Protein AF-0000000087418054 (afdb_homodimer)

Sequence (602 aa):
MSDDLPPPDTEFYAQPGDFASRFFVDPKTAVRVRFGSASDTGLVRENNEDHFAVLHRYRSQNMLSTNLPREKFSAIRDEAFAFVVTDGLGGAAAGEMASRVVMEEAWELSAQASSWVMQFHNLSSQQLRERLESYALRMQQKLVQISERYPNTKGMGTTWTTAYIMGWDAVIAHIGDSRAYIFRDGKLKQLTRDHTLAQAMKDSGMTPGVADRFHHLLTNVLDSIGGETILDVEHVSLQHGDRLLLCTDGLSDMVPENKIVEIMGSVDEPRAACRALIAKALENGGKDNVTVVLGKFTDIEMSDDLPPPDTEFYAQPGDFASRFFVDPKTAVRVRFGSASDTGLVRENNEDHFAVLHRYRSQNMLSTNLPREKFSAIRDEAFAFVVTDGLGGAAAGEMASRVVMEEAWELSAQASSWVMQFHNLSSQQLRERLESYALRMQQKLVQISERYPNTKGMGTTWTTAYIMGWDAVIAHIGDSRAYIFRDGKLKQLTRDHTLAQAMKDSGMTPGVADRFHHLLTNVLDSIGGETILDVEHVSLQHGDRLLLCTDGLSDMVPENKIVEIMGSVDEPRAACRALIAKALENGGKDNVTVVLGKFTDIE

Structure (mmCIF, N/CA/C/O backbone):
data_AF-0000000087418054-model_v1
#
loop_
_entity.id
_entity.type
_entity.pdbx_description
1 polymer 'Serine/threonine phosphatase stp'
#
loop_
_atom_site.group_PDB
_atom_site.id
_atom_site.type_symbol
_atom_site.label_atom_id
_atom_site.label_alt_id
_atom_site.label_comp_id
_atom_site.label_asym_id
_atom_site.label_entity_id
_atom_site.label_seq_id
_atom_site.pdbx_PDB_ins_code
_atom_site.Cartn_x
_atom_site.Cartn_y
_atom_site.Cartn_z
_atom_site.occupancy
_atom_site.B_iso_or_equiv
_atom_site.auth_seq_id
_atom_site.auth_comp_id
_atom_site.auth_asym_id
_atom_site.auth_atom_id
_atom_site.pdbx_PDB_model_num
ATOM 1 N N . MET A 1 1 ? -54.938 -10.727 23.234 1 24.11 1 MET A N 1
ATOM 2 C CA . MET A 1 1 ? -54.281 -9.789 22.344 1 24.11 1 MET A CA 1
ATOM 3 C C . MET A 1 1 ? -52.812 -10.156 22.156 1 24.11 1 MET A C 1
ATOM 5 O O . MET A 1 1 ? -52.031 -10.109 23.109 1 24.11 1 MET A O 1
ATOM 9 N N . SER A 1 2 ? -52.5 -11.078 21.375 1 25.83 2 SER A N 1
ATOM 10 C CA . SER A 1 2 ? -51.281 -11.867 21.234 1 25.83 2 SER A CA 1
ATOM 11 C C . SER A 1 2 ? -50.125 -11.008 20.719 1 25.83 2 SER A C 1
ATOM 13 O O . SER A 1 2 ? -50.25 -10.367 19.672 1 25.83 2 SER A O 1
ATOM 15 N N . ASP A 1 3 ? -49.375 -10.391 21.516 1 26.8 3 ASP A N 1
ATOM 16 C CA . ASP A 1 3 ? -48.344 -9.383 21.328 1 26.8 3 ASP A CA 1
ATOM 17 C C . ASP A 1 3 ? -47.25 -9.883 20.375 1 26.8 3 ASP A C 1
ATOM 19 O O . ASP A 1 3 ? -46.531 -10.82 20.688 1 26.8 3 ASP A O 1
ATOM 23 N N . ASP A 1 4 ? -47.5 -9.984 19.141 1 26.61 4 ASP A N 1
ATOM 24 C CA . ASP A 1 4 ? -46.719 -10.438 18 1 26.61 4 ASP A CA 1
ATOM 25 C C . ASP A 1 4 ? -45.375 -9.734 17.969 1 26.61 4 ASP A C 1
ATOM 27 O O . ASP A 1 4 ? -45.281 -8.516 17.812 1 26.61 4 ASP A O 1
ATOM 31 N N . LEU A 1 5 ? -44.469 -10.188 18.703 1 28.28 5 LEU A N 1
ATOM 32 C CA . LEU A 1 5 ? -43.125 -9.633 18.766 1 28.28 5 LEU A CA 1
ATOM 33 C C . LEU A 1 5 ? -42.562 -9.375 17.359 1 28.28 5 LEU A C 1
ATOM 35 O O . LEU A 1 5 ? -42.719 -10.211 16.469 1 28.28 5 LEU A O 1
ATOM 39 N N . PRO A 1 6 ? -42.406 -8.125 16.984 1 32.25 6 PRO A N 1
ATOM 40 C CA . PRO A 1 6 ? -42.031 -7.926 15.586 1 32.25 6 PRO A CA 1
ATOM 41 C C . PRO A 1 6 ? -40.844 -8.758 15.172 1 32.25 6 PRO A C 1
ATOM 43 O O . PRO A 1 6 ? -40 -9.102 16.016 1 32.25 6 PRO A O 1
ATOM 46 N N . PRO A 1 7 ? -40.875 -9.508 14.055 1 29.78 7 PRO A N 1
ATOM 47 C CA . PRO A 1 7 ? -39.75 -10.383 13.656 1 29.78 7 PRO A CA 1
ATOM 48 C C . PRO A 1 7 ? -38.406 -9.664 13.656 1 29.78 7 PRO A C 1
ATOM 50 O O . PRO A 1 7 ? -38.344 -8.438 13.516 1 29.78 7 PRO A O 1
ATOM 53 N N . PRO A 1 8 ? -37.438 -10.234 14.312 1 26.53 8 PRO A N 1
ATOM 54 C CA . PRO A 1 8 ? -36.156 -9.594 14.477 1 26.53 8 PRO A CA 1
ATOM 55 C C . PRO A 1 8 ? -35.625 -8.945 13.195 1 26.53 8 PRO A C 1
ATOM 57 O O . PRO A 1 8 ? -35.938 -9.414 12.094 1 26.53 8 PRO A O 1
ATOM 60 N N . ASP A 1 9 ? -35.562 -7.676 13.094 1 26.86 9 ASP A N 1
ATOM 61 C CA . ASP A 1 9 ? -35.125 -6.828 11.992 1 26.86 9 ASP A CA 1
ATOM 62 C C . ASP A 1 9 ? -33.906 -7.426 11.297 1 26.86 9 ASP A C 1
ATOM 64 O O . ASP A 1 9 ? -32.906 -7.738 11.953 1 26.86 9 ASP A O 1
ATOM 68 N N . THR A 1 10 ? -34.031 -8.344 10.297 1 27.52 10 THR A N 1
ATOM 69 C CA . THR A 1 10 ? -33.125 -9.023 9.359 1 27.52 10 THR A CA 1
ATOM 70 C C . THR A 1 10 ? -31.969 -8.117 8.953 1 27.52 10 THR A C 1
ATOM 72 O O . THR A 1 10 ? -32.094 -7.316 8.031 1 27.52 10 THR A O 1
ATOM 75 N N . GLU A 1 11 ? -31.281 -7.34 9.656 1 27.17 11 GLU A N 1
ATOM 76 C CA . GLU A 1 11 ? -30.234 -6.336 9.703 1 27.17 11 GLU A CA 1
ATOM 77 C C . GLU A 1 11 ? -29.062 -6.723 8.797 1 27.17 11 GLU A C 1
ATOM 79 O O . GLU A 1 11 ? -28.953 -7.879 8.375 1 27.17 11 GLU A O 1
ATOM 84 N N . PHE A 1 12 ? -27.875 -5.941 9.008 1 27.97 12 PHE A N 1
ATOM 85 C CA . PHE A 1 12 ? -26.688 -5.609 8.234 1 27.97 12 PHE A CA 1
ATOM 86 C C . PHE A 1 12 ? -25.859 -6.855 7.969 1 27.97 12 PHE A C 1
ATOM 88 O O . PHE A 1 12 ? -24.891 -7.133 8.695 1 27.97 12 PHE A O 1
ATOM 95 N N . TYR A 1 13 ? -26.328 -7.949 7.879 1 27.44 13 TYR A N 1
ATOM 96 C CA . TYR A 1 13 ? -25.531 -9.094 7.449 1 27.44 13 TYR A CA 1
ATOM 97 C C . TYR A 1 13 ? -24.922 -8.852 6.074 1 27.44 13 TYR A C 1
ATOM 99 O O . TYR A 1 13 ? -25.641 -8.641 5.098 1 27.44 13 TYR A O 1
ATOM 107 N N . ALA A 1 14 ? -23.688 -8.359 6.023 1 33.03 14 ALA A N 1
ATOM 108 C CA . ALA A 1 14 ? -23 -8.18 4.75 1 33.03 14 ALA A CA 1
ATOM 109 C C . ALA A 1 14 ? -23.234 -9.367 3.824 1 33.03 14 ALA A C 1
ATOM 111 O O . ALA A 1 14 ? -23.078 -10.523 4.234 1 33.03 14 ALA A O 1
ATOM 112 N N . GLN A 1 15 ? -24.016 -9.422 2.975 1 35.41 15 GLN A N 1
ATOM 113 C CA . GLN A 1 15 ? -23.984 -10.438 1.927 1 35.41 15 GLN A CA 1
ATOM 114 C C . GLN A 1 15 ? -22.562 -10.781 1.516 1 35.41 15 GLN A C 1
ATOM 116 O O . GLN A 1 15 ? -21.672 -9.93 1.566 1 35.41 15 GLN A O 1
ATOM 121 N N . PRO A 1 16 ? -22.062 -12 1.411 1 39.84 16 PRO A N 1
ATOM 122 C CA . PRO A 1 16 ? -20.719 -12.453 1.032 1 39.84 16 PRO A CA 1
ATOM 123 C C . PRO A 1 16 ? -20.047 -11.523 0.023 1 39.84 16 PRO A C 1
ATOM 125 O O . PRO A 1 16 ? -18.812 -11.492 -0.068 1 39.84 16 PRO A O 1
ATOM 128 N N . GLY A 1 17 ? -20.703 -10.891 -0.916 1 44.75 17 GLY A N 1
ATOM 129 C CA . GLY A 1 17 ? -20.281 -9.938 -1.925 1 44.75 17 GLY A CA 1
ATOM 130 C C . GLY A 1 17 ? -19.594 -8.719 -1.34 1 44.75 17 GLY A C 1
ATOM 131 O O . GLY A 1 17 ? -18.781 -8.078 -2.01 1 44.75 17 GLY A O 1
ATOM 132 N N . ASP A 1 18 ? -19.875 -8.273 -0.097 1 56.62 18 ASP A N 1
ATOM 133 C CA . ASP A 1 18 ? -19.594 -6.996 0.55 1 56.62 18 ASP A CA 1
ATOM 134 C C . ASP A 1 18 ? -18.188 -6.996 1.173 1 56.62 18 ASP A C 1
ATOM 136 O O . ASP A 1 18 ? -17.5 -5.977 1.147 1 56.62 18 ASP A O 1
ATOM 140 N N . PHE A 1 19 ? -17.734 -8.195 1.36 1 59.06 19 PHE A N 1
ATOM 141 C CA . PHE A 1 19 ? -16.469 -8.242 2.092 1 59.06 19 PHE A CA 1
ATOM 142 C C . PHE A 1 19 ? -15.305 -7.859 1.187 1 59.06 19 PHE A C 1
ATOM 144 O O . PHE A 1 19 ? -14.43 -7.086 1.586 1 59.06 19 PHE A O 1
ATOM 151 N N . ALA A 1 20 ? -15.414 -8.289 -0.076 1 70.75 20 ALA A N 1
ATOM 152 C CA . ALA A 1 20 ? -14.32 -8.031 -1.009 1 70.75 20 ALA A CA 1
ATOM 153 C C . ALA A 1 20 ? -14.289 -6.559 -1.415 1 70.75 20 ALA A C 1
ATOM 155 O O . ALA A 1 20 ? -13.227 -6.023 -1.743 1 70.75 20 ALA A O 1
ATOM 156 N N . SER A 1 21 ? -15.43 -5.996 -1.299 1 70.56 21 SER A N 1
ATOM 157 C CA . SER A 1 21 ? -15.531 -4.605 -1.728 1 70.56 21 SER A CA 1
ATOM 158 C C . SER A 1 21 ? -14.719 -3.688 -0.816 1 70.56 21 SER A C 1
ATOM 160 O O . SER A 1 21 ? -14.422 -2.549 -1.18 1 70.56 21 SER A O 1
ATOM 162 N N . ARG A 1 22 ? -14.289 -4.281 0.259 1 73 22 ARG A N 1
ATOM 163 C CA . ARG A 1 22 ? -13.516 -3.51 1.227 1 73 22 ARG A CA 1
ATOM 164 C C . ARG A 1 22 ? -12.102 -3.256 0.721 1 73 22 ARG A C 1
ATOM 166 O O . ARG A 1 22 ? -11.406 -2.359 1.211 1 73 22 ARG A O 1
ATOM 173 N N . PHE A 1 23 ? -11.789 -4.047 -0.287 1 76.69 23 PHE A N 1
ATOM 174 C CA . PHE A 1 23 ? -10.375 -3.996 -0.646 1 76.69 23 PHE A CA 1
ATOM 175 C C . PHE A 1 23 ? -10.188 -3.395 -2.033 1 76.69 23 PHE A C 1
ATOM 177 O O . PHE A 1 23 ? -9.086 -2.98 -2.395 1 76.69 23 PHE A O 1
ATOM 184 N N . PHE A 1 24 ? -11.266 -3.379 -2.834 1 78.75 24 PHE A N 1
ATOM 185 C CA . PHE A 1 24 ? -11.109 -2.973 -4.223 1 78.75 24 PHE A CA 1
ATOM 186 C C . PHE A 1 24 ? -11.938 -1.731 -4.523 1 78.75 24 PHE A C 1
ATOM 188 O O . PHE A 1 24 ? -13.07 -1.61 -4.055 1 78.75 24 PHE A O 1
ATOM 195 N N . VAL A 1 25 ? -11.258 -0.812 -5.223 1 75.12 25 VAL A N 1
ATOM 196 C CA . VAL A 1 25 ? -11.891 0.468 -5.539 1 75.12 25 VAL A CA 1
ATOM 197 C C . VAL A 1 25 ? -11.93 0.663 -7.051 1 75.12 25 VAL A C 1
ATOM 199 O O . VAL A 1 25 ? -11.078 0.136 -7.777 1 75.12 25 VAL A O 1
ATOM 202 N N . ASP A 1 26 ? -12.898 1.332 -7.523 1 75.44 26 ASP A N 1
ATOM 203 C CA . ASP A 1 26 ? -12.938 1.696 -8.938 1 75.44 26 ASP A CA 1
ATOM 204 C C . ASP A 1 26 ? -11.812 2.674 -9.281 1 75.44 26 ASP A C 1
ATOM 206 O O . ASP A 1 26 ? -11.461 3.531 -8.469 1 75.44 26 ASP A O 1
ATOM 210 N N . PRO A 1 27 ? -11.234 2.428 -10.438 1 65.81 27 PRO A N 1
ATOM 211 C CA . PRO A 1 27 ? -10.148 3.328 -10.836 1 65.81 27 PRO A CA 1
ATOM 212 C C . PRO A 1 27 ? -10.57 4.793 -10.852 1 65.81 27 PRO A C 1
ATOM 214 O O . PRO A 1 27 ? -11.672 5.117 -11.312 1 65.81 27 PRO A O 1
ATOM 217 N N . LYS A 1 28 ? -9.781 5.484 -10.156 1 68.5 28 LYS A N 1
ATOM 218 C CA . LYS A 1 28 ? -10.078 6.914 -10.156 1 68.5 28 LYS A CA 1
ATOM 219 C C . LYS A 1 28 ? -9.125 7.68 -11.062 1 68.5 28 LYS A C 1
ATOM 221 O O . LYS A 1 28 ? -8.078 7.156 -11.453 1 68.5 28 LYS A O 1
ATOM 226 N N . THR A 1 29 ? -9.594 8.844 -11.484 1 77.25 29 THR A N 1
ATOM 227 C CA . THR A 1 29 ? -8.828 9.711 -12.367 1 77.25 29 THR A CA 1
ATOM 228 C C . THR A 1 29 ? -7.637 10.32 -11.625 1 77.25 29 THR A C 1
ATOM 230 O O . THR A 1 29 ? -7.73 10.625 -10.43 1 77.25 29 THR A O 1
ATOM 233 N N . ALA A 1 30 ? -6.598 10.5 -12.352 1 85.56 30 ALA A N 1
ATOM 234 C CA . ALA A 1 30 ? -5.375 11.086 -11.812 1 85.56 30 ALA A CA 1
ATOM 235 C C . ALA A 1 30 ? -5.543 12.586 -11.578 1 85.56 30 ALA A C 1
ATOM 237 O O . ALA A 1 30 ? -6.344 13.242 -12.25 1 85.56 30 ALA A O 1
ATOM 238 N N . VAL A 1 31 ? -4.957 13.102 -10.586 1 93.94 31 VAL A N 1
ATOM 239 C CA . VAL A 1 31 ? -5.02 14.508 -10.203 1 93.94 31 VAL A CA 1
ATOM 240 C C . VAL A 1 31 ? -3.629 15.133 -10.305 1 93.94 31 VAL A C 1
ATOM 242 O O . VAL A 1 31 ? -2.627 14.492 -9.984 1 93.94 31 VAL A O 1
ATOM 245 N N . ARG A 1 32 ? -3.605 16.281 -10.898 1 95.88 32 ARG A N 1
ATOM 246 C CA . ARG A 1 32 ? -2.377 17.078 -10.828 1 95.88 32 ARG A CA 1
ATOM 247 C C . ARG A 1 32 ? -2.311 17.875 -9.539 1 95.88 32 ARG A C 1
ATOM 249 O O . ARG A 1 32 ? -3.221 18.656 -9.234 1 95.88 32 ARG A O 1
ATOM 256 N N . VAL A 1 33 ? -1.258 17.703 -8.82 1 97.38 33 VAL A N 1
ATOM 257 C CA . VAL A 1 33 ? -1.099 18.391 -7.543 1 97.38 33 VAL A CA 1
ATOM 258 C C . VAL A 1 33 ? 0.077 19.359 -7.621 1 97.38 33 VAL A C 1
ATOM 260 O O . VAL A 1 33 ? 1.205 18.953 -7.914 1 97.38 33 VAL A O 1
ATOM 263 N N . ARG A 1 34 ? -0.142 20.641 -7.434 1 97.88 34 ARG A N 1
ATOM 264 C CA . ARG A 1 34 ? 0.877 21.656 -7.184 1 97.88 34 ARG A CA 1
ATOM 265 C C . ARG A 1 34 ? 0.831 22.141 -5.738 1 97.88 34 ARG A C 1
ATOM 267 O O . ARG A 1 34 ? -0.245 22.234 -5.145 1 97.88 34 ARG A O 1
ATOM 274 N N . PHE A 1 35 ? 2.018 22.406 -5.207 1 98.56 35 PHE A N 1
ATOM 275 C CA . PHE A 1 35 ? 1.971 22.766 -3.797 1 98.56 35 PHE A CA 1
ATOM 276 C C . PHE A 1 35 ? 2.971 23.859 -3.486 1 98.56 35 PHE A C 1
ATOM 278 O O . PHE A 1 35 ? 3.842 24.172 -4.301 1 98.56 35 PHE A O 1
ATOM 285 N N . GLY A 1 36 ? 2.703 24.547 -2.391 1 98.62 36 GLY A N 1
ATOM 286 C CA . GLY A 1 36 ? 3.609 25.484 -1.744 1 98.62 36 GLY A CA 1
ATOM 287 C C . GLY A 1 36 ? 3.658 25.328 -0.237 1 98.62 36 GLY A C 1
ATOM 288 O O . GLY A 1 36 ? 2.744 24.75 0.362 1 98.62 36 GLY A O 1
ATOM 289 N N . SER A 1 37 ? 4.758 25.672 0.326 1 98.69 37 SER A N 1
ATOM 290 C CA . SER A 1 37 ? 4.918 25.641 1.776 1 98.69 37 SER A CA 1
ATOM 291 C C . SER A 1 37 ? 5.848 26.75 2.256 1 98.69 37 SER A C 1
ATOM 293 O O . SER A 1 37 ? 6.738 27.188 1.52 1 98.69 37 SER A O 1
ATOM 295 N N . ALA A 1 38 ? 5.594 27.234 3.443 1 98.38 38 ALA A N 1
ATOM 296 C CA . ALA A 1 38 ? 6.434 28.25 4.059 1 98.38 38 ALA A CA 1
ATOM 297 C C . ALA A 1 38 ? 6.285 28.25 5.578 1 98.38 38 ALA A C 1
ATOM 299 O O . ALA A 1 38 ? 5.219 27.906 6.102 1 98.38 38 ALA A O 1
ATOM 300 N N . SER A 1 39 ? 7.328 28.531 6.25 1 98.38 39 SER A N 1
ATOM 301 C CA . SER A 1 39 ? 7.352 28.656 7.703 1 98.38 39 SER A CA 1
ATOM 302 C C . SER A 1 39 ? 8.227 29.828 8.141 1 98.38 39 SER A C 1
ATOM 304 O O . SER A 1 39 ? 9.281 30.078 7.559 1 98.38 39 SER A O 1
ATOM 306 N N . ASP A 1 40 ? 7.75 30.547 9.133 1 97.88 40 ASP A N 1
ATOM 307 C CA . ASP A 1 40 ? 8.492 31.672 9.672 1 97.88 40 ASP A CA 1
ATOM 308 C C . ASP A 1 40 ? 8.406 31.719 11.195 1 97.88 40 ASP A C 1
ATOM 310 O O . ASP A 1 40 ? 7.367 31.391 11.766 1 97.88 40 ASP A O 1
ATOM 314 N N . THR A 1 41 ? 9.43 32.219 11.852 1 95.94 41 THR A N 1
ATOM 315 C CA . THR A 1 41 ? 9.492 32.25 13.305 1 95.94 41 THR A CA 1
ATOM 316 C C . THR A 1 41 ? 8.594 33.344 13.859 1 95.94 41 THR A C 1
ATOM 318 O O . THR A 1 41 ? 8.188 33.312 15.023 1 95.94 41 THR A O 1
ATOM 321 N N . GLY A 1 42 ? 8.227 34.25 13.008 1 94.56 42 GLY A N 1
ATOM 322 C CA . GLY A 1 42 ? 7.531 35.438 13.484 1 94.56 42 GLY A CA 1
ATOM 323 C C . GLY A 1 42 ? 8.469 36.531 13.945 1 94.56 42 GLY A C 1
ATOM 324 O O . GLY A 1 42 ? 9.68 36.469 13.695 1 94.56 42 GLY A O 1
ATOM 325 N N . LEU A 1 43 ? 7.926 37.562 14.578 1 94.06 43 LEU A N 1
ATOM 326 C CA . LEU A 1 43 ? 8.719 38.75 14.906 1 94.06 43 LEU A CA 1
ATOM 327 C C . LEU A 1 43 ? 8.984 38.844 16.406 1 94.06 43 LEU A C 1
ATOM 329 O O . LEU A 1 43 ? 9.789 39.656 16.859 1 94.06 43 LEU A O 1
ATOM 333 N N . VAL A 1 44 ? 8.406 37.969 17.125 1 91.25 44 VAL A N 1
ATOM 334 C CA . VAL A 1 44 ? 8.445 38.125 18.578 1 91.25 44 VAL A CA 1
ATOM 335 C C . VAL A 1 44 ? 9.211 36.938 19.188 1 91.25 44 VAL A C 1
ATOM 337 O O . VAL A 1 44 ? 10.133 37.156 19.984 1 91.25 44 VAL A O 1
ATOM 340 N N . ARG A 1 45 ? 8.836 35.75 18.797 1 89.19 45 ARG A N 1
ATOM 341 C CA . ARG A 1 45 ? 9.461 34.562 19.375 1 89.19 45 ARG A CA 1
ATOM 342 C C . ARG A 1 45 ? 10.883 34.406 18.859 1 89.19 45 ARG A C 1
ATOM 344 O O . ARG A 1 45 ? 11.211 34.844 17.75 1 89.19 45 ARG A O 1
ATOM 351 N N . GLU A 1 46 ? 11.711 33.656 19.594 1 87.94 46 GLU A N 1
ATOM 352 C CA . GLU A 1 46 ? 13.102 33.438 19.234 1 87.94 46 GLU A CA 1
ATOM 353 C C . GLU A 1 46 ? 13.266 32.125 18.453 1 87.94 46 GLU A C 1
ATOM 355 O O . GLU A 1 46 ? 14.172 32 17.625 1 87.94 46 GLU A O 1
ATOM 360 N N . ASN A 1 47 ? 12.398 31.234 18.766 1 90.38 47 ASN A N 1
ATOM 361 C CA . ASN A 1 47 ? 12.508 29.922 18.125 1 90.38 47 ASN A CA 1
ATOM 362 C C . ASN A 1 47 ? 11.242 29.562 17.359 1 90.38 47 ASN A C 1
ATOM 364 O O . ASN A 1 47 ? 10.156 30.062 17.688 1 90.38 47 ASN A O 1
ATOM 368 N N . ASN A 1 48 ? 11.398 28.766 16.375 1 93.75 48 ASN A N 1
ATOM 369 C CA . ASN A 1 48 ? 10.273 28.234 15.625 1 93.75 48 ASN A CA 1
ATOM 370 C C . ASN A 1 48 ? 9.883 26.828 16.109 1 93.75 48 ASN A C 1
ATOM 372 O O . ASN A 1 48 ? 10.625 25.875 15.898 1 93.75 48 ASN A O 1
ATOM 376 N N . GLU A 1 49 ? 8.711 26.734 16.656 1 93.38 49 GLU A N 1
ATOM 377 C CA . GLU A 1 49 ? 8.227 25.453 17.172 1 93.38 49 GLU A CA 1
ATOM 378 C C . GLU A 1 49 ? 7.23 24.812 16.219 1 93.38 49 GLU A C 1
ATOM 380 O O . GLU A 1 49 ? 6.629 23.781 16.531 1 93.38 49 GLU A O 1
ATOM 385 N N . ASP A 1 50 ? 7.059 25.469 15.023 1 95.69 50 ASP A N 1
ATOM 386 C CA . ASP A 1 50 ? 6.254 24.922 13.938 1 95.69 50 ASP A CA 1
ATOM 387 C C . ASP A 1 50 ? 7.098 24.031 13.023 1 95.69 50 ASP A C 1
ATOM 389 O O . ASP A 1 50 ? 8.227 24.391 12.68 1 95.69 50 ASP A O 1
ATOM 393 N N . HIS A 1 51 ? 6.504 22.969 12.594 1 97.12 51 HIS A N 1
ATOM 394 C CA . HIS A 1 51 ? 7.125 22.156 11.547 1 97.12 51 HIS A CA 1
ATOM 395 C C . HIS A 1 51 ? 6.094 21.688 10.523 1 97.12 51 HIS A C 1
ATOM 397 O O . HIS A 1 51 ? 4.898 21.625 10.828 1 97.12 51 HIS A O 1
ATOM 403 N N . PHE A 1 52 ? 6.543 21.469 9.32 1 98.12 52 PHE A N 1
ATOM 404 C CA . PHE A 1 52 ? 5.656 20.984 8.266 1 98.12 52 PHE A CA 1
ATOM 405 C C . PHE A 1 52 ? 6.359 19.953 7.402 1 98.12 52 PHE A C 1
ATOM 407 O O . PHE A 1 52 ? 7.586 19.828 7.449 1 98.12 52 PHE A O 1
ATOM 414 N N . ALA A 1 53 ? 5.559 19.172 6.68 1 98 53 ALA A N 1
ATOM 415 C CA . ALA A 1 53 ? 6.066 18.219 5.707 1 98 53 ALA A CA 1
ATOM 416 C C . ALA A 1 53 ? 5.109 18.078 4.527 1 98 53 ALA A C 1
ATOM 418 O O . ALA A 1 53 ? 3.887 18.094 4.703 1 98 53 ALA A O 1
ATOM 419 N N . VAL A 1 54 ? 5.668 18.031 3.357 1 98.38 54 VAL A N 1
ATOM 420 C CA . VAL A 1 54 ? 4.961 17.625 2.146 1 98.38 54 VAL A CA 1
ATOM 421 C C . VAL A 1 54 ? 5.543 16.312 1.617 1 98.38 54 VAL A C 1
ATOM 423 O O . VAL A 1 54 ? 6.711 16.266 1.219 1 98.38 54 VAL A O 1
ATOM 426 N N . LEU A 1 55 ? 4.695 15.328 1.591 1 97.94 55 LEU A N 1
ATOM 427 C CA . LEU A 1 55 ? 5.145 13.984 1.229 1 97.94 55 LEU A CA 1
ATOM 428 C C . LEU A 1 55 ? 4.5 13.531 -0.075 1 97.94 55 LEU A C 1
ATOM 430 O O . LEU A 1 55 ? 3.352 13.875 -0.36 1 97.94 55 LEU A O 1
ATOM 434 N N . HIS A 1 56 ? 5.305 12.734 -0.773 1 98 56 HIS A N 1
ATOM 435 C CA . HIS A 1 56 ? 4.828 12.078 -1.984 1 98 56 HIS A CA 1
ATOM 436 C C . HIS A 1 56 ? 4.996 10.562 -1.893 1 98 56 HIS A C 1
ATOM 438 O O . HIS A 1 56 ? 6.098 10.07 -1.639 1 98 56 HIS A O 1
ATOM 444 N N . ARG A 1 57 ? 3.904 9.852 -2.041 1 97.75 57 ARG A N 1
ATOM 445 C CA . ARG A 1 57 ? 3.924 8.391 -2.102 1 97.75 57 ARG A CA 1
ATOM 446 C C . ARG A 1 57 ? 3.65 7.898 -3.518 1 97.75 57 ARG A C 1
ATOM 448 O O . ARG A 1 57 ? 2.795 8.445 -4.215 1 97.75 57 ARG A O 1
ATOM 455 N N . TYR A 1 58 ? 4.461 6.93 -3.859 1 96.81 58 TYR A N 1
ATOM 456 C CA . TYR A 1 58 ? 4.324 6.289 -5.16 1 96.81 58 TYR A CA 1
ATOM 457 C C . TYR A 1 58 ? 4.273 4.77 -5.016 1 96.81 58 TYR A C 1
ATOM 459 O O . TYR A 1 58 ? 4.988 4.195 -4.191 1 96.81 58 TYR A O 1
ATOM 467 N N . ARG A 1 59 ? 3.357 4.105 -5.754 1 96.56 59 ARG A N 1
ATOM 468 C CA . ARG A 1 59 ? 3.422 2.652 -5.883 1 96.56 59 ARG A CA 1
ATOM 469 C C . ARG A 1 59 ? 3.248 2.223 -7.336 1 96.56 59 ARG A C 1
ATOM 471 O O . ARG A 1 59 ? 2.559 2.893 -8.109 1 96.56 59 ARG A O 1
ATOM 478 N N . SER A 1 60 ? 3.873 1.148 -7.691 1 97.06 60 SER A N 1
ATOM 479 C CA . SER A 1 60 ? 3.777 0.628 -9.055 1 97.06 60 SER A CA 1
ATOM 480 C C . SER A 1 60 ? 3.854 -0.895 -9.07 1 97.06 60 SER A C 1
ATOM 482 O O . SER A 1 60 ? 4.391 -1.504 -8.141 1 97.06 60 SER A O 1
ATOM 484 N N . GLN A 1 61 ? 3.225 -1.477 -10 1 97.12 61 GLN A N 1
ATOM 485 C CA . GLN A 1 61 ? 3.299 -2.904 -10.297 1 97.12 61 GLN A CA 1
ATOM 486 C C . GLN A 1 61 ? 3.631 -3.148 -11.766 1 97.12 61 GLN A C 1
ATOM 488 O O . GLN A 1 61 ? 2.996 -2.574 -12.656 1 97.12 61 GLN A O 1
ATOM 493 N N . ASN A 1 62 ? 4.605 -3.957 -12 1 96.75 62 ASN A N 1
ATOM 494 C CA . ASN A 1 62 ? 5.039 -4.297 -13.352 1 96.75 62 ASN A CA 1
ATOM 495 C C . ASN A 1 62 ? 5.004 -5.805 -13.594 1 96.75 62 ASN A C 1
ATOM 497 O O . ASN A 1 62 ? 5.293 -6.586 -12.688 1 96.75 62 ASN A O 1
ATOM 501 N N . MET A 1 63 ? 4.578 -6.195 -14.773 1 97.19 63 MET A N 1
ATOM 502 C CA . MET A 1 63 ? 4.707 -7.578 -15.227 1 97.19 63 MET A CA 1
ATOM 503 C C . MET A 1 63 ? 6.121 -7.859 -15.719 1 97.19 63 MET A C 1
ATOM 505 O O . MET A 1 63 ? 6.566 -7.277 -16.703 1 97.19 63 MET A O 1
ATOM 509 N N . LEU A 1 64 ? 6.801 -8.719 -15.055 1 97.12 64 LEU A N 1
ATOM 510 C CA . LEU A 1 64 ? 8.18 -9.008 -15.422 1 97.12 64 LEU A CA 1
ATOM 511 C C . LEU A 1 64 ? 8.25 -10.141 -16.453 1 97.12 64 LEU A C 1
ATOM 513 O O . LEU A 1 64 ? 9.109 -10.125 -17.328 1 97.12 64 LEU A O 1
ATOM 517 N N . SER A 1 65 ? 7.434 -11.109 -16.297 1 97.62 65 SER A N 1
ATOM 518 C CA . SER A 1 65 ? 7.391 -12.266 -17.188 1 97.62 65 SER A CA 1
ATOM 519 C C . SER A 1 65 ? 6.008 -12.906 -17.203 1 97.62 65 SER A C 1
ATOM 521 O O . SER A 1 65 ? 5.336 -12.977 -16.172 1 97.62 65 SER A O 1
ATOM 523 N N . THR A 1 66 ? 5.57 -13.305 -18.328 1 97.75 66 THR A N 1
ATOM 524 C CA . THR A 1 66 ? 4.301 -14 -18.5 1 97.75 66 THR A CA 1
ATOM 525 C C . THR A 1 66 ? 4.25 -14.695 -19.859 1 97.75 66 THR A C 1
ATOM 527 O O . THR A 1 66 ? 5.055 -14.391 -20.75 1 97.75 66 THR A O 1
ATOM 530 N N . ASN A 1 67 ? 3.379 -15.711 -20 1 96.88 67 ASN A N 1
ATOM 531 C CA . ASN A 1 67 ? 3.145 -16.281 -21.328 1 96.88 67 ASN A CA 1
ATOM 532 C C . ASN A 1 67 ? 1.84 -15.781 -21.938 1 96.88 67 ASN A C 1
ATOM 534 O O . ASN A 1 67 ? 1.353 -16.344 -22.922 1 96.88 67 ASN A O 1
ATOM 538 N N . LEU A 1 68 ? 1.266 -14.727 -21.266 1 95.25 68 LEU A N 1
ATOM 539 C CA . LEU A 1 68 ? 0.099 -14.031 -21.797 1 95.25 68 LEU A CA 1
ATOM 540 C C . LEU A 1 68 ? 0.514 -12.781 -22.562 1 95.25 68 LEU A C 1
ATOM 542 O O . LEU A 1 68 ? 1.646 -12.305 -22.438 1 95.25 68 LEU A O 1
ATOM 546 N N . PRO A 1 69 ? -0.416 -12.32 -23.453 1 92.56 69 PRO A N 1
ATOM 547 C CA . PRO A 1 69 ? -0.093 -11.07 -24.156 1 92.56 69 PRO A CA 1
ATOM 548 C C . PRO A 1 69 ? 0.169 -9.906 -23.188 1 92.56 69 PRO A C 1
ATOM 550 O O . PRO A 1 69 ? -0.715 -9.531 -22.422 1 92.56 69 PRO A O 1
ATOM 553 N N . ARG A 1 70 ? 1.271 -9.344 -23.344 1 88.19 70 ARG A N 1
ATOM 554 C CA . ARG A 1 70 ? 1.745 -8.344 -22.391 1 88.19 70 ARG A CA 1
ATOM 555 C C . ARG A 1 70 ? 0.89 -7.078 -22.469 1 88.19 70 ARG A C 1
ATOM 557 O O . ARG A 1 70 ? 0.806 -6.332 -21.484 1 88.19 70 ARG A O 1
ATOM 564 N N . GLU A 1 71 ? 0.318 -6.836 -23.594 1 86.38 71 GLU A N 1
ATOM 565 C CA . GLU A 1 71 ? -0.459 -5.617 -23.812 1 86.38 71 GLU A CA 1
ATOM 566 C C . GLU A 1 71 ? -1.657 -5.559 -22.859 1 86.38 71 GLU A C 1
ATOM 568 O O . GLU A 1 71 ? -2.199 -4.48 -22.609 1 86.38 71 GLU A O 1
ATOM 573 N N . LYS A 1 72 ? -1.995 -6.707 -22.312 1 86 72 LYS A N 1
ATOM 574 C CA . LYS A 1 72 ? -3.152 -6.773 -21.422 1 86 72 LYS A CA 1
ATOM 575 C C . LYS A 1 72 ? -2.781 -6.359 -20 1 86 72 LYS A C 1
ATOM 577 O O . LYS A 1 72 ? -3.658 -6.137 -19.172 1 86 72 LYS A O 1
ATOM 582 N N . PHE A 1 73 ? -1.521 -6.25 -19.797 1 90.81 73 PHE A N 1
ATOM 583 C CA . PHE A 1 73 ? -1.044 -6.027 -18.438 1 90.81 73 PHE A CA 1
ATOM 584 C C . PHE A 1 73 ? -0.221 -4.75 -18.359 1 90.81 73 PHE A C 1
ATOM 586 O O . PHE A 1 73 ? 0.959 -4.785 -18 1 90.81 73 PHE A O 1
ATOM 593 N N . SER A 1 74 ? -0.9 -3.639 -18.547 1 89.38 74 SER A N 1
ATOM 594 C CA . SER A 1 74 ? -0.232 -2.346 -18.438 1 89.38 74 SER A CA 1
ATOM 595 C C . SER A 1 74 ? 0.18 -2.059 -17 1 89.38 74 SER A C 1
ATOM 597 O O . SER A 1 74 ? -0.544 -2.398 -16.062 1 89.38 74 SER A O 1
ATOM 599 N N . ALA A 1 75 ? 1.22 -1.397 -16.922 1 89.5 75 ALA A N 1
ATOM 600 C CA . ALA A 1 75 ? 1.753 -1.08 -15.594 1 89.5 75 ALA A CA 1
ATOM 601 C C . ALA A 1 75 ? 0.732 -0.307 -14.758 1 89.5 75 ALA A C 1
ATOM 603 O O . ALA A 1 75 ? 0.035 0.568 -15.281 1 89.5 75 ALA A O 1
ATOM 604 N N . ILE A 1 76 ? 0.683 -0.699 -13.5 1 91.06 76 ILE A N 1
ATOM 605 C CA . ILE A 1 76 ? -0.149 0.009 -12.539 1 91.06 76 ILE A CA 1
ATOM 606 C C . ILE A 1 76 ? 0.692 1.042 -11.789 1 91.06 76 ILE A C 1
ATOM 608 O O . ILE A 1 76 ? 1.795 0.738 -11.328 1 91.06 76 ILE A O 1
ATOM 612 N N . ARG A 1 77 ? 0.14 2.283 -11.719 1 92.5 77 ARG A N 1
ATOM 613 C CA . ARG A 1 77 ? 0.813 3.363 -11.008 1 92.5 77 ARG A CA 1
ATOM 614 C C . ARG A 1 77 ? -0.187 4.215 -10.234 1 92.5 77 ARG A C 1
ATOM 616 O O . ARG A 1 77 ? -1.257 4.547 -10.75 1 92.5 77 ARG A O 1
ATOM 623 N N . ASP A 1 78 ? 0.163 4.434 -8.961 1 93 78 ASP A N 1
ATOM 624 C CA . ASP A 1 78 ? -0.625 5.32 -8.109 1 93 78 ASP A CA 1
ATOM 625 C C . ASP A 1 78 ? 0.273 6.297 -7.352 1 93 78 ASP A C 1
ATOM 627 O O . ASP A 1 78 ? 1.434 5.988 -7.07 1 93 78 ASP A O 1
ATOM 631 N N . GLU A 1 79 ? -0.35 7.426 -7.109 1 95.31 79 GLU A N 1
ATOM 632 C CA . GLU A 1 79 ? 0.344 8.414 -6.289 1 95.31 79 GLU A CA 1
ATOM 633 C C . GLU A 1 79 ? -0.565 8.961 -5.191 1 95.31 79 GLU A C 1
ATOM 635 O O . GLU A 1 79 ? -1.789 8.969 -5.34 1 95.31 79 GLU A O 1
ATOM 640 N N . ALA A 1 80 ? -0.046 9.312 -4.137 1 96.5 80 ALA A N 1
ATOM 641 C CA . ALA A 1 80 ? -0.718 10 -3.037 1 96.5 80 ALA A CA 1
ATOM 642 C C . ALA A 1 80 ? 0.183 11.07 -2.428 1 96.5 80 ALA A C 1
ATOM 644 O O . ALA A 1 80 ? 1.398 11.062 -2.637 1 96.5 80 ALA A O 1
ATOM 645 N N . PHE A 1 81 ? -0.425 12.031 -1.755 1 98.06 81 PHE A N 1
ATOM 646 C CA . PHE A 1 81 ? 0.307 13.109 -1.106 1 98.06 81 PHE A CA 1
ATOM 647 C C . PHE A 1 81 ? -0.154 13.289 0.335 1 98.06 81 PHE A C 1
ATOM 649 O O . PHE A 1 81 ? -1.305 13 0.665 1 98.06 81 PHE A O 1
ATOM 656 N N . ALA A 1 82 ? 0.762 13.703 1.148 1 98.12 82 ALA A N 1
ATOM 657 C CA . ALA A 1 82 ? 0.415 14.094 2.512 1 98.12 82 ALA A CA 1
ATOM 658 C C . ALA A 1 82 ? 0.959 15.477 2.84 1 98.12 82 ALA A C 1
ATOM 660 O O . ALA A 1 82 ? 2.141 15.758 2.617 1 98.12 82 ALA A O 1
ATOM 661 N N . PHE A 1 83 ? 0.084 16.375 3.238 1 98.69 83 PHE A N 1
ATOM 662 C CA . PHE A 1 83 ? 0.441 17.672 3.805 1 98.69 83 PHE A CA 1
ATOM 663 C C . PHE A 1 83 ? 0.305 17.656 5.324 1 98.69 83 PHE A C 1
ATOM 665 O O . PHE A 1 83 ? -0.761 17.328 5.852 1 98.69 83 PHE A O 1
ATOM 672 N N . VAL A 1 84 ? 1.348 17.984 6.02 1 98.12 84 VAL A N 1
ATOM 673 C CA . VAL A 1 84 ? 1.33 17.891 7.473 1 98.12 84 VAL A CA 1
ATOM 674 C C . VAL A 1 84 ? 1.827 19.203 8.086 1 98.12 84 VAL A C 1
ATOM 676 O O . VAL A 1 84 ? 2.803 19.781 7.605 1 98.12 84 VAL A O 1
ATOM 679 N N . VAL A 1 85 ? 1.143 19.688 9.117 1 97.81 85 VAL A N 1
ATOM 680 C CA . VAL A 1 85 ? 1.637 20.781 9.945 1 97.81 85 VAL A CA 1
ATOM 681 C C . VAL A 1 85 ? 1.533 20.406 11.422 1 97.81 85 VAL A C 1
ATOM 683 O O . VAL A 1 85 ? 0.568 19.75 11.836 1 97.81 85 VAL A O 1
ATOM 686 N N . THR A 1 86 ? 2.5 20.734 12.164 1 95.5 86 THR A N 1
ATOM 687 C CA . THR A 1 86 ? 2.52 20.562 13.609 1 95.5 86 THR A CA 1
ATOM 688 C C . THR A 1 86 ? 2.932 21.859 14.305 1 95.5 86 THR A C 1
ATOM 690 O O . THR A 1 86 ? 3.766 22.609 13.789 1 95.5 86 THR A O 1
ATOM 693 N N . ASP A 1 87 ? 2.326 22.109 15.383 1 93 87 ASP A N 1
ATOM 694 C CA . ASP A 1 87 ? 2.598 23.281 16.219 1 93 87 ASP A CA 1
ATOM 695 C C . ASP A 1 87 ? 2.922 22.859 17.656 1 93 87 ASP A C 1
ATOM 697 O O . ASP A 1 87 ? 2.033 22.453 18.391 1 93 87 ASP A O 1
ATOM 701 N N . GLY A 1 88 ? 4.18 23.109 18.031 1 90.5 88 GLY A N 1
ATOM 702 C CA . GLY A 1 88 ? 4.648 22.672 19.344 1 90.5 88 GLY A CA 1
ATOM 703 C C . GLY A 1 88 ? 4.312 23.656 20.453 1 90.5 88 GLY A C 1
ATOM 704 O O . GLY A 1 88 ? 4.336 24.875 20.234 1 90.5 88 GLY A O 1
ATOM 705 N N . LEU A 1 89 ? 4 23.047 21.609 1 81 89 LEU A N 1
ATOM 706 C CA . LEU A 1 89 ? 3.723 23.844 22.812 1 81 89 LEU A CA 1
ATOM 707 C C . LEU A 1 89 ? 4.578 23.359 23.984 1 81 89 LEU A C 1
ATOM 709 O O . LEU A 1 89 ? 4.801 22.156 24.156 1 81 89 LEU A O 1
ATOM 713 N N . GLY A 1 90 ? 5 24.281 24.734 1 72.81 90 GLY A N 1
ATOM 714 C CA . GLY A 1 90 ? 5.77 23.984 25.938 1 72.81 90 GLY A CA 1
ATOM 715 C C . GLY A 1 90 ? 6.809 25.031 26.266 1 72.81 90 GLY A C 1
ATOM 716 O O . GLY A 1 90 ? 7.066 25.922 25.453 1 72.81 90 GLY A O 1
ATOM 717 N N . GLY A 1 91 ? 7.164 25.109 27.5 1 64.94 91 GLY A N 1
ATOM 718 C CA . GLY A 1 91 ? 8.211 26.031 27.922 1 64.94 91 GLY A CA 1
ATOM 719 C C . GLY A 1 91 ? 9.57 25.688 27.344 1 64.94 91 GLY A C 1
ATOM 720 O O . GLY A 1 91 ? 9.844 24.531 27.031 1 64.94 91 GLY A O 1
ATOM 721 N N . ALA A 1 92 ? 10.438 26.781 27.016 1 65.69 92 ALA A N 1
ATOM 722 C CA . ALA A 1 92 ? 11.812 26.656 26.531 1 65.69 92 ALA A CA 1
ATOM 723 C C . ALA A 1 92 ? 11.875 25.875 25.234 1 65.69 92 ALA A C 1
ATOM 725 O O . ALA A 1 92 ? 11.25 26.25 24.234 1 65.69 92 ALA A O 1
ATOM 726 N N . ALA A 1 93 ? 12.594 24.859 25.172 1 67.44 93 ALA A N 1
ATOM 727 C CA . ALA A 1 93 ? 12.852 24.094 23.953 1 67.44 93 ALA A CA 1
ATOM 728 C C . ALA A 1 93 ? 11.938 22.875 23.859 1 67.44 93 ALA A C 1
ATOM 730 O O . ALA A 1 93 ? 12.031 22.109 22.906 1 67.44 93 ALA A O 1
ATOM 731 N N . ALA A 1 94 ? 10.938 22.859 24.641 1 77.88 94 ALA A N 1
ATOM 732 C CA . ALA A 1 94 ? 10.109 21.656 24.75 1 77.88 94 ALA A CA 1
ATOM 733 C C . ALA A 1 94 ? 9.109 21.578 23.594 1 77.88 94 ALA A C 1
ATOM 735 O O . ALA A 1 94 ? 8.836 20.5 23.078 1 77.88 94 ALA A O 1
ATOM 736 N N . GLY A 1 95 ? 8.586 22.734 23.172 1 78.69 95 GLY A N 1
ATOM 737 C CA . GLY A 1 95 ? 7.645 22.75 22.062 1 78.69 95 GLY A CA 1
ATOM 738 C C . GLY A 1 95 ? 8.273 22.344 20.75 1 78.69 95 GLY A C 1
ATOM 739 O O . GLY A 1 95 ? 7.699 21.562 20 1 78.69 95 GLY A O 1
ATOM 740 N N . GLU A 1 96 ? 9.414 22.891 20.516 1 84.62 96 GLU A N 1
ATOM 741 C CA . GLU A 1 96 ? 10.148 22.547 19.297 1 84.62 96 GLU A CA 1
ATOM 742 C C . GLU A 1 96 ? 10.477 21.062 19.25 1 84.62 96 GLU A C 1
ATOM 744 O O . GLU A 1 96 ? 10.375 20.438 18.188 1 84.62 96 GLU A O 1
ATOM 749 N N . MET A 1 97 ? 10.789 20.578 20.312 1 85.12 97 MET A N 1
ATOM 750 C CA . MET A 1 97 ? 11.109 19.156 20.391 1 85.12 97 MET A CA 1
ATOM 751 C C . MET A 1 97 ? 9.867 18.312 20.125 1 85.12 97 MET A C 1
ATOM 753 O O . MET A 1 97 ? 9.938 17.328 19.391 1 85.12 97 MET A O 1
ATOM 757 N N . ALA A 1 98 ? 8.773 18.672 20.656 1 88.31 98 ALA A N 1
ATOM 758 C CA . ALA A 1 98 ? 7.535 17.906 20.531 1 88.31 98 ALA A CA 1
ATOM 759 C C . ALA A 1 98 ? 7.105 17.812 19.062 1 88.31 98 ALA A C 1
ATOM 761 O O . ALA A 1 98 ? 6.867 16.703 18.562 1 88.31 98 ALA A O 1
ATOM 762 N N . SER A 1 99 ? 6.996 18.938 18.375 1 92.62 99 SER A N 1
ATOM 763 C CA . SER A 1 99 ? 6.57 18.938 16.984 1 92.62 99 SER A CA 1
ATOM 764 C C . SER A 1 99 ? 7.551 18.172 16.094 1 92.62 99 SER A C 1
ATOM 766 O O . SER A 1 99 ? 7.137 17.453 15.188 1 92.62 99 SER A O 1
ATOM 768 N N . ARG A 1 100 ? 8.82 18.328 16.422 1 92.31 100 ARG A N 1
ATOM 769 C CA . ARG A 1 100 ? 9.836 17.609 15.648 1 92.31 100 ARG A CA 1
ATOM 770 C C . ARG A 1 100 ? 9.719 16.109 15.859 1 92.31 100 ARG A C 1
ATOM 772 O O . ARG A 1 100 ? 9.734 15.344 14.891 1 92.31 100 ARG A O 1
ATOM 779 N N . VAL A 1 101 ? 9.586 15.703 17.062 1 91 101 VAL A N 1
ATOM 780 C CA . VAL A 1 101 ? 9.539 14.289 17.422 1 91 101 VAL A CA 1
ATOM 781 C C . VAL A 1 101 ? 8.336 13.625 16.734 1 91 101 VAL A C 1
ATOM 783 O O . VAL A 1 101 ? 8.445 12.516 16.219 1 91 101 VAL A O 1
ATOM 786 N N . VAL A 1 102 ? 7.25 14.281 16.734 1 92.75 102 VAL A N 1
ATOM 787 C CA . VAL A 1 102 ? 6.035 13.734 16.141 1 92.75 102 VAL A CA 1
ATOM 788 C C . VAL A 1 102 ? 6.23 13.555 14.633 1 92.75 102 VAL A C 1
ATOM 790 O O . VAL A 1 102 ? 5.828 12.531 14.07 1 92.75 102 VAL A O 1
ATOM 793 N N . MET A 1 103 ? 6.863 14.492 14.008 1 94.88 103 MET A N 1
ATOM 794 C CA . MET A 1 103 ? 7.129 14.406 12.57 1 94.88 103 MET A CA 1
ATOM 795 C C . MET A 1 103 ? 8.07 13.242 12.258 1 94.88 103 MET A C 1
ATOM 797 O O . MET A 1 103 ? 7.832 12.477 11.328 1 94.88 103 MET A O 1
ATOM 801 N N . GLU A 1 104 ? 9.109 13.156 13.039 1 94.31 104 GLU A N 1
ATOM 802 C CA . GLU A 1 104 ? 10.078 12.078 12.852 1 94.31 104 GLU A CA 1
ATOM 803 C C . GLU A 1 104 ? 9.438 10.711 13.086 1 94.31 104 GLU A C 1
ATOM 805 O O . GLU A 1 104 ? 9.68 9.773 12.328 1 94.31 104 GLU A O 1
ATOM 810 N N . GLU A 1 105 ? 8.641 10.648 14.141 1 93.31 105 GLU A N 1
ATOM 811 C CA . GLU A 1 105 ? 7.957 9.398 14.438 1 93.31 105 GLU A CA 1
ATOM 812 C C . GLU A 1 105 ? 6.988 9.016 13.328 1 93.31 105 GLU A C 1
ATOM 814 O O . GLU A 1 105 ? 6.898 7.848 12.945 1 93.31 105 GLU A O 1
ATOM 819 N N . ALA A 1 106 ? 6.246 9.945 12.859 1 93.81 106 ALA A N 1
ATOM 820 C CA . ALA A 1 106 ? 5.316 9.68 11.766 1 93.81 106 ALA A CA 1
ATOM 821 C C . ALA A 1 106 ? 6.051 9.125 10.547 1 93.81 106 ALA A C 1
ATOM 823 O O . ALA A 1 106 ? 5.559 8.211 9.875 1 93.81 106 ALA A O 1
ATOM 824 N N . TRP A 1 107 ? 7.199 9.719 10.273 1 94.12 107 TRP A N 1
ATOM 825 C CA . TRP A 1 107 ? 8.008 9.25 9.156 1 94.12 107 TRP A CA 1
ATOM 826 C C . TRP A 1 107 ? 8.445 7.805 9.367 1 94.12 107 TRP A C 1
ATOM 828 O O . TRP A 1 107 ? 8.336 6.977 8.461 1 94.12 107 TRP A O 1
ATOM 838 N N . GLU A 1 108 ? 8.914 7.516 10.5 1 93.19 108 GLU A N 1
ATOM 839 C CA . GLU A 1 108 ? 9.359 6.16 10.812 1 93.19 108 GLU A CA 1
ATOM 840 C C . GLU A 1 108 ? 8.203 5.164 10.719 1 93.19 108 GLU A C 1
ATOM 842 O O . GLU A 1 108 ? 8.375 4.059 10.211 1 93.19 108 GLU A O 1
ATOM 847 N N . LEU A 1 109 ? 7.121 5.582 11.258 1 92.81 109 LEU A N 1
ATOM 848 C CA . LEU A 1 109 ? 5.945 4.719 11.211 1 92.81 109 LEU A CA 1
ATOM 849 C C . LEU A 1 109 ? 5.527 4.445 9.773 1 92.81 109 LEU A C 1
ATOM 851 O O . LEU A 1 109 ? 5.062 3.35 9.453 1 92.81 109 LEU A O 1
ATOM 855 N N . SER A 1 110 ? 5.629 5.422 8.922 1 93.44 110 SER A N 1
ATOM 856 C CA . SER A 1 110 ? 5.34 5.223 7.504 1 93.44 110 SER A CA 1
ATOM 857 C C . SER A 1 110 ? 6.219 4.125 6.91 1 93.44 110 SER A C 1
ATOM 859 O O . SER A 1 110 ? 5.75 3.312 6.109 1 93.44 110 SER A O 1
ATOM 861 N N . ALA A 1 111 ? 7.453 4.141 7.336 1 91.19 111 ALA A N 1
ATOM 862 C CA . ALA A 1 111 ? 8.391 3.129 6.855 1 91.19 111 ALA A CA 1
ATOM 863 C C . ALA A 1 111 ? 8.031 1.746 7.391 1 91.19 111 ALA A C 1
ATOM 865 O O . ALA A 1 111 ? 8.258 0.736 6.715 1 91.19 111 ALA A O 1
ATOM 866 N N . GLN A 1 112 ? 7.465 1.738 8.531 1 91.44 112 GLN A N 1
ATOM 867 C CA . GLN A 1 112 ? 7.164 0.481 9.203 1 91.44 112 GLN A CA 1
ATOM 868 C C . GLN A 1 112 ? 5.77 -0.022 8.828 1 91.44 112 GLN A C 1
ATOM 870 O O . GLN A 1 112 ? 5.406 -1.151 9.164 1 91.44 112 GLN A O 1
ATOM 875 N N . ALA A 1 113 ? 5.016 0.773 8.195 1 91.62 113 ALA A N 1
ATOM 876 C CA . ALA A 1 113 ? 3.652 0.378 7.844 1 91.62 113 ALA A CA 1
ATOM 877 C C . ALA A 1 113 ? 3.654 -0.774 6.844 1 91.62 113 ALA A C 1
ATOM 879 O O . ALA A 1 113 ? 4.305 -0.695 5.797 1 91.62 113 ALA A O 1
ATOM 880 N N . SER A 1 114 ? 2.832 -1.815 7.168 1 90.31 114 SER A N 1
ATOM 881 C CA . SER A 1 114 ? 2.771 -2.986 6.301 1 90.31 114 SER A CA 1
ATOM 882 C C . SER A 1 114 ? 2.172 -2.637 4.941 1 90.31 114 SER A C 1
ATOM 884 O O . SER A 1 114 ? 2.479 -3.281 3.938 1 90.31 114 SER A O 1
ATOM 886 N N . SER A 1 115 ? 1.314 -1.682 4.973 1 91.56 115 SER A N 1
ATOM 887 C CA . SER A 1 115 ? 0.641 -1.227 3.762 1 91.56 115 SER A CA 1
ATOM 888 C C . SER A 1 115 ? 0.311 0.26 3.838 1 91.56 115 SER A C 1
ATOM 890 O O . SER A 1 115 ? 0.246 0.833 4.926 1 91.56 115 SER A O 1
ATOM 892 N N . TRP A 1 116 ? 0.223 0.889 2.711 1 92.62 116 TRP A N 1
ATOM 893 C CA . TRP A 1 116 ? -0.265 2.258 2.584 1 92.62 116 TRP A CA 1
ATOM 894 C C . TRP A 1 116 ? -1.582 2.297 1.816 1 92.62 116 TRP A C 1
ATOM 896 O O . TRP A 1 116 ? -1.742 1.603 0.81 1 92.62 116 TRP A O 1
ATOM 906 N N . VAL A 1 117 ? -2.537 2.994 2.328 1 92.44 117 VAL A N 1
ATOM 907 C CA . VAL A 1 117 ? -3.758 3.205 1.556 1 92.44 117 VAL A CA 1
ATOM 908 C C . VAL A 1 117 ? -3.492 4.211 0.437 1 92.44 117 VAL A C 1
ATOM 910 O O . VAL A 1 117 ? -3.092 5.348 0.696 1 92.44 117 VAL A O 1
ATOM 913 N N . MET A 1 118 ? -3.721 3.799 -0.823 1 93.44 118 MET A N 1
ATOM 914 C CA . MET A 1 118 ? -3.342 4.637 -1.956 1 93.44 118 MET A CA 1
ATOM 915 C C . MET A 1 118 ? -4.57 5.055 -2.76 1 93.44 118 MET A C 1
ATOM 917 O O . MET A 1 118 ? -4.484 5.934 -3.619 1 93.44 118 MET A O 1
ATOM 921 N N . GLN A 1 119 ? -5.621 4.414 -2.484 1 90.44 119 GLN A N 1
ATOM 922 C CA . GLN A 1 119 ? -6.902 4.75 -3.094 1 90.44 119 GLN A CA 1
ATOM 923 C C . GLN A 1 119 ? -8.016 4.785 -2.051 1 90.44 119 GLN A C 1
ATOM 925 O O . GLN A 1 119 ? -8.07 3.928 -1.165 1 90.44 119 GLN A O 1
ATOM 930 N N . PHE A 1 120 ? -8.82 5.789 -2.264 1 87.44 120 PHE A N 1
ATOM 931 C CA . PHE A 1 120 ? -9.891 5.957 -1.285 1 87.44 120 PHE A CA 1
ATOM 932 C C . PHE A 1 120 ? -11.188 5.34 -1.79 1 87.44 120 PHE A C 1
ATOM 934 O O . PHE A 1 120 ? -11.547 5.504 -2.957 1 87.44 120 PHE A O 1
ATOM 941 N N . HIS A 1 121 ? -11.789 4.613 -0.822 1 77.94 121 HIS A N 1
ATOM 942 C CA . HIS A 1 121 ? -13.18 4.23 -0.994 1 77.94 121 HIS A CA 1
ATOM 943 C C . HIS A 1 121 ? -13.906 4.18 0.346 1 77.94 121 HIS A C 1
ATOM 945 O O . HIS A 1 121 ? -13.273 4.055 1.396 1 77.94 121 HIS A O 1
ATOM 951 N N . ASN A 1 122 ? -15.164 4.359 0.327 1 72.31 122 ASN A N 1
ATOM 952 C CA . ASN A 1 122 ? -15.969 4.461 1.537 1 72.31 122 ASN A CA 1
ATOM 953 C C . ASN A 1 122 ? -15.75 3.266 2.459 1 72.31 122 ASN A C 1
ATOM 955 O O . ASN A 1 122 ? -15.695 3.422 3.68 1 72.31 122 ASN A O 1
ATOM 959 N N . LEU A 1 123 ? -15.578 2.17 1.895 1 66.38 123 LEU A N 1
ATOM 960 C CA . LEU A 1 123 ? -15.406 0.966 2.699 1 66.38 123 LEU A CA 1
ATOM 961 C C . LEU A 1 123 ? -14.016 0.931 3.328 1 66.38 123 LEU A C 1
ATOM 963 O O . LEU A 1 123 ? -13.797 0.233 4.32 1 66.38 123 LEU A O 1
ATOM 967 N N . SER A 1 124 ? -13.148 1.71 2.756 1 67.31 124 SER A N 1
ATOM 968 C CA . SER A 1 124 ? -11.797 1.795 3.281 1 67.31 124 SER A CA 1
ATOM 969 C C . SER A 1 124 ? -11.672 2.898 4.328 1 67.31 124 SER A C 1
ATOM 971 O O . SER A 1 124 ? -10.664 2.988 5.027 1 67.31 124 SER A O 1
ATOM 973 N N . SER A 1 125 ? -12.742 3.627 4.496 1 75.81 125 SER A N 1
ATOM 974 C CA . SER A 1 125 ? -12.703 4.77 5.402 1 75.81 125 SER A CA 1
ATOM 975 C C . SER A 1 125 ? -12.43 4.332 6.836 1 75.81 125 SER A C 1
ATOM 977 O O . SER A 1 125 ? -11.68 4.984 7.559 1 75.81 125 SER A O 1
ATOM 979 N N . GLN A 1 126 ? -13.008 3.258 7.129 1 74.38 126 GLN A N 1
ATOM 980 C CA . GLN A 1 126 ? -12.797 2.77 8.484 1 74.38 126 GLN A CA 1
ATOM 981 C C . GLN A 1 126 ? -11.359 2.311 8.695 1 74.38 126 GLN A C 1
ATOM 983 O O . GLN A 1 126 ? -10.75 2.588 9.727 1 74.38 126 GLN A O 1
ATOM 988 N N . GLN A 1 127 ? -10.875 1.647 7.695 1 74.56 127 GLN A N 1
ATOM 989 C CA . GLN A 1 127 ? -9.492 1.187 7.773 1 74.56 127 GLN A CA 1
ATOM 990 C C . GLN A 1 127 ? -8.523 2.363 7.871 1 74.56 127 GLN A C 1
ATOM 992 O O . GLN A 1 127 ? -7.562 2.318 8.641 1 74.56 127 GLN A O 1
ATOM 997 N N . LEU A 1 128 ? -8.812 3.336 7.133 1 84.88 128 LEU A N 1
ATOM 998 C CA . LEU A 1 128 ? -7.953 4.516 7.145 1 84.88 128 LEU A CA 1
ATOM 999 C C . LEU A 1 128 ? -8.016 5.215 8.5 1 84.88 128 LEU A C 1
ATOM 1001 O O . LEU A 1 128 ? -6.988 5.645 9.031 1 84.88 128 LEU A O 1
ATOM 1005 N N . ARG A 1 129 ? -9.18 5.332 9.023 1 84.25 129 ARG A N 1
ATOM 1006 C CA . ARG A 1 129 ? -9.336 5.93 10.344 1 84.25 129 ARG A CA 1
ATOM 1007 C C . ARG A 1 129 ? -8.539 5.16 11.391 1 84.25 129 ARG A C 1
ATOM 1009 O O . ARG A 1 129 ? -7.836 5.758 12.203 1 84.25 129 ARG A O 1
ATOM 1016 N N . GLU A 1 130 ? -8.672 3.896 11.289 1 82.75 130 GLU A N 1
ATOM 1017 C CA . GLU A 1 130 ? -7.945 3.057 12.242 1 82.75 130 GLU A CA 1
ATOM 1018 C C . GLU A 1 130 ? -6.438 3.246 12.102 1 82.75 130 GLU A C 1
ATOM 1020 O O . GLU A 1 130 ? -5.715 3.264 13.102 1 82.75 130 GLU A O 1
ATOM 1025 N N . ARG A 1 131 ? -6.004 3.326 10.953 1 87.94 131 ARG A N 1
ATOM 1026 C CA . ARG A 1 131 ? -4.582 3.547 10.711 1 87.94 131 ARG A CA 1
ATOM 1027 C C . ARG A 1 131 ? -4.133 4.891 11.281 1 87.94 131 ARG A C 1
ATOM 1029 O O . ARG A 1 131 ? -3.1 4.973 11.953 1 87.94 131 ARG A O 1
ATOM 1036 N N . LEU A 1 132 ? -4.91 5.898 11.023 1 89.81 132 LEU A N 1
ATOM 1037 C CA . LEU A 1 132 ? -4.574 7.23 11.508 1 89.81 132 LEU A CA 1
ATOM 1038 C C . LEU A 1 132 ? -4.594 7.273 13.031 1 89.81 132 LEU A C 1
ATOM 1040 O O . LEU A 1 132 ? -3.738 7.914 13.648 1 89.81 132 LEU A O 1
ATOM 1044 N N . GLU A 1 133 ? -5.492 6.609 13.602 1 85.94 133 GLU A N 1
ATOM 1045 C CA . GLU A 1 133 ? -5.543 6.5 15.055 1 85.94 133 GLU A CA 1
ATOM 1046 C C . GLU A 1 133 ? -4.305 5.797 15.602 1 85.94 133 GLU A C 1
ATOM 1048 O O . GLU A 1 133 ? -3.787 6.172 16.656 1 85.94 133 GLU A O 1
ATOM 1053 N N . SER A 1 134 ? -3.918 4.82 14.914 1 88.5 134 SER A N 1
ATOM 1054 C CA . SER A 1 134 ? -2.713 4.105 15.32 1 88.5 134 SER A CA 1
ATOM 1055 C C . SER A 1 134 ? -1.484 5.004 15.242 1 88.5 134 SER A C 1
ATOM 1057 O O . SER A 1 134 ? -0.601 4.938 16.094 1 88.5 134 SER A O 1
ATOM 1059 N N . TYR A 1 135 ? -1.41 5.801 14.211 1 91.5 135 TYR A N 1
ATOM 1060 C CA . TYR A 1 135 ? -0.339 6.785 14.117 1 91.5 135 TYR A CA 1
ATOM 1061 C C . TYR A 1 135 ? -0.34 7.707 15.336 1 91.5 135 TYR A C 1
ATOM 1063 O O . TYR A 1 135 ? 0.695 7.898 15.977 1 91.5 135 TYR A O 1
ATOM 1071 N N . ALA A 1 136 ? -1.503 8.266 15.617 1 88.62 136 ALA A N 1
ATOM 1072 C CA . ALA A 1 136 ? -1.642 9.195 16.734 1 88.62 136 ALA A CA 1
ATOM 1073 C C . ALA A 1 136 ? -1.207 8.539 18.047 1 88.62 136 ALA A C 1
ATOM 1075 O O . ALA A 1 136 ? -0.489 9.148 18.844 1 88.62 136 ALA A O 1
ATOM 1076 N N . LEU A 1 137 ? -1.612 7.348 18.219 1 86.69 137 LEU A N 1
ATOM 1077 C CA . LEU A 1 137 ? -1.279 6.613 19.422 1 86.69 137 LEU A CA 1
ATOM 1078 C C . LEU A 1 137 ? 0.23 6.434 19.562 1 86.69 137 LEU A C 1
ATOM 1080 O O . LEU A 1 137 ? 0.797 6.668 20.625 1 86.69 137 LEU A O 1
ATOM 1084 N N . ARG A 1 138 ? 0.83 6 18.516 1 89.62 138 ARG A N 1
ATOM 1085 C CA . ARG A 1 138 ? 2.27 5.758 18.547 1 89.62 138 ARG A CA 1
ATOM 1086 C C . ARG A 1 138 ? 3.041 7.059 18.719 1 89.62 138 ARG A C 1
ATOM 1088 O O . ARG A 1 138 ? 4.055 7.09 19.422 1 89.62 138 ARG A O 1
ATOM 1095 N N . MET A 1 139 ? 2.623 8.086 18.078 1 90.06 139 MET A N 1
ATOM 1096 C CA . MET A 1 139 ? 3.254 9.398 18.25 1 90.06 139 MET A CA 1
ATOM 1097 C C . MET A 1 139 ? 3.139 9.875 19.688 1 90.06 139 MET A C 1
ATOM 1099 O O . MET A 1 139 ? 4.105 10.383 20.25 1 90.06 139 MET A O 1
ATOM 1103 N N . GLN A 1 140 ? 2.027 9.695 20.266 1 86.44 140 GLN A N 1
ATOM 1104 C CA . GLN A 1 140 ? 1.826 10.078 21.656 1 86.44 140 GLN A CA 1
ATOM 1105 C C . GLN A 1 140 ? 2.734 9.266 22.578 1 86.44 140 GLN A C 1
ATOM 1107 O O . GLN A 1 140 ? 3.318 9.812 23.516 1 86.44 140 GLN A O 1
ATOM 1112 N N . GLN A 1 141 ? 2.738 8.008 22.344 1 85.94 141 GLN A N 1
ATOM 1113 C CA . GLN A 1 141 ? 3.602 7.145 23.141 1 85.94 141 GLN A CA 1
ATOM 1114 C C . GLN A 1 141 ? 5.055 7.609 23.078 1 85.94 141 GLN A C 1
ATOM 1116 O O . GLN A 1 141 ? 5.766 7.574 24.078 1 85.94 141 GLN A O 1
ATOM 1121 N N . LYS A 1 142 ? 5.445 7.996 21.906 1 89.19 142 LYS A N 1
ATOM 1122 C CA . LYS A 1 142 ? 6.812 8.484 21.75 1 89.19 142 LYS A CA 1
ATOM 1123 C C . LYS A 1 142 ? 7.043 9.75 22.578 1 89.19 142 LYS A C 1
ATOM 1125 O O . LYS A 1 142 ? 8.102 9.914 23.188 1 89.19 142 LYS A O 1
ATOM 1130 N N . LEU A 1 143 ? 6.129 10.664 22.594 1 87 143 LEU A N 1
ATOM 1131 C CA . LEU A 1 143 ? 6.23 11.891 23.391 1 87 143 LEU A CA 1
ATOM 1132 C C . LEU A 1 143 ? 6.32 11.562 24.875 1 87 143 LEU A C 1
ATOM 1134 O O . LEU A 1 143 ? 7.098 12.188 25.609 1 87 143 LEU A O 1
ATOM 1138 N N . VAL A 1 144 ? 5.543 10.609 25.281 1 83.62 144 VAL A N 1
ATOM 1139 C CA . VAL A 1 144 ? 5.543 10.188 26.672 1 83.62 144 VAL A CA 1
ATOM 1140 C C . VAL A 1 144 ? 6.914 9.625 27.047 1 83.62 144 VAL A C 1
ATOM 1142 O O . VAL A 1 144 ? 7.469 9.961 28.094 1 83.62 144 VAL A O 1
ATOM 1145 N N . GLN A 1 145 ? 7.402 8.812 26.219 1 85.38 145 GLN A N 1
ATOM 1146 C CA . GLN A 1 145 ? 8.711 8.219 26.453 1 85.38 145 GLN A CA 1
ATOM 1147 C C . GLN A 1 145 ? 9.789 9.289 26.594 1 85.38 145 GLN A C 1
ATOM 1149 O O . GLN A 1 145 ? 10.672 9.18 27.438 1 85.38 145 GLN A O 1
ATOM 1154 N N . ILE A 1 146 ? 9.773 10.258 25.797 1 84.19 146 ILE A N 1
ATOM 1155 C CA . ILE A 1 146 ? 10.758 11.328 25.828 1 84.19 146 ILE A CA 1
ATOM 1156 C C . ILE A 1 146 ? 10.625 12.125 27.125 1 84.19 146 ILE A C 1
ATOM 1158 O O . ILE A 1 146 ? 11.633 12.492 27.734 1 84.19 146 ILE A O 1
ATOM 1162 N N . SER A 1 147 ? 9.438 12.43 27.5 1 78.44 147 SER A N 1
ATOM 1163 C CA . SER A 1 147 ? 9.203 13.211 28.703 1 78.44 147 SER A CA 1
ATOM 1164 C C . SER A 1 147 ? 9.68 12.453 29.938 1 78.44 147 SER A C 1
ATOM 1166 O O . SER A 1 147 ? 10.07 13.07 30.938 1 78.44 147 SER A O 1
ATOM 1168 N N . GLU A 1 148 ? 9.57 11.188 29.906 1 81.06 148 GLU A N 1
ATOM 1169 C CA . GLU A 1 148 ? 10.07 10.359 31 1 81.06 148 GLU A CA 1
ATOM 1170 C C . GLU A 1 148 ? 11.594 10.406 31.078 1 81.06 148 GLU A C 1
ATOM 1172 O O . GLU A 1 148 ? 12.164 10.414 32.156 1 81.06 148 GLU A O 1
ATOM 1177 N N . ARG A 1 149 ? 12.164 10.484 29.938 1 83.5 149 ARG A N 1
ATOM 1178 C CA . ARG A 1 149 ? 13.617 10.508 29.875 1 83.5 149 ARG A CA 1
ATOM 1179 C C . ARG A 1 149 ? 14.164 11.898 30.203 1 83.5 149 ARG A C 1
ATOM 1181 O O . ARG A 1 149 ? 15.242 12.031 30.781 1 83.5 149 ARG A O 1
ATOM 1188 N N . TYR A 1 150 ? 13.406 12.883 29.75 1 81.44 150 TYR A N 1
ATOM 1189 C CA . TYR A 1 150 ? 13.805 14.273 29.969 1 81.44 150 TYR A CA 1
ATOM 1190 C C . TYR A 1 150 ? 12.727 15.031 30.734 1 81.44 150 TYR A C 1
ATOM 1192 O O . TYR A 1 150 ? 11.875 15.688 30.125 1 81.44 150 TYR A O 1
ATOM 1200 N N . PRO A 1 151 ? 12.852 15.07 32 1 77 151 PRO A N 1
ATOM 1201 C CA . PRO A 1 151 ? 11.797 15.648 32.844 1 77 151 PRO A CA 1
ATOM 1202 C C . PRO A 1 151 ? 11.539 17.125 32.562 1 77 151 PRO A C 1
ATOM 1204 O O . PRO A 1 151 ? 10.438 17.625 32.781 1 77 151 PRO A O 1
ATOM 1207 N N . ASN A 1 152 ? 12.539 17.797 32.031 1 76.5 152 ASN A N 1
ATOM 1208 C CA . ASN A 1 152 ? 12.391 19.219 31.734 1 76.5 152 ASN A CA 1
ATOM 1209 C C . ASN A 1 152 ? 11.445 19.438 30.547 1 76.5 152 ASN A C 1
ATOM 1211 O O . ASN A 1 152 ? 11.062 20.578 30.266 1 76.5 152 ASN A O 1
ATOM 1215 N N . THR A 1 153 ? 11.078 18.406 29.969 1 75.38 153 THR A N 1
ATOM 1216 C CA . THR A 1 153 ? 10.18 18.5 28.828 1 75.38 153 THR A CA 1
ATOM 1217 C C . THR A 1 153 ? 8.742 18.188 29.219 1 75.38 153 THR A C 1
ATOM 1219 O O . THR A 1 153 ? 7.863 18.094 28.375 1 75.38 153 THR A O 1
ATOM 1222 N N . LYS A 1 154 ? 8.641 17.969 30.5 1 72.88 154 LYS A N 1
ATOM 1223 C CA . LYS A 1 154 ? 7.289 17.672 30.969 1 72.88 154 LYS A CA 1
ATOM 1224 C C . LYS A 1 154 ? 6.316 18.781 30.578 1 72.88 154 LYS A C 1
ATOM 1226 O O . LYS A 1 154 ? 6.641 19.969 30.688 1 72.88 154 LYS A O 1
ATOM 1231 N N . GLY A 1 155 ? 5.141 18.375 30.016 1 73.44 155 GLY A N 1
ATOM 1232 C CA . GLY A 1 155 ? 4.137 19.344 29.578 1 73.44 155 GLY A CA 1
ATOM 1233 C C . GLY A 1 155 ? 4.25 19.688 28.094 1 73.44 155 GLY A C 1
ATOM 1234 O O . GLY A 1 155 ? 3.469 20.5 27.594 1 73.44 155 GLY A O 1
ATOM 1235 N N . MET A 1 156 ? 5.23 19.016 27.5 1 79 156 MET A N 1
ATOM 1236 C CA . MET A 1 156 ? 5.383 19.297 26.078 1 79 156 MET A CA 1
ATOM 1237 C C . MET A 1 156 ? 4.242 18.672 25.266 1 79 156 MET A C 1
ATOM 1239 O O . MET A 1 156 ? 3.705 17.641 25.641 1 79 156 MET A O 1
ATOM 1243 N N . GLY A 1 157 ? 3.791 19.375 24.234 1 84.62 157 GLY A N 1
ATOM 1244 C CA . GLY A 1 157 ? 2.754 18.891 23.344 1 84.62 157 GLY A CA 1
ATOM 1245 C C . GLY A 1 157 ? 2.824 19.516 21.953 1 84.62 157 GLY A C 1
ATOM 1246 O O . GLY A 1 157 ? 3.643 20.406 21.719 1 84.62 157 GLY A O 1
ATOM 1247 N N . THR A 1 158 ? 2.133 18.984 21.094 1 90.31 158 THR A N 1
ATOM 1248 C CA . THR A 1 158 ? 2.094 19.516 19.734 1 90.31 158 THR A CA 1
ATOM 1249 C C . THR A 1 158 ? 0.765 19.188 19.062 1 90.31 158 THR A C 1
ATOM 1251 O O . THR A 1 158 ? 0.096 18.219 19.438 1 90.31 158 THR A O 1
ATOM 1254 N N . THR A 1 159 ? 0.346 20.031 18.172 1 90.62 159 THR A N 1
ATOM 1255 C CA . THR A 1 159 ? -0.763 19.688 17.297 1 90.62 159 THR A CA 1
ATOM 1256 C C . THR A 1 159 ? -0.31 18.734 16.203 1 90.62 159 THR A C 1
ATOM 1258 O O . THR A 1 159 ? 0.887 18.469 16.047 1 90.62 159 THR A O 1
ATOM 1261 N N . TRP A 1 160 ? -1.225 18.141 15.602 1 93.19 160 TRP A N 1
ATOM 1262 C CA . TRP A 1 160 ? -1.007 17.312 14.422 1 93.19 160 TRP A CA 1
ATOM 1263 C C . TRP A 1 160 ? -2.166 17.438 13.438 1 93.19 160 TRP A C 1
ATOM 1265 O O . TRP A 1 160 ? -3.277 16.984 13.711 1 93.19 160 TRP A O 1
ATOM 1275 N N . THR A 1 161 ? -1.96 18.094 12.336 1 95.25 161 THR A N 1
ATOM 1276 C CA . THR A 1 161 ? -2.941 18.219 11.266 1 95.25 161 THR A CA 1
ATOM 1277 C C . THR A 1 161 ? -2.367 17.703 9.945 1 95.25 161 THR A C 1
ATOM 1279 O O . THR A 1 161 ? -1.336 18.188 9.477 1 95.25 161 THR A O 1
ATOM 1282 N N . THR A 1 162 ? -3.049 16.719 9.406 1 97.12 162 THR A N 1
ATOM 1283 C CA . THR A 1 162 ? -2.584 16.094 8.172 1 97.12 162 THR A CA 1
ATOM 1284 C C . THR A 1 162 ? -3.711 16.016 7.148 1 97.12 162 THR A C 1
ATOM 1286 O O . THR A 1 162 ? -4.855 15.719 7.496 1 97.12 162 THR A O 1
ATOM 1289 N N . ALA A 1 163 ? -3.432 16.359 5.902 1 98.12 163 ALA A N 1
ATOM 1290 C CA . ALA A 1 163 ? -4.277 16.078 4.746 1 98.12 163 ALA A CA 1
ATOM 1291 C C . ALA A 1 163 ? -3.648 14.992 3.869 1 98.12 163 ALA A C 1
ATOM 1293 O O . ALA A 1 163 ? -2.562 15.188 3.316 1 98.12 163 ALA A O 1
ATOM 1294 N N . TYR A 1 164 ? -4.281 13.883 3.85 1 97 164 TYR A N 1
ATOM 1295 C CA . TYR A 1 164 ? -3.842 12.789 2.992 1 97 164 TYR A CA 1
ATOM 1296 C C . TYR A 1 164 ? -4.66 12.742 1.709 1 97 164 TYR A C 1
ATOM 1298 O O . TYR A 1 164 ? -5.867 12.492 1.745 1 97 164 TYR A O 1
ATOM 1306 N N . ILE A 1 165 ? -3.953 12.953 0.565 1 97.31 165 ILE A N 1
ATOM 1307 C CA . ILE A 1 165 ? -4.625 13.133 -0.718 1 97.31 165 ILE A CA 1
ATOM 1308 C C . ILE A 1 165 ? -4.453 11.875 -1.568 1 97.31 165 ILE A C 1
ATOM 1310 O O . ILE A 1 165 ? -3.326 11.477 -1.873 1 97.31 165 ILE A O 1
ATOM 1314 N N . MET A 1 166 ? -5.473 11.266 -1.934 1 94.88 166 MET A N 1
ATOM 1315 C CA . MET A 1 166 ? -5.539 10.117 -2.834 1 94.88 166 MET A CA 1
ATOM 1316 C C . MET A 1 166 ? -6.438 10.422 -4.031 1 94.88 166 MET A C 1
ATOM 1318 O O . MET A 1 166 ? -7.66 10.289 -3.939 1 94.88 166 MET A O 1
ATOM 1322 N N . GLY A 1 167 ? -5.809 10.711 -5.129 1 93.69 167 GLY A N 1
ATOM 1323 C CA . GLY A 1 167 ? -6.617 11.188 -6.238 1 93.69 167 GLY A CA 1
ATOM 1324 C C . GLY A 1 167 ? -7.441 12.414 -5.891 1 93.69 167 GLY A C 1
ATOM 1325 O O . GLY A 1 167 ? -6.902 13.414 -5.406 1 93.69 167 GLY A O 1
ATOM 1326 N N . TRP A 1 168 ? -8.766 12.32 -6.043 1 94.75 168 TRP A N 1
ATOM 1327 C CA . TRP A 1 168 ? -9.648 13.453 -5.797 1 94.75 168 TRP A CA 1
ATOM 1328 C C . TRP A 1 168 ? -10.25 13.383 -4.398 1 94.75 168 TRP A C 1
ATOM 1330 O O . TRP A 1 168 ? -11.25 14.047 -4.109 1 94.75 168 TRP A O 1
ATOM 1340 N N . ASP A 1 169 ? -9.688 12.523 -3.59 1 93.81 169 ASP A N 1
ATOM 1341 C CA . ASP A 1 169 ? -10.141 12.391 -2.209 1 93.81 169 ASP A CA 1
ATOM 1342 C C . ASP A 1 169 ? -9.07 12.852 -1.229 1 93.81 169 ASP A C 1
ATOM 1344 O O . ASP A 1 169 ? -7.891 12.531 -1.392 1 93.81 169 ASP A O 1
ATOM 1348 N N . ALA A 1 170 ? -9.469 13.586 -0.252 1 96.25 170 ALA A N 1
ATOM 1349 C CA . ALA A 1 170 ? -8.586 14.016 0.83 1 96.25 170 ALA A CA 1
ATOM 1350 C C . ALA A 1 170 ? -9.156 13.633 2.191 1 96.25 170 ALA A C 1
ATOM 1352 O O . ALA A 1 170 ? -10.352 13.797 2.436 1 96.25 170 ALA A O 1
ATOM 1353 N N . VAL A 1 171 ? -8.344 13.078 2.986 1 95.44 171 VAL A N 1
ATOM 1354 C CA . VAL A 1 171 ? -8.719 12.773 4.363 1 95.44 171 VAL A CA 1
ATOM 1355 C C . VAL A 1 171 ? -7.926 13.664 5.324 1 95.44 171 VAL A C 1
ATOM 1357 O O . VAL A 1 171 ? -6.691 13.641 5.32 1 95.44 171 VAL A O 1
ATOM 1360 N N . ILE A 1 172 ? -8.672 14.406 6.133 1 95.75 172 ILE A N 1
ATOM 1361 C CA . ILE A 1 172 ? -8.062 15.328 7.086 1 95.75 172 ILE A CA 1
ATOM 1362 C C . ILE A 1 172 ? -8.078 14.711 8.484 1 95.75 172 ILE A C 1
ATOM 1364 O O . ILE A 1 172 ? -9.141 14.336 8.992 1 95.75 172 ILE A O 1
ATOM 1368 N N . ALA A 1 173 ? -6.93 14.562 9.047 1 93.06 173 ALA A N 1
ATOM 1369 C CA . ALA A 1 173 ? -6.789 14.141 10.438 1 93.06 173 ALA A CA 1
ATOM 1370 C C . ALA A 1 173 ? -6.18 15.258 11.289 1 93.06 173 ALA A C 1
ATOM 1372 O O . ALA A 1 173 ? -5.168 15.852 10.906 1 93.06 173 ALA A O 1
ATOM 1373 N N . HIS A 1 174 ? -6.809 15.5 12.406 1 90.69 174 HIS A N 1
ATOM 1374 C CA . HIS A 1 174 ? -6.266 16.656 13.117 1 90.69 174 HIS A CA 1
ATOM 1375 C C . HIS A 1 174 ? -6.461 16.516 14.625 1 90.69 174 HIS A C 1
ATOM 1377 O O . HIS A 1 174 ? -7.473 15.969 15.078 1 90.69 174 HIS A O 1
ATOM 1383 N N . ILE A 1 175 ? -5.535 16.953 15.344 1 88.31 175 ILE A N 1
ATOM 1384 C CA . ILE A 1 175 ? -5.5 17.156 16.797 1 88.31 175 ILE A CA 1
ATOM 1385 C C . ILE A 1 175 ? -4.941 18.531 17.094 1 88.31 175 ILE A C 1
ATOM 1387 O O . ILE A 1 175 ? -3.85 18.891 16.656 1 88.31 175 ILE A O 1
ATOM 1391 N N . GLY A 1 176 ? -5.754 19.375 17.859 1 88.38 176 GLY A N 1
ATOM 1392 C CA . GLY A 1 176 ? -5.246 20.672 18.266 1 88.38 176 GLY A CA 1
ATOM 1393 C C . GLY A 1 176 ? -5.93 21.828 17.578 1 88.38 176 GLY A C 1
ATOM 1394 O O . GLY A 1 176 ? -7.125 21.766 17.281 1 88.38 176 GLY A O 1
ATOM 1395 N N . ASP A 1 177 ? -5.113 22.922 17.438 1 87.12 177 ASP A N 1
ATOM 1396 C CA . ASP A 1 177 ? -5.777 24.125 16.938 1 87.12 177 ASP A CA 1
ATOM 1397 C C . ASP A 1 177 ? -5.145 24.594 15.625 1 87.12 177 ASP A C 1
ATOM 1399 O O . ASP A 1 177 ? -5.43 25.703 15.156 1 87.12 177 ASP A O 1
ATOM 1403 N N . SER A 1 178 ? -4.203 23.766 15.125 1 93.5 178 SER A N 1
ATOM 1404 C CA . SER A 1 178 ? -3.891 24.016 13.719 1 93.5 178 SER A CA 1
ATOM 1405 C C . SER A 1 178 ? -5.102 23.75 12.836 1 93.5 178 SER A C 1
ATOM 1407 O O . SER A 1 178 ? -5.98 22.953 13.188 1 93.5 178 SER A O 1
ATOM 1409 N N . ARG A 1 179 ? -5.156 24.406 11.695 1 94.62 179 ARG A N 1
ATOM 1410 C CA . ARG A 1 179 ? -6.398 24.328 10.93 1 94.62 179 ARG A CA 1
ATOM 1411 C C . ARG A 1 179 ? -6.129 23.891 9.5 1 94.62 179 ARG A C 1
ATOM 1413 O O . ARG A 1 179 ? -5.016 24.047 8.992 1 94.62 179 ARG A O 1
ATOM 1420 N N . ALA A 1 180 ? -7.102 23.297 8.922 1 97.88 180 ALA A N 1
ATOM 1421 C CA . ALA A 1 180 ? -7.176 23.016 7.488 1 97.88 180 ALA A CA 1
ATOM 1422 C C . ALA A 1 180 ? -8.391 23.703 6.859 1 97.88 180 ALA A C 1
ATOM 1424 O O . ALA A 1 180 ? -9.469 23.719 7.453 1 97.88 180 ALA A O 1
ATOM 1425 N N . TYR A 1 181 ? -8.188 24.312 5.684 1 98.25 181 TYR A N 1
ATOM 1426 C CA . TYR A 1 181 ? -9.25 24.984 4.93 1 98.25 181 TYR A CA 1
ATOM 1427 C C . TYR A 1 181 ? -9.305 24.469 3.498 1 98.25 181 TYR A C 1
ATOM 1429 O O . TYR A 1 181 ? -8.289 24.062 2.936 1 98.25 181 TYR A O 1
ATOM 1437 N N . ILE A 1 182 ? -10.469 24.469 2.977 1 98.5 182 ILE A N 1
ATOM 1438 C CA . ILE A 1 182 ? -10.633 24.281 1.539 1 98.5 182 ILE A CA 1
ATOM 1439 C C . ILE A 1 182 ? -11.125 25.578 0.91 1 98.5 182 ILE A C 1
ATOM 1441 O O . ILE A 1 182 ? -12.039 26.234 1.438 1 98.5 182 ILE A O 1
ATOM 1445 N N . PHE A 1 183 ? -10.438 26.094 -0.061 1 98.38 183 PHE A N 1
ATOM 1446 C CA . PHE A 1 183 ? -10.82 27.25 -0.86 1 98.38 183 PHE A CA 1
ATOM 1447 C C . PHE A 1 183 ? -11.391 26.812 -2.205 1 98.38 183 PHE A C 1
ATOM 1449 O O . PHE A 1 183 ? -10.688 26.219 -3.023 1 98.38 183 PHE A O 1
ATOM 1456 N N . ARG A 1 184 ? -12.625 27.062 -2.4 1 97.25 184 ARG A N 1
ATOM 1457 C CA . ARG A 1 184 ? -13.359 26.656 -3.594 1 97.25 184 ARG A CA 1
ATOM 1458 C C . ARG A 1 184 ? -14.273 27.766 -4.086 1 97.25 184 ARG A C 1
ATOM 1460 O O . ARG A 1 184 ? -15.094 28.281 -3.33 1 97.25 184 ARG A O 1
ATOM 1467 N N . ASP A 1 185 ? -14.109 28.141 -5.289 1 95.5 185 ASP A N 1
ATOM 1468 C CA . ASP A 1 185 ? -14.977 29.125 -5.914 1 95.5 185 ASP A CA 1
ATOM 1469 C C . ASP A 1 185 ? -15.031 30.406 -5.09 1 95.5 185 ASP A C 1
ATOM 1471 O O . ASP A 1 185 ? -16.109 30.922 -4.809 1 95.5 185 ASP A O 1
ATOM 1475 N N . GLY A 1 186 ? -13.992 30.766 -4.621 1 96 186 GLY A N 1
ATOM 1476 C CA . GLY A 1 186 ? -13.883 32.031 -3.92 1 96 186 GLY A CA 1
ATOM 1477 C C . GLY A 1 186 ? -14.328 31.969 -2.473 1 96 186 GLY A C 1
ATOM 1478 O O . GLY A 1 186 ? -14.43 33 -1.795 1 96 186 GLY A O 1
ATOM 1479 N N . LYS A 1 187 ? -14.625 30.828 -1.959 1 97.25 187 LYS A N 1
ATOM 1480 C CA . LYS A 1 187 ? -15.07 30.656 -0.58 1 97.25 187 LYS A CA 1
ATOM 1481 C C . LYS A 1 187 ? -14.086 29.781 0.207 1 97.25 187 LYS A C 1
ATOM 1483 O O . LYS A 1 187 ? -13.531 28.828 -0.327 1 97.25 187 LYS A O 1
ATOM 1488 N N . LEU A 1 188 ? -13.898 30.203 1.443 1 97.62 188 LEU A N 1
ATOM 1489 C CA . LEU A 1 188 ? -13.023 29.484 2.361 1 97.62 188 LEU A CA 1
ATOM 1490 C C . LEU A 1 188 ? -13.836 28.75 3.424 1 97.62 188 LEU A C 1
ATOM 1492 O O . LEU A 1 188 ? -14.648 29.375 4.125 1 97.62 188 LEU A O 1
ATOM 1496 N N . LYS A 1 189 ? -13.664 27.453 3.531 1 97.25 189 LYS A N 1
ATOM 1497 C CA . LYS A 1 189 ? -14.344 26.656 4.539 1 97.25 189 LYS A CA 1
ATOM 1498 C C . LYS A 1 189 ? -13.336 25.938 5.434 1 97.25 189 LYS A C 1
ATOM 1500 O O . LYS A 1 189 ? -12.438 25.25 4.945 1 97.25 189 LYS A O 1
ATOM 1505 N N . GLN A 1 190 ? -13.492 26.109 6.699 1 96.31 190 GLN A N 1
ATOM 1506 C CA . GLN A 1 190 ? -12.641 25.391 7.645 1 96.31 190 GLN A CA 1
ATOM 1507 C C . GLN A 1 190 ? -13.062 23.922 7.758 1 96.31 190 GLN A C 1
ATOM 1509 O O . GLN A 1 190 ? -14.242 23.625 7.934 1 96.31 190 GLN A O 1
ATOM 1514 N N . LEU A 1 191 ? -12.094 23.047 7.676 1 95.38 191 LEU A N 1
ATOM 1515 C CA . LEU A 1 191 ? -12.375 21.609 7.676 1 95.38 191 LEU A CA 1
ATOM 1516 C C . LEU A 1 191 ? -12.141 21.016 9.062 1 95.38 191 LEU A C 1
ATOM 1518 O O . LEU A 1 191 ? -12.586 19.906 9.336 1 95.38 191 LEU A O 1
ATOM 1522 N N . THR A 1 192 ? -11.43 21.703 9.922 1 89 192 THR A N 1
ATOM 1523 C CA . THR A 1 192 ? -11.094 21.219 11.258 1 89 192 THR A CA 1
ATOM 1524 C C . THR A 1 192 ? -11.914 21.953 12.312 1 89 192 THR A C 1
ATOM 1526 O O . THR A 1 192 ? -12.531 22.984 12.031 1 89 192 THR A O 1
ATOM 1529 N N . ARG A 1 193 ? -12 21.281 13.492 1 79.12 193 ARG A N 1
ATOM 1530 C CA . ARG A 1 193 ? -12.57 21.906 14.68 1 79.12 193 ARG A CA 1
ATOM 1531 C C . ARG A 1 193 ? -11.508 22.109 15.758 1 79.12 193 ARG A C 1
ATOM 1533 O O . ARG A 1 193 ? -10.773 21.188 16.094 1 79.12 193 ARG A O 1
ATOM 1540 N N . ASP A 1 194 ? -11.5 23.359 16.156 1 71.88 194 ASP A N 1
ATOM 1541 C CA . ASP A 1 194 ? -10.469 23.672 17.141 1 71.88 194 ASP A CA 1
ATOM 1542 C C . ASP A 1 194 ? -10.695 22.906 18.438 1 71.88 194 ASP A C 1
ATOM 1544 O O . ASP A 1 194 ? -11.812 22.875 18.953 1 71.88 194 ASP A O 1
ATOM 1548 N N . HIS A 1 195 ? -9.672 22.156 18.844 1 61.66 195 HIS A N 1
ATOM 1549 C CA . HIS A 1 195 ? -9.727 21.438 20.109 1 61.66 195 HIS A CA 1
ATOM 1550 C C . HIS A 1 195 ? -9.18 22.297 21.25 1 61.66 195 HIS A C 1
ATOM 1552 O O . HIS A 1 195 ? -8.102 22.016 21.781 1 61.66 195 HIS A O 1
ATOM 1558 N N . THR A 1 196 ? -9.391 23.562 21.344 1 55.53 196 THR A N 1
ATOM 1559 C CA . THR A 1 196 ? -8.859 24.438 22.391 1 55.53 196 THR A CA 1
ATOM 1560 C C . THR A 1 196 ? -9.688 24.297 23.672 1 55.53 196 THR A C 1
ATOM 1562 O O . THR A 1 196 ? -10.82 23.812 23.641 1 55.53 196 THR A O 1
ATOM 1565 N N . LEU A 1 197 ? -8.898 24.5 24.875 1 47.5 197 LEU A N 1
ATOM 1566 C CA . LEU A 1 197 ? -9.641 24.562 26.125 1 47.5 197 LEU A CA 1
ATOM 1567 C C . LEU A 1 197 ? -10.906 25.391 25.969 1 47.5 197 LEU A C 1
ATOM 1569 O O . LEU A 1 197 ? -11.969 25.016 26.469 1 47.5 197 LEU A O 1
ATOM 1573 N N . ALA A 1 198 ? -10.641 26.453 25.375 1 45 198 ALA A N 1
ATOM 1574 C CA . ALA A 1 198 ? -11.766 27.359 25.203 1 45 198 ALA A CA 1
ATOM 1575 C C . ALA A 1 198 ? -12.875 26.703 24.375 1 45 198 ALA A C 1
ATOM 1577 O O . ALA A 1 198 ? -14.055 26.797 24.703 1 45 198 ALA A O 1
ATOM 1578 N N . GLN A 1 199 ? -12.406 25.906 23.406 1 51.84 199 GLN A N 1
ATOM 1579 C CA . GLN A 1 199 ? -13.422 25.25 22.594 1 51.84 199 GLN A CA 1
ATOM 1580 C C . GLN A 1 199 ? -14.062 24.078 23.328 1 51.84 199 GLN A C 1
ATOM 1582 O O . GLN A 1 199 ? -15.266 23.844 23.219 1 51.84 199 GLN A O 1
ATOM 1587 N N . ALA A 1 200 ? -13.18 23.391 24 1 49.62 200 ALA A N 1
ATOM 1588 C CA . ALA A 1 200 ? -13.727 22.328 24.828 1 49.62 200 ALA A CA 1
ATOM 1589 C C . ALA A 1 200 ? -14.727 22.875 25.828 1 49.62 200 ALA A C 1
ATOM 1591 O O . ALA A 1 200 ? -15.758 22.25 26.109 1 49.62 200 ALA A O 1
ATOM 1592 N N . MET A 1 201 ? -14.281 24.047 26.391 1 45.72 201 MET A N 1
ATOM 1593 C CA . MET A 1 201 ? -15.18 24.719 27.328 1 45.72 201 MET A CA 1
ATOM 1594 C C . MET A 1 201 ? -16.484 25.109 26.641 1 45.72 201 MET A C 1
ATOM 1596 O O . MET A 1 201 ? -17.562 25 27.234 1 45.72 201 MET A O 1
ATOM 1600 N N . LYS A 1 202 ? -16.391 25.609 25.484 1 50.41 202 LYS A N 1
ATOM 1601 C CA . LYS A 1 202 ? -17.578 26.016 24.75 1 50.41 202 LYS A CA 1
ATOM 1602 C C . LYS A 1 202 ? -18.453 24.828 24.391 1 50.41 202 LYS A C 1
ATOM 1604 O O . LYS A 1 202 ? -19.688 24.891 24.484 1 50.41 202 LYS A O 1
ATOM 1609 N N . ASP A 1 203 ? -17.719 23.844 24.188 1 51.47 203 ASP A N 1
ATOM 1610 C CA . ASP A 1 203 ? -18.5 22.688 23.75 1 51.47 203 ASP A CA 1
ATOM 1611 C C . ASP A 1 203 ? -19.109 21.953 24.938 1 51.47 203 ASP A C 1
ATOM 1613 O O . ASP A 1 203 ? -20.141 21.297 24.812 1 51.47 203 ASP A O 1
ATOM 1617 N N . SER A 1 204 ? -18.344 21.938 26.109 1 46.91 204 SER A N 1
ATOM 1618 C CA . SER A 1 204 ? -18.828 21.219 27.281 1 46.91 204 SER A CA 1
ATOM 1619 C C . SER A 1 204 ? -19.641 22.125 28.203 1 46.91 204 SER A C 1
ATOM 1621 O O . SER A 1 204 ? -20.281 21.656 29.141 1 46.91 204 SER A O 1
ATOM 1623 N N . GLY A 1 205 ? -19.766 23.312 27.969 1 46.69 205 GLY A N 1
ATOM 1624 C CA . GLY A 1 205 ? -20.438 24.25 28.859 1 46.69 205 GLY A CA 1
ATOM 1625 C C . GLY A 1 205 ? -19.734 24.406 30.203 1 46.69 205 GLY A C 1
ATOM 1626 O O . GLY A 1 205 ? -20.266 25.047 31.109 1 46.69 205 GLY A O 1
ATOM 1627 N N . MET A 1 206 ? -18.844 23.5 30.672 1 42.12 206 MET A N 1
ATOM 1628 C CA . MET A 1 206 ? -18.344 23.484 32.031 1 42.12 206 MET A CA 1
ATOM 1629 C C . MET A 1 206 ? -17.016 24.234 32.125 1 42.12 206 MET A C 1
ATOM 1631 O O . MET A 1 206 ? -16.297 24.359 31.156 1 42.12 206 MET A O 1
ATOM 1635 N N . THR A 1 207 ? -16.688 24.922 33.312 1 40.78 207 THR A N 1
ATOM 1636 C CA . THR A 1 207 ? -15.484 25.641 33.719 1 40.78 207 THR A CA 1
ATOM 1637 C C . THR A 1 207 ? -14.258 24.734 33.688 1 40.78 207 THR A C 1
ATOM 1639 O O . THR A 1 207 ? -14.266 23.656 34.281 1 40.78 207 THR A O 1
ATOM 1642 N N . PRO A 1 208 ? -13.266 24.906 32.844 1 44.84 208 PRO A N 1
ATOM 1643 C CA . PRO A 1 208 ? -12.141 24.016 32.562 1 44.84 208 PRO A CA 1
ATOM 1644 C C . PRO A 1 208 ? -11.188 23.891 33.75 1 44.84 208 PRO A C 1
ATOM 1646 O O . PRO A 1 208 ? -10.836 24.891 34.375 1 44.84 208 PRO A O 1
ATOM 1649 N N . GLY A 1 209 ? -11.219 22.906 34.594 1 39.16 209 GLY A N 1
ATOM 1650 C CA . GLY A 1 209 ? -10.094 22.688 35.5 1 39.16 209 GLY A CA 1
ATOM 1651 C C . GLY A 1 209 ? -8.766 22.547 34.781 1 39.16 209 GLY A C 1
ATOM 1652 O O . GLY A 1 209 ? -8.727 22.469 33.562 1 39.16 209 GLY A O 1
ATOM 1653 N N . VAL A 1 210 ? -7.535 22.781 35.406 1 37.78 210 VAL A N 1
ATOM 1654 C CA . VAL A 1 210 ? -6.156 22.75 34.938 1 37.78 210 VAL A CA 1
ATOM 1655 C C . VAL A 1 210 ? -5.969 21.578 33.969 1 37.78 210 VAL A C 1
ATOM 1657 O O . VAL A 1 210 ? -5.246 21.688 32.969 1 37.78 210 VAL A O 1
ATOM 1660 N N . ALA A 1 211 ? -6.457 20.453 34.25 1 40.19 211 ALA A N 1
ATOM 1661 C CA . ALA A 1 211 ? -6.316 19.188 33.562 1 40.19 211 ALA A CA 1
ATOM 1662 C C . ALA A 1 211 ? -6.91 19.266 32.156 1 40.19 211 ALA A C 1
ATOM 1664 O O . ALA A 1 211 ? -6.445 18.594 31.219 1 40.19 211 ALA A O 1
ATOM 1665 N N . ASP A 1 212 ? -7.797 20.109 31.938 1 43.69 212 ASP A N 1
ATOM 1666 C CA . ASP A 1 212 ? -8.633 20.234 30.75 1 43.69 212 ASP A CA 1
ATOM 1667 C C . ASP A 1 212 ? -7.883 20.953 29.625 1 43.69 212 ASP A C 1
ATOM 1669 O O . ASP A 1 212 ? -8.266 20.844 28.453 1 43.69 212 ASP A O 1
ATOM 1673 N N . ARG A 1 213 ? -6.922 21.625 30 1 42.47 213 ARG A N 1
ATOM 1674 C CA . ARG A 1 213 ? -6.227 22.516 29.062 1 42.47 213 ARG A CA 1
ATOM 1675 C C . ARG A 1 213 ? -5.48 21.703 28 1 42.47 213 ARG A C 1
ATOM 1677 O O . ARG A 1 213 ? -5.109 22.25 26.953 1 42.47 213 ARG A O 1
ATOM 1684 N N . PHE A 1 214 ? -5.09 20.5 28.391 1 44.69 214 PHE A N 1
ATOM 1685 C CA . PHE A 1 214 ? -4.156 19.781 27.531 1 44.69 214 PHE A CA 1
ATOM 1686 C C . PHE A 1 214 ? -4.867 18.672 26.766 1 44.69 214 PHE A C 1
ATOM 1688 O O . PHE A 1 214 ? -4.23 17.906 26.031 1 44.69 214 PHE A O 1
ATOM 1695 N N . HIS A 1 215 ? -6.203 18.562 26.984 1 47.19 215 HIS A N 1
ATOM 1696 C CA . HIS A 1 215 ? -6.918 17.438 26.391 1 47.19 215 HIS A CA 1
ATOM 1697 C C . HIS A 1 215 ? -6.941 17.531 24.875 1 47.19 215 HIS A C 1
ATOM 1699 O O . HIS A 1 215 ? -7.387 16.609 24.203 1 47.19 215 HIS A O 1
ATOM 1705 N N . HIS A 1 216 ? -6.359 18.578 24.375 1 51.88 216 HIS A N 1
ATOM 1706 C CA . HIS A 1 216 ? -6.672 18.812 22.969 1 51.88 216 HIS A CA 1
ATOM 1707 C C . HIS A 1 216 ? -5.414 18.75 22.109 1 51.88 216 HIS A C 1
ATOM 1709 O O . HIS A 1 216 ? -5.398 19.281 20.984 1 51.88 216 HIS A O 1
ATOM 1715 N N . LEU A 1 217 ? -4.207 18.203 22.781 1 57.09 217 LEU A N 1
ATOM 1716 C CA . LEU A 1 217 ? -2.945 18.109 22.047 1 57.09 217 LEU A CA 1
ATOM 1717 C C . LEU A 1 217 ? -2.377 16.703 22.125 1 57.09 217 LEU A C 1
ATOM 1719 O O . LEU A 1 217 ? -2.814 15.891 22.953 1 57.09 217 LEU A O 1
ATOM 1723 N N . LEU A 1 218 ? -1.634 16.297 21.109 1 54.38 218 LEU A N 1
ATOM 1724 C CA . LEU A 1 218 ? -0.763 15.156 21.359 1 54.38 218 LEU A CA 1
ATOM 1725 C C . LEU A 1 218 ? 0.199 15.445 22.516 1 54.38 218 LEU A C 1
ATOM 1727 O O . LEU A 1 218 ? 1.129 16.25 22.359 1 54.38 218 LEU A O 1
ATOM 1731 N N . THR A 1 219 ? -0.277 15.445 23.828 1 57.41 219 THR A N 1
ATOM 1732 C CA . THR A 1 219 ? 0.535 15.805 24.984 1 57.41 219 THR A CA 1
ATOM 1733 C C . THR A 1 219 ? 1.102 14.562 25.656 1 57.41 219 THR A C 1
ATOM 1735 O O . THR A 1 219 ? 0.654 13.445 25.391 1 57.41 219 THR A O 1
ATOM 1738 N N . ASN A 1 220 ? 2.482 14.703 26.344 1 46.09 220 ASN A N 1
ATOM 1739 C CA . ASN A 1 220 ? 3.092 13.727 27.234 1 46.09 220 ASN A CA 1
ATOM 1740 C C . ASN A 1 220 ? 2.301 13.57 28.531 1 46.09 220 ASN A C 1
ATOM 1742 O O . ASN A 1 220 ? 2.801 13.016 29.516 1 46.09 220 ASN A O 1
ATOM 1746 N N . VAL A 1 221 ? 1.431 14.375 28.781 1 39.62 221 VAL A N 1
ATOM 1747 C CA . VAL A 1 221 ? 0.833 14.141 30.094 1 39.62 221 VAL A CA 1
ATOM 1748 C C . VAL A 1 221 ? -0.16 12.984 30.016 1 39.62 221 VAL A C 1
ATOM 1750 O O . VAL A 1 221 ? -1.169 13.078 29.312 1 39.62 221 VAL A O 1
ATOM 1753 N N . LEU A 1 222 ? 0.42 11.828 30.203 1 37.34 222 LEU A N 1
ATOM 1754 C CA . LEU A 1 222 ? -0.44 10.688 30.5 1 37.34 222 LEU A CA 1
ATOM 1755 C C . LEU A 1 222 ? -1.48 11.047 31.547 1 37.34 222 LEU A C 1
ATOM 1757 O O . LEU A 1 222 ? -2.135 10.156 32.125 1 37.34 222 LEU A O 1
ATOM 1761 N N . ASP A 1 223 ? -1.212 12.148 32.281 1 34.53 223 ASP A N 1
ATOM 1762 C CA . ASP A 1 223 ? -2.107 12 33.406 1 34.53 223 ASP A CA 1
ATOM 1763 C C . ASP A 1 223 ? -3.391 11.273 33.031 1 34.53 223 ASP A C 1
ATOM 1765 O O . ASP A 1 223 ? -3.721 11.188 31.828 1 34.53 223 ASP A O 1
ATOM 1769 N N . SER A 1 224 ? -4.258 11.227 34.156 1 31.83 224 SER A N 1
ATOM 1770 C CA . SER A 1 224 ? -5.395 10.477 34.688 1 31.83 224 SER A CA 1
ATOM 1771 C C . SER A 1 224 ? -6.453 10.258 33.594 1 31.83 224 SER A C 1
ATOM 1773 O O . SER A 1 224 ? -7.383 9.469 33.781 1 31.83 224 SER A O 1
ATOM 1775 N N . ILE A 1 225 ? -7.059 11.477 33.094 1 30.89 225 ILE A N 1
ATOM 1776 C CA . ILE A 1 225 ? -8.367 11.109 32.594 1 30.89 225 ILE A CA 1
ATOM 1777 C C . ILE A 1 225 ? -8.203 10.219 31.359 1 30.89 225 ILE A C 1
ATOM 1779 O O . ILE A 1 225 ? -7.43 10.531 30.453 1 30.89 225 ILE A O 1
ATOM 1783 N N . GLY A 1 226 ? -8.188 8.969 31.359 1 35.88 226 GLY A N 1
ATOM 1784 C CA . GLY A 1 226 ? -8.695 7.906 30.516 1 35.88 226 GLY A CA 1
ATOM 1785 C C . GLY A 1 226 ? -9.141 8.391 29.156 1 35.88 226 GLY A C 1
ATOM 1786 O O . GLY A 1 226 ? -9.961 7.742 28.484 1 35.88 226 GLY A O 1
ATOM 1787 N N . GLY A 1 227 ? -9.023 9.758 28.875 1 38.66 227 GLY A N 1
ATOM 1788 C CA . GLY A 1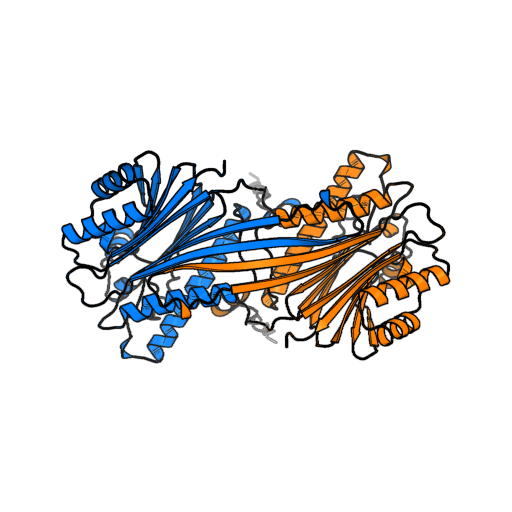 227 ? -9.82 10.18 27.719 1 38.66 227 GLY A CA 1
ATOM 1789 C C . GLY A 1 227 ? -9.148 9.898 26.391 1 38.66 227 GLY A C 1
ATOM 1790 O O . GLY A 1 227 ? -7.918 9.852 26.312 1 38.66 227 GLY A O 1
ATOM 1791 N N . GLU A 1 228 ? -9.617 9.141 25.609 1 48.72 228 GLU A N 1
ATOM 1792 C CA . GLU A 1 228 ? -9.445 8.719 24.219 1 48.72 228 GLU A CA 1
ATOM 1793 C C . GLU A 1 228 ? -9.008 9.883 23.344 1 48.72 228 GLU A C 1
ATOM 1795 O O . GLU A 1 228 ? -9.625 10.945 23.359 1 48.72 228 GLU A O 1
ATOM 1800 N N . THR A 1 229 ? -7.504 10.211 23.25 1 56.06 229 THR A N 1
ATOM 1801 C CA . THR A 1 229 ? -7.152 11.125 22.172 1 56.06 229 THR A CA 1
ATOM 1802 C C . THR A 1 229 ? -8.219 11.117 21.094 1 56.06 229 THR A C 1
ATOM 1804 O O . THR A 1 229 ? -8.539 10.062 20.531 1 56.06 229 THR A O 1
ATOM 1807 N N . ILE A 1 230 ? -8.938 12.258 21.031 1 66.25 230 ILE A N 1
ATOM 1808 C CA . ILE A 1 230 ? -10 12.375 20.031 1 66.25 230 ILE A CA 1
ATOM 1809 C C . ILE A 1 230 ? -9.406 12.836 18.703 1 66.25 230 ILE A C 1
ATOM 1811 O O . ILE A 1 230 ? -8.992 13.992 18.562 1 66.25 230 ILE A O 1
ATOM 1815 N N . LEU A 1 231 ? -8.938 11.969 17.906 1 82.56 231 LEU A N 1
ATOM 1816 C CA . LEU A 1 231 ? -8.586 12.258 16.516 1 82.56 231 LEU A CA 1
ATOM 1817 C C . LEU A 1 231 ? -9.844 12.547 15.695 1 82.56 231 LEU A C 1
ATOM 1819 O O . LEU A 1 231 ? -10.766 11.734 15.648 1 82.56 231 LEU A O 1
ATOM 1823 N N . ASP A 1 232 ? -9.898 13.836 15.227 1 86.94 232 ASP A N 1
ATOM 1824 C CA . ASP A 1 232 ? -10.953 14.148 14.273 1 86.94 232 ASP A CA 1
ATOM 1825 C C . ASP A 1 232 ? -10.531 13.82 12.852 1 86.94 232 ASP A C 1
ATOM 1827 O O . ASP A 1 232 ? -9.445 14.211 12.414 1 86.94 232 ASP A O 1
ATOM 1831 N N . VAL A 1 233 ? -11.359 13.039 12.234 1 90.06 233 VAL A N 1
ATOM 1832 C CA . VAL A 1 233 ? -11.078 12.656 10.859 1 90.06 233 VAL A CA 1
ATOM 1833 C C . VAL A 1 233 ? -12.234 13.086 9.953 1 90.06 233 VAL A C 1
ATOM 1835 O O . VAL A 1 233 ? -13.398 12.812 10.25 1 90.06 233 VAL A O 1
ATOM 1838 N N . GLU A 1 234 ? -11.883 13.797 8.867 1 90.31 234 GLU A N 1
ATOM 1839 C CA . GLU A 1 234 ? -12.875 14.258 7.898 1 90.31 234 GLU A CA 1
ATOM 1840 C C . GLU A 1 234 ? -12.453 13.914 6.469 1 90.31 234 GLU A C 1
ATOM 1842 O O . GLU A 1 234 ? -11.281 14.023 6.117 1 90.31 234 GLU A O 1
ATOM 1847 N N . HIS A 1 235 ? -13.453 13.492 5.734 1 92.75 235 HIS A N 1
ATOM 1848 C CA . HIS A 1 235 ? -13.219 13.25 4.312 1 92.75 235 HIS A CA 1
ATOM 1849 C C . HIS A 1 235 ? -13.742 14.406 3.465 1 92.75 235 HIS A C 1
ATOM 1851 O O . HIS A 1 235 ? -14.812 14.953 3.744 1 92.75 235 HIS A O 1
ATOM 1857 N N . VAL A 1 236 ? -12.984 14.773 2.42 1 94.38 236 VAL A N 1
ATOM 1858 C CA . VAL A 1 236 ? -13.375 15.82 1.478 1 94.38 236 VAL A CA 1
ATOM 1859 C C . VAL A 1 236 ? -13.172 15.328 0.047 1 94.38 236 VAL A C 1
ATOM 1861 O O . VAL A 1 236 ? -12.109 14.797 -0.292 1 94.38 236 VAL A O 1
ATOM 1864 N N . SER A 1 237 ? -14.203 15.438 -0.758 1 94.69 237 SER A N 1
ATOM 1865 C CA . SER A 1 237 ? -14.07 15.227 -2.195 1 94.69 237 SER A CA 1
ATOM 1866 C C . SER A 1 237 ? -13.555 16.484 -2.896 1 94.69 237 SER A C 1
ATOM 1868 O O . SER A 1 237 ? -14.219 17.516 -2.893 1 94.69 237 SER A O 1
ATOM 1870 N N . LEU A 1 238 ? -12.422 16.391 -3.512 1 97 238 LEU A N 1
ATOM 1871 C CA . LEU A 1 238 ? -11.789 17.531 -4.176 1 97 238 LEU A CA 1
ATOM 1872 C C . LEU A 1 238 ? -12.344 17.703 -5.586 1 97 238 LEU A C 1
ATOM 1874 O O . LEU A 1 238 ? -12.859 16.766 -6.184 1 97 238 LEU A O 1
ATOM 1878 N N . GLN A 1 239 ? -12.281 18.891 -6.039 1 97 239 GLN A N 1
ATOM 1879 C CA . GLN A 1 239 ? -12.68 19.266 -7.395 1 97 239 GLN A CA 1
ATOM 1880 C C . GLN A 1 239 ? -11.586 20.078 -8.086 1 97 239 GLN A C 1
ATOM 1882 O O . GLN A 1 239 ? -10.688 20.609 -7.426 1 97 239 GLN A O 1
ATOM 1887 N N . HIS A 1 240 ? -11.742 20.125 -9.422 1 96.88 240 HIS A N 1
ATOM 1888 C CA . HIS A 1 240 ? -10.805 20.922 -10.203 1 96.88 240 HIS A CA 1
ATOM 1889 C C . HIS A 1 240 ? -10.766 22.359 -9.703 1 96.88 240 HIS A C 1
ATOM 1891 O O . HIS A 1 240 ? -11.805 23.016 -9.609 1 96.88 240 HIS A O 1
ATOM 1897 N N . GLY A 1 241 ? -9.594 22.781 -9.352 1 97.12 241 GLY A N 1
ATOM 1898 C CA . GLY A 1 241 ? -9.422 24.172 -8.93 1 97.12 241 GLY A CA 1
ATOM 1899 C C . GLY A 1 241 ? -9.406 24.328 -7.426 1 97.12 241 GLY A C 1
ATOM 1900 O O . GLY A 1 241 ? -9.047 25.406 -6.918 1 97.12 241 GLY A O 1
ATOM 1901 N N . ASP A 1 242 ? -9.766 23.266 -6.723 1 98.38 242 ASP A N 1
ATOM 1902 C CA . ASP A 1 242 ? -9.742 23.328 -5.262 1 98.38 242 ASP A CA 1
ATOM 1903 C C . ASP A 1 242 ? -8.336 23.625 -4.746 1 98.38 242 ASP A C 1
ATOM 1905 O O . ASP A 1 242 ? -7.348 23.219 -5.363 1 98.38 242 ASP A O 1
ATOM 1909 N N . ARG A 1 243 ? -8.297 24.359 -3.666 1 98.62 243 ARG A N 1
ATOM 1910 C CA . ARG A 1 243 ? -7.047 24.562 -2.939 1 98.62 243 ARG A CA 1
ATOM 1911 C C . ARG A 1 243 ? -7.203 24.188 -1.469 1 98.62 243 ARG A C 1
ATOM 1913 O O . ARG A 1 243 ? -8.195 24.562 -0.831 1 98.62 243 ARG A O 1
ATOM 1920 N N . LEU A 1 244 ? -6.312 23.391 -0.99 1 98.62 244 LEU A N 1
ATOM 1921 C CA . LEU A 1 244 ? -6.297 22.953 0.401 1 98.62 244 LEU A CA 1
ATOM 1922 C C . LEU A 1 244 ? -5.195 23.656 1.183 1 98.62 244 LEU A C 1
ATOM 1924 O O . LEU A 1 244 ? -4.02 23.562 0.833 1 98.62 244 LEU A O 1
ATOM 1928 N N . LEU A 1 245 ? -5.598 24.359 2.246 1 98.81 245 LEU A N 1
ATOM 1929 C CA . LEU A 1 245 ? -4.668 25.125 3.066 1 98.81 245 LEU A CA 1
ATOM 1930 C C . LEU A 1 245 ? -4.562 24.531 4.469 1 98.81 245 LEU A C 1
ATOM 1932 O O . LEU A 1 245 ? -5.574 24.375 5.156 1 98.81 245 LEU A O 1
ATOM 1936 N N . LEU A 1 246 ? -3.395 24.125 4.871 1 98.75 246 LEU A N 1
ATOM 1937 C CA . LEU A 1 246 ? -3.086 23.812 6.262 1 98.75 246 LEU A CA 1
ATOM 1938 C C . LEU A 1 246 ? -2.236 24.906 6.891 1 98.75 246 LEU A C 1
ATOM 1940 O O . LEU A 1 246 ? -1.31 25.422 6.262 1 98.75 246 LEU A O 1
ATOM 1944 N N . CYS A 1 247 ? -2.539 25.266 8.172 1 98.44 247 CYS A N 1
ATOM 1945 C CA . CYS A 1 247 ? -1.749 26.328 8.797 1 98.44 247 CYS A CA 1
ATOM 1946 C C . CYS A 1 247 ? -1.74 26.172 10.312 1 98.44 247 CYS A C 1
ATOM 1948 O O . CYS A 1 247 ? -2.629 25.547 10.883 1 98.44 247 CYS A O 1
ATOM 1950 N N . THR A 1 248 ? -0.738 26.625 10.906 1 96.12 248 THR A N 1
ATOM 1951 C CA . THR A 1 248 ? -0.716 26.766 12.359 1 96.12 248 THR A CA 1
ATOM 1952 C C . THR A 1 248 ? -1.474 28.016 12.797 1 96.12 248 THR A C 1
ATOM 1954 O O . THR A 1 248 ? -1.917 28.812 11.961 1 96.12 248 THR A O 1
ATOM 1957 N N . ASP A 1 249 ? -1.646 28.141 14.055 1 92.81 249 ASP A N 1
ATOM 1958 C CA . ASP A 1 249 ? -2.492 29.219 14.57 1 92.81 249 ASP A CA 1
ATOM 1959 C C . ASP A 1 249 ? -1.853 30.594 14.328 1 92.81 249 ASP A C 1
ATOM 1961 O O . ASP A 1 249 ? -2.535 31.609 14.367 1 92.81 249 ASP A O 1
ATOM 1965 N N . GLY A 1 250 ? -0.575 30.672 13.992 1 95.75 250 GLY A N 1
ATOM 1966 C CA . GLY A 1 250 ? 0.081 31.922 13.656 1 95.75 250 GLY A CA 1
ATOM 1967 C C . GLY A 1 250 ? -0.544 32.625 12.469 1 95.75 250 GLY A C 1
ATOM 1968 O O . GLY A 1 250 ? -0.412 33.844 12.32 1 95.75 250 GLY A O 1
ATOM 1969 N N . LEU A 1 251 ? -1.14 31.859 11.609 1 97.62 251 LEU A N 1
ATOM 1970 C CA . LEU A 1 251 ? -1.858 32.469 10.5 1 97.62 251 LEU A CA 1
ATOM 1971 C C . LEU A 1 251 ? -3.281 32.844 10.906 1 97.62 251 LEU A C 1
ATOM 1973 O O . LEU A 1 251 ? -3.676 34 10.812 1 97.62 251 LEU A O 1
ATOM 1977 N N . SER A 1 252 ? -4.02 31.859 11.367 1 94.75 252 SER A N 1
ATOM 1978 C CA . SER A 1 252 ? -5.449 32.031 11.625 1 94.75 252 SER A CA 1
ATOM 1979 C C . SER A 1 252 ? -5.703 33.062 12.711 1 94.75 252 SER A C 1
ATOM 1981 O O . SER A 1 252 ? -6.754 33.719 12.727 1 94.75 252 SER A O 1
ATOM 1983 N N . ASP A 1 253 ? -4.766 33.219 13.594 1 93.19 253 ASP A N 1
ATOM 1984 C CA . ASP A 1 253 ? -4.926 34.219 14.648 1 93.19 253 ASP A CA 1
ATOM 1985 C C . ASP A 1 253 ? -4.586 35.625 14.148 1 93.19 253 ASP A C 1
ATOM 1987 O O . ASP A 1 253 ? -5.105 36.594 14.664 1 93.19 253 ASP A O 1
ATOM 1991 N N . MET A 1 254 ? -3.725 35.75 13.195 1 95.56 254 MET A N 1
ATOM 1992 C CA . MET A 1 254 ? -3.18 37.062 12.789 1 95.56 254 MET A CA 1
ATOM 1993 C C . MET A 1 254 ? -3.902 37.594 11.555 1 95.56 254 MET A C 1
ATOM 1995 O O . MET A 1 254 ? -3.918 38.781 11.312 1 95.56 254 MET A O 1
ATOM 1999 N N . VAL A 1 255 ? -4.438 36.656 10.727 1 97.69 255 VAL A N 1
ATOM 2000 C CA . VAL A 1 255 ? -5.035 37.062 9.461 1 97.69 255 VAL A CA 1
ATOM 2001 C C . VAL A 1 255 ? -6.508 36.656 9.438 1 97.69 255 VAL A C 1
ATOM 2003 O O . VAL A 1 255 ? -6.836 35.469 9.492 1 97.69 255 VAL A O 1
ATOM 2006 N N . PRO A 1 256 ? -7.355 37.656 9.32 1 97.25 256 PRO A N 1
ATOM 2007 C CA . PRO A 1 256 ? -8.781 37.312 9.227 1 97.25 256 PRO A CA 1
ATOM 2008 C C . PRO A 1 256 ? -9.109 36.531 7.969 1 97.25 256 PRO A C 1
ATOM 2010 O O . PRO A 1 256 ? -8.438 36.656 6.945 1 97.25 256 PRO A O 1
ATOM 2013 N N . GLU A 1 257 ? -10.125 35.781 8.039 1 96.88 257 GLU A N 1
ATOM 2014 C CA . GLU A 1 257 ? -10.508 34.875 6.961 1 96.88 257 GLU A CA 1
ATOM 2015 C C . GLU A 1 257 ? -10.727 35.625 5.652 1 96.88 257 GLU A C 1
ATOM 2017 O O . GLU A 1 257 ? -10.391 35.125 4.574 1 96.88 257 GLU A O 1
ATOM 2022 N N . ASN A 1 258 ? -11.367 36.781 5.766 1 97.31 258 ASN A N 1
ATOM 2023 C CA . ASN A 1 258 ? -11.633 37.531 4.555 1 97.31 258 ASN A CA 1
ATOM 2024 C C . ASN A 1 258 ? -10.344 37.906 3.834 1 97.31 258 ASN A C 1
ATOM 2026 O O . ASN A 1 258 ? -10.312 37.969 2.604 1 97.31 258 ASN A O 1
ATOM 2030 N N . LYS A 1 259 ? -9.312 38.188 4.598 1 97.94 259 LYS A N 1
ATOM 2031 C CA . LYS A 1 259 ? -8.023 38.531 3.992 1 97.94 259 LYS A CA 1
ATOM 2032 C C . LYS A 1 259 ? -7.359 37.281 3.393 1 97.94 259 LYS A C 1
ATOM 2034 O O . LYS A 1 259 ? -6.691 37.375 2.359 1 97.94 259 LYS A O 1
ATOM 2039 N N . ILE A 1 260 ? -7.48 36.156 4.047 1 98.44 260 ILE A N 1
ATOM 2040 C CA . ILE A 1 260 ? -6.98 34.906 3.484 1 98.44 260 ILE A CA 1
ATOM 2041 C C . ILE A 1 260 ? -7.645 34.656 2.133 1 98.44 260 ILE A C 1
ATOM 2043 O O . ILE A 1 260 ? -6.969 34.344 1.153 1 98.44 260 ILE A O 1
ATOM 2047 N N . VAL A 1 261 ? -8.961 34.875 2.037 1 98.31 261 VAL A N 1
ATOM 2048 C CA . VAL A 1 261 ? -9.734 34.656 0.815 1 98.31 261 VAL A CA 1
ATOM 2049 C C . VAL A 1 261 ? -9.219 35.594 -0.28 1 98.31 261 VAL A C 1
ATOM 2051 O O . VAL A 1 261 ? -9.047 35.188 -1.427 1 98.31 261 VAL A O 1
ATOM 2054 N N . GLU A 1 262 ? -8.984 36.812 0.128 1 98.25 262 GLU A N 1
ATOM 2055 C CA . GLU A 1 262 ? -8.492 37.812 -0.833 1 98.25 262 GLU A CA 1
ATOM 2056 C C . GLU A 1 262 ? -7.148 37.375 -1.42 1 98.25 262 GLU A C 1
ATOM 2058 O O . GLU A 1 262 ? -6.957 37.406 -2.637 1 98.25 262 GLU A O 1
ATOM 2063 N N . ILE A 1 263 ? -6.273 36.969 -0.594 1 98.25 263 ILE A N 1
ATOM 2064 C CA . ILE A 1 263 ? -4.938 36.562 -1.032 1 98.25 263 ILE A CA 1
ATOM 2065 C C . ILE A 1 263 ? -5.027 35.312 -1.903 1 98.25 263 ILE A C 1
ATOM 2067 O O . ILE A 1 263 ? -4.441 35.25 -2.988 1 98.25 263 ILE A O 1
ATOM 2071 N N . MET A 1 264 ? -5.805 34.375 -1.465 1 97.44 264 MET A N 1
ATOM 2072 C CA . MET A 1 264 ? -5.953 33.094 -2.197 1 97.44 264 MET A CA 1
ATOM 2073 C C . MET A 1 264 ? -6.609 33.344 -3.553 1 97.44 264 MET A C 1
ATOM 2075 O O . MET A 1 264 ? -6.309 32.656 -4.523 1 97.44 264 MET A O 1
ATOM 2079 N N . GLY A 1 265 ? -7.508 34.25 -3.643 1 96.75 265 GLY A N 1
ATOM 2080 C CA . GLY A 1 265 ? -8.188 34.562 -4.887 1 96.75 265 GLY A CA 1
ATOM 2081 C C . GLY A 1 265 ? -7.305 35.312 -5.863 1 96.75 265 GLY A C 1
ATOM 2082 O O . GLY A 1 265 ? -7.492 35.219 -7.078 1 96.75 265 GLY A O 1
ATOM 2083 N N . SER A 1 266 ? -6.328 36.031 -5.34 1 97.19 266 SER A N 1
ATOM 2084 C CA . SER A 1 266 ? -5.527 36.906 -6.18 1 97.19 266 SER A CA 1
ATOM 2085 C C . SER A 1 266 ? -4.219 36.25 -6.594 1 97.19 266 SER A C 1
ATOM 2087 O O . SER A 1 266 ? -3.619 36.625 -7.605 1 9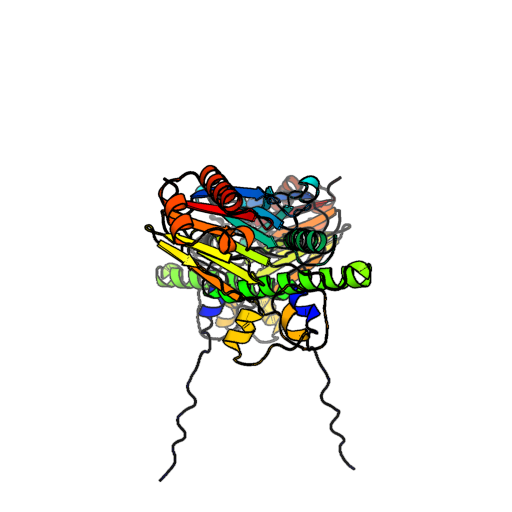7.19 266 SER A O 1
ATOM 2089 N N . VAL A 1 267 ? -3.727 35.344 -5.785 1 97.56 267 VAL A N 1
ATOM 2090 C CA . VAL A 1 267 ? -2.447 34.688 -6.055 1 97.56 267 VAL A CA 1
ATOM 2091 C C . VAL A 1 267 ? -2.676 33.219 -6.379 1 97.56 267 VAL A C 1
ATOM 2093 O O . VAL A 1 267 ? -2.938 32.406 -5.484 1 97.56 267 VAL A O 1
ATOM 2096 N N . ASP A 1 268 ? -2.449 32.812 -7.559 1 95.62 268 ASP A N 1
ATOM 2097 C CA . ASP A 1 268 ? -2.803 31.469 -8.023 1 95.62 268 ASP A CA 1
ATOM 2098 C C . ASP A 1 268 ? -1.708 30.469 -7.672 1 95.62 268 ASP A C 1
ATOM 2100 O O . ASP A 1 268 ? -2 29.328 -7.281 1 95.62 268 ASP A O 1
ATOM 2104 N N . GLU A 1 269 ? -0.435 30.891 -7.848 1 97.5 269 GLU A N 1
ATOM 2105 C CA . GLU A 1 269 ? 0.691 29.984 -7.625 1 97.5 269 GLU A CA 1
ATOM 2106 C C . GLU A 1 269 ? 0.86 29.672 -6.141 1 97.5 269 GLU A C 1
ATOM 2108 O O . GLU A 1 269 ? 1.041 30.578 -5.324 1 97.5 269 GLU A O 1
ATOM 2113 N N . PRO A 1 270 ? 0.835 28.406 -5.77 1 98.44 270 PRO A N 1
ATOM 2114 C CA . PRO A 1 270 ? 0.789 28.031 -4.355 1 98.44 270 PRO A CA 1
ATOM 2115 C C . PRO A 1 270 ? 1.966 28.578 -3.555 1 98.44 270 PRO A C 1
ATOM 2117 O O . PRO A 1 270 ? 1.779 29.078 -2.441 1 98.44 270 PRO A O 1
ATOM 2120 N N . ARG A 1 271 ? 3.166 28.547 -4.074 1 98 271 ARG A N 1
ATOM 2121 C CA . ARG A 1 271 ? 4.328 29.047 -3.346 1 98 271 ARG A CA 1
ATOM 2122 C C . ARG A 1 271 ? 4.203 30.547 -3.074 1 98 271 ARG A C 1
ATOM 2124 O O . ARG A 1 271 ? 4.488 31 -1.968 1 98 271 ARG A O 1
ATOM 2131 N N . ALA A 1 272 ? 3.797 31.219 -4.066 1 98.56 272 ALA A N 1
ATOM 2132 C CA . ALA A 1 272 ? 3.605 32.656 -3.928 1 98.56 272 ALA A CA 1
ATOM 2133 C C . ALA A 1 272 ? 2.488 32.969 -2.936 1 98.56 272 ALA A C 1
ATOM 2135 O O . ALA A 1 272 ? 2.588 33.938 -2.162 1 98.56 272 ALA A O 1
ATOM 2136 N N . ALA A 1 273 ? 1.467 32.219 -3.037 1 98.69 273 ALA A N 1
ATOM 2137 C CA . ALA A 1 273 ? 0.358 32.406 -2.107 1 98.69 273 ALA A CA 1
ATOM 2138 C C . ALA A 1 273 ? 0.806 32.188 -0.665 1 98.69 273 ALA A C 1
ATOM 2140 O O . ALA A 1 273 ? 0.437 32.969 0.23 1 98.69 273 ALA A O 1
ATOM 2141 N N . CYS A 1 274 ? 1.575 31.172 -0.428 1 98.75 274 CYS A N 1
ATOM 2142 C CA . CYS A 1 274 ? 2.088 30.906 0.91 1 98.75 2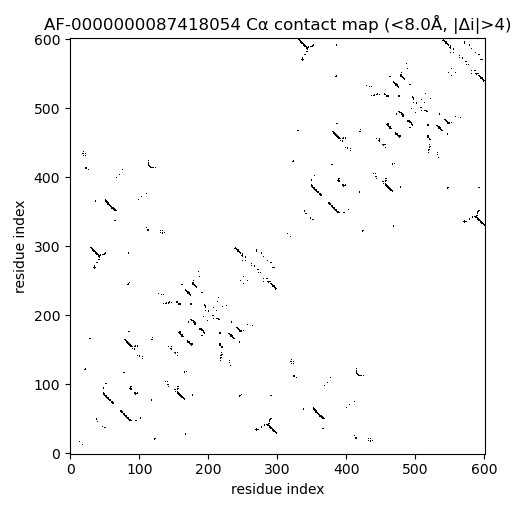74 CYS A CA 1
ATOM 2143 C C . CYS A 1 274 ? 2.918 32.062 1.423 1 98.75 274 CYS A C 1
ATOM 2145 O O . CYS A 1 274 ? 2.76 32.5 2.57 1 98.75 274 CYS A O 1
ATOM 2147 N N . ARG A 1 275 ? 3.762 32.625 0.598 1 98.38 275 ARG A N 1
ATOM 2148 C CA . ARG A 1 275 ? 4.598 33.75 0.978 1 98.38 275 ARG A CA 1
ATOM 2149 C C . ARG A 1 275 ? 3.748 34.969 1.317 1 98.38 275 ARG A C 1
ATOM 2151 O O . ARG A 1 275 ? 4.035 35.688 2.279 1 98.38 275 ARG A O 1
ATOM 2158 N N . ALA A 1 276 ? 2.738 35.156 0.536 1 98.75 276 ALA A N 1
ATOM 2159 C CA . ALA A 1 276 ? 1.846 36.281 0.768 1 98.75 276 ALA A CA 1
ATOM 2160 C C . ALA A 1 276 ? 1.11 36.125 2.098 1 98.75 276 ALA A C 1
ATOM 2162 O O . ALA A 1 276 ? 0.937 37.125 2.826 1 98.75 276 ALA A O 1
ATOM 2163 N N . LEU A 1 277 ? 0.66 34.938 2.357 1 98.69 277 LEU A N 1
ATOM 2164 C CA . LEU A 1 277 ? -0.041 34.688 3.611 1 98.69 277 LEU A CA 1
ATOM 2165 C C . LEU A 1 277 ? 0.875 34.938 4.805 1 98.69 277 LEU A C 1
ATOM 2167 O O . LEU A 1 277 ? 0.474 35.594 5.777 1 98.69 277 LEU A O 1
ATOM 2171 N N . ILE A 1 278 ? 2.117 34.469 4.715 1 98.5 278 ILE A N 1
ATOM 2172 C CA . ILE A 1 278 ? 3.082 34.656 5.793 1 98.5 278 ILE A CA 1
ATOM 2173 C C . ILE A 1 278 ? 3.375 36.156 5.965 1 98.5 278 ILE A C 1
ATOM 2175 O O . ILE A 1 278 ? 3.395 36.656 7.086 1 98.5 278 ILE A O 1
ATOM 2179 N N . ALA A 1 279 ? 3.613 36.812 4.863 1 98.38 279 ALA A N 1
ATOM 2180 C CA . ALA A 1 279 ? 3.895 38.25 4.902 1 98.38 279 ALA A CA 1
ATOM 2181 C C . ALA A 1 279 ? 2.768 39 5.594 1 98.38 279 ALA A C 1
ATOM 2183 O O . ALA A 1 279 ? 3.021 39.938 6.371 1 98.38 279 ALA A O 1
ATOM 2184 N N . LYS A 1 280 ? 1.569 38.625 5.297 1 98.38 280 LYS A N 1
ATOM 2185 C CA . LYS A 1 280 ? 0.422 39.312 5.906 1 98.38 280 LYS A CA 1
ATOM 2186 C C . LYS A 1 280 ? 0.378 39.062 7.41 1 98.38 280 LYS A C 1
ATOM 2188 O O . LYS A 1 280 ? 0.049 39.969 8.188 1 98.38 280 LYS A O 1
ATOM 2193 N N . ALA A 1 281 ? 0.638 37.844 7.82 1 98.19 281 ALA A N 1
ATOM 2194 C CA . ALA A 1 281 ? 0.686 37.531 9.25 1 98.19 281 ALA A CA 1
ATOM 2195 C C . ALA A 1 281 ? 1.74 38.375 9.961 1 98.19 281 ALA A C 1
ATOM 2197 O O . ALA A 1 281 ? 1.499 38.875 11.055 1 98.19 281 ALA A O 1
ATOM 2198 N N . LEU A 1 282 ? 2.885 38.531 9.367 1 97.62 282 LEU A N 1
ATOM 2199 C CA . LEU A 1 282 ? 3.967 39.344 9.938 1 97.62 282 LEU A CA 1
ATOM 2200 C C . LEU A 1 282 ? 3.58 40.812 10.008 1 97.62 282 LEU A C 1
ATOM 2202 O O . LEU A 1 282 ? 3.852 41.469 11.008 1 97.62 282 LEU A O 1
ATOM 2206 N N . GLU A 1 283 ? 2.955 41.25 8.953 1 97.81 283 GLU A N 1
ATOM 2207 C CA . GLU A 1 283 ? 2.482 42.625 8.914 1 97.81 283 GLU A CA 1
ATOM 2208 C C . GLU A 1 283 ? 1.514 42.906 10.062 1 97.81 283 GLU A C 1
ATOM 2210 O O . GLU A 1 283 ? 1.452 44.031 10.562 1 97.81 283 GLU A O 1
ATOM 2215 N N . ASN A 1 284 ? 0.792 41.875 10.414 1 97.25 284 ASN A N 1
ATOM 2216 C CA . ASN A 1 284 ? -0.208 42.031 11.461 1 97.25 284 ASN A CA 1
ATOM 2217 C C . ASN A 1 284 ? 0.389 41.812 12.844 1 97.25 284 ASN A C 1
ATOM 2219 O O . ASN A 1 284 ? -0.342 41.594 13.812 1 97.25 284 ASN A O 1
ATOM 2223 N N . GLY A 1 285 ? 1.706 41.781 12.977 1 94.38 285 GLY A N 1
ATOM 2224 C CA . GLY A 1 285 ? 2.346 41.75 14.281 1 94.38 285 GLY A CA 1
ATOM 2225 C C . GLY A 1 285 ? 3.303 40.562 14.445 1 94.38 285 GLY A C 1
ATOM 2226 O O . GLY A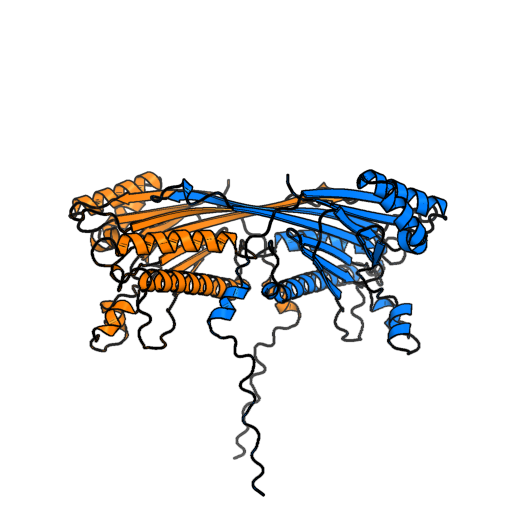 1 285 ? 4.219 40.625 15.266 1 94.38 285 GLY A O 1
ATOM 2227 N N . GLY A 1 286 ? 3.01 39.438 13.695 1 93.94 286 GLY A N 1
ATOM 2228 C CA . GLY A 1 286 ? 3.904 38.281 13.742 1 93.94 286 GLY A CA 1
ATOM 2229 C C . GLY A 1 286 ? 4.16 37.781 15.148 1 93.94 286 GLY A C 1
ATOM 2230 O O . GLY A 1 286 ? 5.305 37.531 15.531 1 93.94 286 GLY A O 1
ATOM 2231 N N . LYS A 1 287 ? 3.18 37.625 15.938 1 92.88 287 LYS A N 1
ATOM 2232 C CA . LYS A 1 287 ? 3.301 37.344 17.375 1 92.88 287 LYS A CA 1
ATOM 2233 C C . LYS A 1 287 ? 3.723 35.906 17.625 1 92.88 287 LYS A C 1
ATOM 2235 O O . LYS A 1 287 ? 4.266 35.594 18.672 1 92.88 287 LYS A O 1
ATOM 2240 N N . ASP A 1 288 ? 3.398 35.031 16.672 1 93.06 288 ASP A N 1
ATOM 2241 C CA . ASP A 1 288 ? 3.68 33.625 16.812 1 93.06 288 ASP A CA 1
ATOM 2242 C C . ASP A 1 288 ? 4.359 33.062 15.562 1 93.06 288 ASP A C 1
ATOM 2244 O O . ASP A 1 288 ? 4.438 33.75 14.539 1 93.06 288 ASP A O 1
ATOM 2248 N N . ASN A 1 289 ? 4.945 31.859 15.766 1 96.06 289 ASN A N 1
ATOM 2249 C CA . ASN A 1 289 ? 5.391 31.156 14.57 1 96.06 289 ASN A CA 1
ATOM 2250 C C . ASN A 1 289 ? 4.246 30.953 13.578 1 96.06 289 ASN A C 1
ATOM 2252 O O . ASN A 1 289 ? 3.09 30.797 13.977 1 96.06 289 ASN A O 1
ATOM 2256 N N . VAL A 1 290 ? 4.52 31.047 12.328 1 97.94 290 VAL A N 1
ATOM 2257 C CA . VAL A 1 290 ? 3.488 30.891 11.305 1 97.94 290 VAL A CA 1
ATOM 2258 C C . VAL A 1 290 ? 3.973 29.906 10.242 1 97.94 290 VAL A C 1
ATOM 2260 O O . VAL A 1 290 ? 5.059 30.078 9.68 1 97.94 290 VAL A O 1
ATOM 2263 N N . THR A 1 291 ? 3.225 28.875 10.039 1 98.56 291 THR A N 1
ATOM 2264 C CA . THR A 1 291 ? 3.516 27.844 9.039 1 98.56 291 THR A CA 1
ATOM 2265 C C . THR A 1 291 ? 2.287 27.562 8.188 1 98.56 291 THR A C 1
ATOM 2267 O O . THR A 1 291 ? 1.178 27.422 8.703 1 98.56 291 THR A O 1
ATOM 2270 N N . VAL A 1 292 ? 2.514 27.5 6.828 1 98.75 292 VAL A N 1
ATOM 2271 C CA . VAL A 1 292 ? 1.411 27.234 5.91 1 98.75 292 VAL A CA 1
ATOM 2272 C C . VAL A 1 292 ? 1.847 26.219 4.852 1 98.75 292 VAL A C 1
ATOM 2274 O O . VAL A 1 292 ? 2.994 26.25 4.398 1 98.75 292 VAL A O 1
ATOM 2277 N N . VAL A 1 293 ? 1.006 25.297 4.512 1 98.88 293 VAL A N 1
ATOM 2278 C CA . VAL A 1 293 ? 1.118 24.391 3.381 1 98.88 293 VAL A CA 1
ATOM 2279 C C . VAL A 1 293 ? -0.131 24.484 2.51 1 98.88 293 VAL A C 1
ATOM 2281 O O . VAL A 1 293 ? -1.255 24.422 3.014 1 98.88 293 VAL A O 1
ATOM 2284 N N . LEU A 1 294 ? 0.104 24.672 1.219 1 98.88 294 LEU A N 1
ATOM 2285 C CA . LEU A 1 294 ? -1.002 24.875 0.29 1 98.88 294 LEU A CA 1
ATOM 2286 C C . LEU A 1 294 ? -0.902 23.922 -0.894 1 98.88 294 LEU A C 1
ATOM 2288 O O . LEU A 1 294 ? 0.161 23.797 -1.505 1 98.88 294 LEU A O 1
ATOM 2292 N N . GLY A 1 295 ? -2.012 23.219 -1.158 1 98.62 295 GLY A N 1
ATOM 2293 C CA . GLY A 1 295 ? -2.113 22.391 -2.348 1 98.62 295 GLY A CA 1
ATOM 2294 C C . GLY A 1 295 ? -3.193 22.859 -3.307 1 98.62 295 GLY A C 1
ATOM 2295 O O . GLY A 1 295 ? -4.277 23.266 -2.881 1 98.62 295 GLY A O 1
ATOM 2296 N N . LYS A 1 296 ? -2.832 22.812 -4.602 1 98.62 296 LYS A N 1
ATOM 2297 C CA . LYS A 1 296 ? -3.789 23.078 -5.672 1 98.62 296 LYS A CA 1
ATOM 2298 C C . LYS A 1 296 ? -4.012 21.828 -6.523 1 98.62 296 LYS A C 1
ATOM 2300 O O . LYS A 1 296 ? -3.053 21.156 -6.91 1 98.62 296 LYS A O 1
ATOM 2305 N N . PHE A 1 297 ? -5.281 21.578 -6.867 1 98.19 297 PHE A N 1
ATOM 2306 C CA . PHE A 1 297 ? -5.641 20.344 -7.547 1 98.19 297 PHE A CA 1
ATOM 2307 C C . PHE A 1 297 ? -6.32 20.641 -8.883 1 98.19 297 PHE A C 1
ATOM 2309 O O . PHE A 1 297 ? -7.297 21.391 -8.938 1 98.19 297 PHE A O 1
ATOM 2316 N N . THR A 1 298 ? -5.73 20.016 -9.922 1 97.31 298 THR A N 1
ATOM 2317 C CA . THR A 1 298 ? -6.301 20.203 -11.25 1 97.31 298 THR A CA 1
ATOM 2318 C C . THR A 1 298 ? -6.324 18.875 -12.016 1 97.31 298 THR A C 1
ATOM 2320 O O . THR A 1 298 ? -5.699 17.906 -11.594 1 97.31 298 THR A O 1
ATOM 2323 N N . ASP A 1 299 ? -7.113 18.766 -13.039 1 92.94 299 ASP A N 1
ATOM 2324 C CA . ASP A 1 299 ? -7.133 17.609 -13.93 1 92.94 299 ASP A CA 1
ATOM 2325 C C . ASP A 1 299 ? -5.801 17.469 -14.664 1 92.94 299 ASP A C 1
ATOM 2327 O O . ASP A 1 299 ? -5.121 18.453 -14.93 1 92.94 299 ASP A O 1
ATOM 2331 N N . ILE A 1 300 ? -5.469 16.141 -14.828 1 84.38 300 ILE A N 1
ATOM 2332 C CA . ILE A 1 300 ? -4.32 15.898 -15.695 1 84.38 300 ILE A CA 1
ATOM 2333 C C . ILE A 1 300 ? -4.746 16.016 -17.156 1 84.38 300 ILE A C 1
ATOM 2335 O O . ILE A 1 300 ? -5.766 15.445 -17.562 1 84.38 300 ILE A O 1
ATOM 2339 N N . GLU A 1 301 ? -4.434 17.078 -18 1 63.72 301 GLU A N 1
ATOM 2340 C CA . GLU A 1 301 ? -4.766 17.219 -19.422 1 63.72 301 GLU A CA 1
ATOM 2341 C C . GLU A 1 301 ? -4.281 16 -20.219 1 63.72 301 GLU A C 1
ATOM 2343 O O . GLU A 1 301 ? -3.285 15.375 -19.859 1 63.72 301 GLU A O 1
ATOM 2348 N N . MET B 1 1 ? -21.562 -29.766 47.25 1 24.58 1 MET B N 1
ATOM 2349 C CA . MET B 1 1 ? -20.312 -29.703 46.5 1 24.58 1 MET B CA 1
ATOM 2350 C C . MET B 1 1 ? -20.344 -28.594 45.438 1 24.58 1 MET B C 1
ATOM 2352 O O . MET B 1 1 ? -21.156 -28.625 44.531 1 24.58 1 MET B O 1
ATOM 2356 N N . SER B 1 2 ? -20.125 -27.406 45.781 1 26.09 2 SER B N 1
ATOM 2357 C CA . SER B 1 2 ? -20.422 -26.125 45.156 1 26.09 2 SER B CA 1
ATOM 2358 C C . SER B 1 2 ? -19.562 -25.922 43.906 1 26.09 2 SER B C 1
ATOM 2360 O O . SER B 1 2 ? -18.328 -26 43.969 1 26.09 2 SER B O 1
ATOM 2362 N N . ASP B 1 3 ? -19.953 -26.344 42.781 1 27.09 3 ASP B N 1
ATOM 2363 C CA . ASP B 1 3 ? -19.328 -26.469 41.469 1 27.09 3 ASP B CA 1
ATOM 2364 C C . ASP B 1 3 ? -18.75 -25.141 41 1 27.09 3 ASP B C 1
ATOM 2366 O O . ASP B 1 3 ? -19.5 -24.188 40.75 1 27.09 3 ASP B O 1
ATOM 2370 N N . ASP B 1 4 ? -17.734 -24.672 41.594 1 27.03 4 ASP B N 1
ATOM 2371 C CA . ASP B 1 4 ? -16.969 -23.438 41.406 1 27.03 4 ASP B CA 1
ATOM 2372 C C . ASP B 1 4 ? -16.656 -23.234 39.906 1 27.03 4 ASP B C 1
ATOM 2374 O O . ASP B 1 4 ? -15.922 -24.016 39.312 1 27.03 4 ASP B O 1
ATOM 2378 N N . LEU B 1 5 ? -17.562 -22.734 39.188 1 28.02 5 LEU B N 1
ATOM 2379 C CA . LEU B 1 5 ? -17.422 -22.453 37.781 1 28.02 5 LEU B CA 1
ATOM 2380 C C . LEU B 1 5 ? -16.109 -21.734 37.5 1 28.02 5 LEU B C 1
ATOM 2382 O O . LEU B 1 5 ? -15.734 -20.812 38.219 1 28.02 5 LEU B O 1
ATOM 2386 N N . PRO B 1 6 ? -15.18 -22.406 36.875 1 32.5 6 PRO B N 1
ATOM 2387 C CA . PRO B 1 6 ? -13.875 -21.734 36.781 1 32.5 6 PRO B CA 1
ATOM 2388 C C . PRO B 1 6 ? -13.977 -20.312 36.25 1 32.5 6 PRO B C 1
ATOM 2390 O O . PRO B 1 6 ? -14.93 -19.984 35.531 1 32.5 6 PRO B O 1
ATOM 2393 N N . PRO B 1 7 ? -13.375 -19.328 36.906 1 29.36 7 PRO B N 1
ATOM 2394 C CA . PRO B 1 7 ? -13.492 -17.938 36.5 1 29.36 7 PRO B CA 1
ATOM 2395 C C . PRO B 1 7 ? -13.219 -17.734 35 1 29.36 7 PRO B C 1
ATOM 2397 O O . PRO B 1 7 ? -12.516 -18.531 34.375 1 29.36 7 PRO B O 1
ATOM 2400 N N . PRO B 1 8 ? -14.117 -17.047 34.344 1 26.25 8 PRO B N 1
ATOM 2401 C CA . PRO B 1 8 ? -14.047 -16.875 32.875 1 26.25 8 PRO B CA 1
ATOM 2402 C C . PRO B 1 8 ? -12.648 -16.516 32.406 1 26.25 8 PRO B C 1
ATOM 2404 O O . PRO B 1 8 ? -11.898 -15.836 33.125 1 26.25 8 PRO B O 1
ATOM 2407 N N . ASP B 1 9 ? -11.945 -17.359 31.75 1 26.28 9 ASP B N 1
ATOM 2408 C CA . ASP B 1 9 ? -10.586 -17.25 31.234 1 26.28 9 ASP B CA 1
ATOM 2409 C C . ASP B 1 9 ? -10.336 -15.875 30.625 1 26.28 9 ASP B C 1
ATOM 2411 O O . ASP B 1 9 ? -11.109 -15.406 29.797 1 26.28 9 ASP B O 1
ATOM 2415 N N . THR B 1 10 ? -9.875 -14.836 31.406 1 26.58 10 THR B N 1
ATOM 2416 C CA . THR B 1 10 ? -9.43 -13.461 31.188 1 26.58 10 THR B CA 1
ATOM 2417 C C . THR B 1 10 ? -8.719 -13.32 29.844 1 26.58 10 THR B C 1
ATOM 2419 O O . THR B 1 10 ? -7.52 -13.57 29.734 1 26.58 10 THR B O 1
ATOM 2422 N N . GLU B 1 11 ? -9.023 -13.82 28.734 1 26.78 11 GLU B N 1
ATOM 2423 C CA . GLU B 1 11 ? -8.641 -14.008 27.344 1 26.78 11 GLU B CA 1
ATOM 2424 C C . GLU B 1 11 ? -8.117 -12.711 26.734 1 26.78 11 GLU B C 1
ATOM 2426 O O . GLU B 1 11 ? -8.32 -11.633 27.281 1 26.78 11 GLU B O 1
ATOM 2431 N N . PHE B 1 12 ? -8.047 -12.711 25.297 1 27.52 12 PHE B N 1
ATOM 2432 C CA . PHE B 1 12 ? -7.273 -11.992 24.281 1 27.52 12 PHE B CA 1
ATOM 2433 C C . PHE B 1 12 ? -7.66 -10.516 24.266 1 27.52 12 PHE B C 1
ATOM 2435 O O . PHE B 1 12 ? -8.523 -10.109 23.484 1 27.52 12 PHE B O 1
ATOM 2442 N N . TYR B 1 13 ? -8.047 -9.906 25.188 1 27.61 13 TYR B N 1
ATOM 2443 C CA . TYR B 1 13 ? -8.203 -8.453 25.156 1 27.61 13 TYR B CA 1
ATOM 2444 C C . TYR B 1 13 ? -6.902 -7.77 24.766 1 27.61 13 TYR B C 1
ATOM 2446 O O . TYR B 1 13 ? -5.895 -7.891 25.469 1 27.61 13 TYR B O 1
ATOM 2454 N N . ALA B 1 14 ? -6.684 -7.547 23.484 1 33.06 14 ALA B N 1
ATOM 2455 C CA . ALA B 1 14 ? -5.523 -6.77 23.062 1 33.06 14 ALA B CA 1
ATOM 2456 C C . ALA B 1 14 ? -5.301 -5.566 23.969 1 33.06 14 ALA B C 1
ATOM 2458 O O . ALA B 1 14 ? -6.238 -4.816 24.25 1 33.06 14 ALA B O 1
ATOM 2459 N N . GLN B 1 15 ? -4.52 -5.457 24.812 1 35.53 15 GLN B N 1
ATOM 2460 C CA . GLN B 1 15 ? -4.129 -4.199 25.438 1 35.53 15 GLN B CA 1
ATOM 2461 C C . GLN B 1 15 ? -4.059 -3.072 24.422 1 35.53 15 GLN B C 1
ATOM 2463 O O . GLN B 1 15 ? -3.787 -3.312 23.25 1 35.53 15 GLN B O 1
ATOM 2468 N N . PRO B 1 16 ? -4.559 -1.859 24.594 1 39.97 16 PRO B N 1
ATOM 2469 C CA . PRO B 1 16 ? -4.547 -0.719 23.672 1 39.97 16 PRO B CA 1
ATOM 2470 C C . PRO B 1 16 ? -3.289 -0.672 22.797 1 39.97 16 PRO B C 1
ATOM 2472 O O . PRO B 1 16 ? -3.309 -0.106 21.703 1 39.97 16 PRO B O 1
ATOM 2475 N N . GLY B 1 17 ? -2.109 -1.028 23.25 1 44.84 17 GLY B N 1
ATOM 2476 C CA . GLY B 1 17 ? -0.817 -1.132 22.594 1 44.84 17 GLY B CA 1
ATOM 2477 C C . GLY B 1 17 ? -0.844 -2.016 21.359 1 44.84 17 GLY B C 1
ATOM 2478 O O . GLY B 1 17 ? -0.028 -1.848 20.453 1 44.84 17 GLY B O 1
ATOM 2479 N N . ASP B 1 18 ? -1.724 -2.998 21.25 1 56.62 18 ASP B N 1
ATOM 2480 C CA . ASP B 1 18 ? -1.757 -4.145 20.359 1 56.62 18 ASP B CA 1
ATOM 2481 C C . ASP B 1 18 ? -2.426 -3.787 19.031 1 56.62 18 ASP B C 1
ATOM 2483 O O . ASP B 1 18 ? -2.006 -4.254 17.969 1 56.62 18 ASP B O 1
ATOM 2487 N N . PHE B 1 19 ? -3.197 -2.742 19.156 1 58.88 19 PHE B N 1
ATOM 2488 C CA . PHE B 1 19 ? -3.969 -2.453 17.953 1 58.88 19 PHE B CA 1
ATOM 2489 C C . PHE B 1 19 ? -3.086 -1.823 16.875 1 58.88 19 PHE B C 1
ATOM 2491 O O . PHE B 1 19 ? -3.164 -2.195 15.703 1 58.88 19 PHE B O 1
ATOM 2498 N N . ALA B 1 20 ? -2.166 -0.986 17.344 1 70.62 20 ALA B N 1
ATOM 2499 C CA . ALA B 1 20 ? -1.306 -0.286 16.406 1 70.62 20 ALA B CA 1
ATOM 2500 C C . ALA B 1 20 ? -0.283 -1.236 15.781 1 70.62 20 ALA B C 1
ATOM 2502 O O . ALA B 1 20 ? 0.165 -1.027 14.656 1 70.62 20 ALA B O 1
ATOM 2503 N N . SER B 1 21 ? -0.048 -2.248 16.516 1 71.12 21 SER B N 1
ATOM 2504 C CA . SER B 1 21 ? 0.965 -3.188 16.062 1 71.12 21 SER B CA 1
ATOM 2505 C C . SER B 1 21 ? 0.497 -3.932 14.805 1 71.12 21 SER B C 1
ATOM 2507 O O . SER B 1 21 ? 1.307 -4.523 14.094 1 71.12 21 SER B O 1
ATOM 2509 N N . ARG B 1 22 ? -0.77 -3.727 14.547 1 73.19 22 ARG B N 1
ATOM 2510 C CA . ARG B 1 22 ? -1.35 -4.402 13.391 1 73.19 22 ARG B CA 1
ATOM 2511 C C . ARG B 1 22 ? -0.898 -3.744 12.086 1 73.19 22 ARG B C 1
ATOM 2513 O O . ARG B 1 22 ? -0.991 -4.348 11.016 1 73.19 22 ARG B O 1
ATOM 2520 N N . PHE B 1 23 ? -0.386 -2.547 12.305 1 77.12 23 PHE B N 1
ATOM 2521 C CA . PHE B 1 23 ? -0.16 -1.795 11.07 1 77.12 23 PHE B CA 1
ATOM 2522 C C . PHE B 1 23 ? 1.329 -1.57 10.844 1 77.12 23 PHE B C 1
ATOM 2524 O O . PHE B 1 23 ? 1.746 -1.238 9.727 1 77.12 23 PHE B O 1
ATOM 2531 N N . PHE B 1 24 ? 2.131 -1.728 11.898 1 78.94 24 PHE B N 1
ATOM 2532 C CA . PHE B 1 24 ? 3.539 -1.364 11.773 1 78.94 24 PHE B CA 1
ATOM 2533 C C . PHE B 1 24 ? 4.434 -2.576 12.008 1 78.94 24 PHE B C 1
ATOM 2535 O O . PHE B 1 24 ? 4.156 -3.398 12.883 1 78.94 24 PHE B O 1
ATOM 2542 N N . VAL B 1 25 ? 5.422 -2.656 11.109 1 75.5 25 VAL B N 1
ATOM 2543 C CA . VAL B 1 25 ? 6.336 -3.795 11.156 1 75.5 25 VAL B CA 1
ATOM 2544 C C . VAL B 1 25 ? 7.77 -3.301 11.336 1 75.5 25 VAL B C 1
ATOM 2546 O O . VAL B 1 25 ? 8.109 -2.191 10.914 1 75.5 25 VAL B O 1
ATOM 2549 N N . ASP B 1 26 ? 8.57 -4.062 11.969 1 75.88 26 ASP B N 1
ATOM 2550 C CA . ASP B 1 26 ? 9.992 -3.742 12.047 1 75.88 26 ASP B CA 1
ATOM 2551 C C . ASP B 1 26 ? 10.648 -3.834 10.68 1 75.88 26 ASP B C 1
ATOM 2553 O O . ASP B 1 26 ? 10.289 -4.688 9.867 1 75.88 26 ASP B O 1
ATOM 2557 N N . PRO B 1 27 ? 11.523 -2.875 10.438 1 66.12 27 PRO B N 1
ATOM 2558 C CA . PRO B 1 27 ? 12.195 -2.906 9.133 1 66.12 27 PRO B CA 1
ATOM 2559 C C . PRO B 1 27 ? 12.906 -4.23 8.867 1 66.12 27 PRO B C 1
ATOM 2561 O O . PRO B 1 27 ? 13.539 -4.785 9.773 1 66.12 27 PRO B O 1
ATOM 2564 N N . LYS B 1 28 ? 12.555 -4.695 7.75 1 69.25 28 LYS B N 1
ATOM 2565 C CA . LYS B 1 28 ? 13.219 -5.941 7.379 1 69.25 28 LYS B CA 1
ATOM 2566 C C . LYS B 1 28 ? 14.297 -5.695 6.324 1 69.25 28 LYS B C 1
ATOM 2568 O O . LYS B 1 28 ? 14.312 -4.641 5.684 1 69.25 28 LYS B O 1
ATOM 2573 N N . THR B 1 29 ? 15.211 -6.637 6.289 1 77.31 29 THR B N 1
ATOM 2574 C CA . THR B 1 29 ? 16.328 -6.566 5.348 1 77.31 29 THR B CA 1
ATOM 2575 C C . THR B 1 29 ? 15.844 -6.832 3.926 1 77.31 29 THR B C 1
ATOM 2577 O O . THR B 1 29 ? 14.938 -7.637 3.711 1 77.31 29 THR B O 1
ATOM 2580 N N . ALA B 1 30 ? 16.484 -6.18 3.025 1 85.62 30 ALA B N 1
ATOM 2581 C CA . ALA B 1 30 ? 16.172 -6.324 1.605 1 85.62 30 ALA B CA 1
ATOM 2582 C C . ALA B 1 30 ? 16.656 -7.664 1.067 1 85.62 30 ALA B C 1
ATOM 2584 O O . ALA B 1 30 ? 17.625 -8.234 1.586 1 85.62 30 ALA B O 1
ATOM 2585 N N . VAL B 1 31 ? 15.969 -8.219 0.164 1 93.88 31 VAL B N 1
ATOM 2586 C CA . VAL B 1 31 ? 16.281 -9.508 -0.45 1 93.88 31 VAL B CA 1
ATOM 2587 C C . VAL B 1 31 ? 16.547 -9.32 -1.942 1 93.88 31 VAL B C 1
ATOM 2589 O O . VAL B 1 31 ? 15.883 -8.508 -2.596 1 93.88 31 VAL B O 1
ATOM 2592 N N . ARG B 1 32 ? 17.609 -9.953 -2.396 1 95.75 32 ARG B N 1
ATOM 2593 C CA . ARG B 1 32 ? 17.797 -10.031 -3.84 1 95.75 32 ARG B CA 1
ATOM 2594 C C . ARG B 1 32 ? 17.016 -11.188 -4.438 1 95.75 32 ARG B C 1
ATOM 2596 O O . ARG B 1 32 ? 17.188 -12.336 -4.02 1 95.75 32 ARG B O 1
ATOM 2603 N N . VAL B 1 33 ? 16.219 -10.898 -5.391 1 97.38 33 VAL B N 1
ATOM 2604 C CA . VAL B 1 33 ? 15.383 -11.922 -6.016 1 97.38 33 VAL B CA 1
ATOM 2605 C C . VAL B 1 33 ? 15.797 -12.102 -7.473 1 97.38 33 VAL B C 1
ATOM 2607 O O . VAL B 1 33 ? 15.781 -11.148 -8.258 1 97.38 33 VAL B O 1
ATOM 2610 N N . ARG B 1 34 ? 16.234 -13.266 -7.871 1 97.81 34 ARG B N 1
ATOM 2611 C CA . ARG B 1 34 ? 16.375 -13.695 -9.258 1 97.81 34 ARG B CA 1
ATOM 2612 C C . ARG B 1 34 ? 15.32 -14.727 -9.633 1 97.81 34 ARG B C 1
ATOM 2614 O O . ARG B 1 34 ? 14.93 -15.547 -8.805 1 97.81 34 ARG B O 1
ATOM 2621 N N . PHE B 1 35 ? 14.867 -14.633 -10.859 1 98.56 35 PHE B N 1
ATOM 2622 C CA . PHE B 1 35 ? 13.781 -15.547 -11.18 1 98.56 35 PHE B CA 1
ATOM 2623 C C . PHE B 1 35 ? 13.922 -16.094 -12.594 1 98.56 35 PHE B C 1
ATOM 2625 O O . PHE B 1 35 ? 14.703 -15.562 -13.391 1 98.56 35 PHE B O 1
ATOM 2632 N N . GLY B 1 36 ? 13.281 -17.203 -12.82 1 98.62 36 GLY B N 1
ATOM 2633 C CA . GLY B 1 36 ? 13.062 -17.797 -14.133 1 98.62 36 GLY B CA 1
ATOM 2634 C C . GLY B 1 36 ? 11.648 -18.328 -14.312 1 98.62 36 GLY B C 1
ATOM 2635 O O . GLY B 1 36 ? 10.938 -18.562 -13.336 1 98.62 36 GLY B O 1
ATOM 2636 N N . SER B 1 37 ? 11.227 -18.359 -15.531 1 98.69 37 SER B N 1
ATOM 2637 C CA . SER B 1 37 ? 9.914 -18.906 -15.859 1 98.69 37 SER B CA 1
ATOM 2638 C C . SER B 1 37 ? 9.914 -19.562 -17.234 1 98.69 37 SER B C 1
ATOM 2640 O O . SER B 1 37 ? 10.695 -19.172 -18.109 1 98.69 37 SER B O 1
ATOM 2642 N N . ALA B 1 38 ? 9.094 -20.547 -17.391 1 98.38 38 ALA B N 1
ATOM 2643 C CA . ALA B 1 38 ? 8.938 -21.234 -18.672 1 98.38 38 ALA B CA 1
ATOM 2644 C C . ALA B 1 38 ? 7.602 -21.953 -18.75 1 98.38 38 ALA B C 1
ATOM 2646 O O . ALA B 1 38 ? 7.07 -22.406 -17.734 1 98.38 38 ALA B O 1
ATOM 2647 N N . SER B 1 39 ? 7.066 -22.016 -19.891 1 98.38 39 SER B N 1
ATOM 2648 C CA . SER B 1 39 ? 5.832 -22.734 -20.172 1 98.38 39 SER B CA 1
ATOM 2649 C C . SER B 1 39 ? 5.895 -23.438 -21.531 1 98.38 39 SER B C 1
ATOM 2651 O O . SER B 1 39 ? 6.441 -22.891 -22.484 1 98.38 39 SER B O 1
ATOM 2653 N N . ASP B 1 40 ? 5.375 -24.641 -21.547 1 97.88 40 ASP B N 1
ATOM 2654 C CA . ASP B 1 40 ? 5.355 -25.422 -22.781 1 97.88 40 ASP B CA 1
ATOM 2655 C C . ASP B 1 40 ? 4.031 -26.156 -22.938 1 97.88 40 ASP B C 1
ATOM 2657 O O . ASP B 1 40 ? 3.453 -26.625 -21.953 1 97.88 40 ASP B O 1
ATOM 2661 N N . THR B 1 41 ? 3.598 -26.375 -24.156 1 95.94 41 THR B N 1
ATOM 2662 C CA . THR B 1 41 ? 2.316 -27.016 -24.453 1 95.94 41 THR B CA 1
ATOM 2663 C C . THR B 1 41 ? 2.4 -28.516 -24.203 1 95.94 41 THR B C 1
ATOM 2665 O O . THR B 1 41 ? 1.38 -29.172 -24 1 95.94 41 THR B O 1
ATOM 2668 N N . GLY B 1 42 ? 3.582 -28.984 -24.141 1 94.5 42 GLY B N 1
ATOM 2669 C CA . GLY B 1 42 ? 3.762 -30.438 -24.109 1 94.5 42 GLY B CA 1
ATOM 2670 C C . GLY B 1 42 ? 3.771 -31.062 -25.5 1 94.5 42 GLY B C 1
ATOM 2671 O O . GLY B 1 42 ? 3.861 -30.359 -26.5 1 94.5 42 GLY B O 1
ATOM 2672 N N . LEU B 1 43 ? 3.738 -32.406 -25.578 1 93.94 43 LEU B N 1
ATOM 2673 C CA . LEU B 1 43 ? 3.918 -33.094 -26.844 1 93.94 43 LEU B CA 1
ATOM 2674 C C . LEU B 1 43 ? 2.6 -33.688 -27.328 1 93.94 43 LEU B C 1
ATOM 2676 O O . LEU B 1 43 ? 2.506 -34.156 -28.469 1 93.94 43 LEU B O 1
ATOM 2680 N N . VAL B 1 44 ? 1.629 -33.625 -26.547 1 91.12 44 VAL B N 1
ATOM 2681 C CA . VAL B 1 44 ? 0.404 -34.344 -26.844 1 91.12 44 VAL B CA 1
ATOM 2682 C C . VAL B 1 44 ? -0.734 -33.375 -27.109 1 91.12 44 VAL B C 1
ATOM 2684 O O . VAL B 1 44 ? -1.42 -33.438 -28.125 1 91.12 44 VAL B O 1
ATOM 2687 N N . ARG B 1 45 ? -0.902 -32.438 -26.203 1 89.06 45 ARG B N 1
ATOM 2688 C CA . ARG B 1 45 ? -2 -31.484 -26.312 1 89.06 45 ARG B CA 1
ATOM 2689 C C . ARG B 1 45 ? -1.735 -30.469 -27.422 1 89.06 45 ARG B C 1
ATOM 2691 O O . ARG B 1 45 ? -0.581 -30.188 -27.75 1 89.06 45 ARG B O 1
ATOM 2698 N N . GLU B 1 46 ? -2.789 -29.844 -27.938 1 87.81 46 GLU B N 1
ATOM 2699 C CA . GLU B 1 46 ? -2.678 -28.875 -29.031 1 87.81 46 GLU B CA 1
ATOM 2700 C C . GLU B 1 46 ? -2.602 -27.453 -28.484 1 87.81 46 GLU B C 1
ATOM 2702 O O . GLU B 1 46 ? -1.991 -26.578 -29.109 1 87.81 46 GLU B O 1
ATOM 2707 N N . ASN B 1 47 ? -3.227 -27.281 -27.359 1 90.38 47 ASN B N 1
ATOM 2708 C CA . ASN B 1 47 ? -3.27 -25.938 -26.797 1 90.38 47 ASN B CA 1
ATOM 2709 C C . ASN B 1 47 ? -2.65 -25.906 -25.406 1 90.38 47 ASN B C 1
ATOM 2711 O O . ASN B 1 47 ? -2.615 -26.922 -24.703 1 90.38 47 ASN B O 1
ATOM 2715 N N . ASN B 1 48 ? -2.164 -24.781 -25.047 1 93.75 48 ASN B N 1
ATOM 2716 C CA . ASN B 1 48 ? -1.638 -24.562 -23.703 1 93.75 48 ASN B CA 1
ATOM 2717 C C . ASN B 1 48 ? -2.662 -23.859 -22.812 1 93.75 48 ASN B C 1
ATOM 2719 O O . ASN B 1 48 ? -2.979 -22.688 -23.016 1 93.75 48 ASN B O 1
ATOM 2723 N N . GLU B 1 49 ? -3.102 -24.562 -21.812 1 93.38 49 GLU B N 1
ATOM 2724 C CA . GLU B 1 49 ? -4.105 -24.016 -20.891 1 93.38 49 GLU B CA 1
ATOM 2725 C C . GLU B 1 49 ? -3.465 -23.547 -19.594 1 93.38 49 GLU B C 1
ATOM 2727 O O . GLU B 1 49 ? -4.168 -23.172 -18.641 1 93.38 49 GLU B O 1
ATOM 2732 N N . ASP B 1 50 ? -2.082 -23.609 -19.562 1 95.75 50 ASP B N 1
ATOM 2733 C CA . ASP B 1 50 ? -1.31 -23.062 -18.453 1 95.75 50 ASP B CA 1
ATOM 2734 C C . ASP B 1 50 ? -0.967 -21.594 -18.688 1 95.75 50 ASP B C 1
ATOM 2736 O O . ASP B 1 50 ? -0.59 -21.219 -19.797 1 95.75 50 ASP B O 1
ATOM 2740 N N . HIS B 1 51 ? -1.023 -20.859 -17.609 1 97.19 51 HIS B N 1
ATOM 2741 C CA . HIS B 1 51 ? -0.514 -19.484 -17.672 1 97.19 51 HIS B CA 1
ATOM 2742 C C . HIS B 1 51 ? 0.267 -19.141 -16.406 1 97.19 51 HIS B C 1
ATOM 2744 O O . HIS B 1 51 ? 0.066 -19.766 -15.359 1 97.19 51 HIS B O 1
ATOM 2750 N N . PHE B 1 52 ? 1.201 -18.25 -16.531 1 98.12 52 PHE B N 1
ATOM 2751 C CA . PHE B 1 52 ? 1.989 -17.812 -15.391 1 98.12 52 PHE B CA 1
ATOM 2752 C C . PHE B 1 52 ? 2.232 -16.312 -15.438 1 98.12 52 PHE B C 1
ATOM 2754 O O . PHE B 1 52 ? 2.035 -15.672 -16.484 1 98.12 52 PHE B O 1
ATOM 2761 N N . ALA B 1 53 ? 2.574 -15.742 -14.289 1 98 53 ALA B N 1
ATOM 2762 C CA . ALA B 1 53 ? 2.961 -14.336 -14.18 1 98 53 ALA B CA 1
ATOM 2763 C C . ALA B 1 53 ? 4.02 -14.148 -13.094 1 98 53 ALA B C 1
ATOM 2765 O O . ALA B 1 53 ? 3.967 -14.789 -12.047 1 98 53 ALA B O 1
ATOM 2766 N N . VAL B 1 54 ? 4.996 -13.344 -13.398 1 98.31 54 VAL B N 1
ATOM 2767 C CA . VAL B 1 54 ? 5.945 -12.82 -12.422 1 98.31 54 VAL B CA 1
ATOM 2768 C C . VAL B 1 54 ? 5.77 -11.312 -12.289 1 98.31 54 VAL B C 1
ATOM 2770 O O . VAL B 1 54 ? 6 -10.562 -13.242 1 98.31 54 VAL B O 1
ATOM 2773 N N . LEU B 1 55 ? 5.406 -10.914 -11.094 1 97.88 55 LEU B N 1
ATOM 2774 C CA . LEU B 1 55 ? 5.082 -9.516 -10.859 1 97.88 55 LEU B CA 1
ATOM 2775 C C . LEU B 1 55 ? 6.082 -8.875 -9.898 1 97.88 55 LEU B C 1
ATOM 2777 O O . LEU B 1 55 ? 6.586 -9.539 -8.992 1 97.88 55 LEU B O 1
ATOM 2781 N N . HIS B 1 56 ? 6.277 -7.59 -10.164 1 98 56 HIS B N 1
ATOM 2782 C CA . HIS B 1 56 ? 7.094 -6.762 -9.289 1 98 56 HIS B CA 1
ATOM 2783 C C . HIS B 1 56 ? 6.309 -5.555 -8.781 1 98 56 HIS B C 1
ATOM 2785 O O . HIS B 1 56 ? 5.766 -4.785 -9.578 1 98 56 HIS B O 1
ATOM 2791 N N . ARG B 1 57 ? 6.207 -5.441 -7.48 1 97.81 57 ARG B N 1
ATOM 2792 C CA . ARG B 1 57 ? 5.594 -4.273 -6.848 1 97.81 57 ARG B CA 1
ATOM 2793 C C . ARG B 1 57 ? 6.648 -3.393 -6.191 1 97.81 57 ARG B C 1
ATOM 2795 O O . ARG B 1 57 ? 7.586 -3.896 -5.566 1 97.81 57 ARG B O 1
ATOM 2802 N N . TYR B 1 58 ? 6.453 -2.119 -6.438 1 96.81 58 TYR B N 1
ATOM 2803 C CA . TYR B 1 58 ? 7.328 -1.108 -5.852 1 96.81 58 TYR B CA 1
ATOM 2804 C C . TYR B 1 58 ? 6.52 -0.019 -5.16 1 96.81 58 TYR B C 1
ATOM 2806 O O . TYR B 1 58 ? 5.469 0.394 -5.66 1 96.81 58 TYR B O 1
ATOM 2814 N N . ARG B 1 59 ? 6.938 0.403 -3.949 1 96.62 59 ARG B N 1
ATOM 2815 C CA . ARG B 1 59 ? 6.387 1.616 -3.35 1 96.62 59 ARG B CA 1
ATOM 2816 C C . ARG B 1 59 ? 7.5 2.506 -2.803 1 96.62 59 ARG B C 1
ATOM 2818 O O . ARG B 1 59 ? 8.547 2.012 -2.377 1 96.62 59 ARG B O 1
ATOM 2825 N N . SER B 1 60 ? 7.277 3.781 -2.824 1 97 60 SER B N 1
ATOM 2826 C CA . SER B 1 60 ? 8.258 4.738 -2.314 1 97 60 SER B CA 1
ATOM 2827 C C . SER B 1 60 ? 7.57 5.961 -1.71 1 97 60 SER B C 1
ATOM 2829 O O . SER B 1 60 ? 6.43 6.27 -2.055 1 97 60 SER B O 1
ATOM 2831 N N . GLN B 1 61 ? 8.172 6.527 -0.768 1 97.19 61 GLN B N 1
ATOM 2832 C CA . GLN B 1 61 ? 7.777 7.797 -0.166 1 97.19 61 GLN B CA 1
ATOM 2833 C C . GLN B 1 61 ? 8.945 8.781 -0.144 1 97.19 61 GLN B C 1
ATOM 2835 O O . GLN B 1 61 ? 10.039 8.438 0.299 1 97.19 61 GLN B O 1
ATOM 2840 N N . ASN B 1 62 ? 8.719 9.953 -0.618 1 96.81 62 ASN B N 1
ATOM 2841 C CA . ASN B 1 62 ? 9.727 11.008 -0.666 1 96.81 62 ASN B CA 1
ATOM 2842 C C . ASN B 1 62 ? 9.258 12.266 0.056 1 96.81 62 ASN B C 1
ATOM 2844 O O . ASN B 1 62 ? 8.078 12.609 0.015 1 96.81 62 ASN B O 1
ATOM 2848 N N . MET B 1 63 ? 10.172 12.898 0.769 1 97.25 63 MET B N 1
ATOM 2849 C CA . MET B 1 63 ? 9.938 14.227 1.327 1 97.25 63 MET B CA 1
ATOM 2850 C C . MET B 1 63 ? 10.117 15.305 0.265 1 97.25 63 MET B C 1
ATOM 2852 O O . MET B 1 63 ? 11.227 15.484 -0.251 1 97.25 63 MET B O 1
ATOM 2856 N N . LEU B 1 64 ? 9.086 15.992 -0.056 1 97.19 64 LEU B N 1
ATOM 2857 C CA . LEU B 1 64 ? 9.164 17.016 -1.101 1 97.19 64 LEU B CA 1
ATOM 2858 C C . LEU B 1 64 ? 9.562 18.359 -0.517 1 97.19 64 LEU B C 1
ATOM 2860 O O . LEU B 1 64 ? 10.281 19.125 -1.154 1 97.19 64 LEU B O 1
ATOM 2864 N N . SER B 1 65 ? 9.055 18.672 0.622 1 97.62 65 SER B N 1
ATOM 2865 C CA . SER B 1 65 ? 9.32 19.953 1.291 1 97.62 65 SER B CA 1
ATOM 2866 C C . SER B 1 65 ? 9.164 19.828 2.803 1 97.62 65 SER B C 1
ATOM 2868 O O . SER B 1 65 ? 8.266 19.125 3.279 1 97.62 65 SER B O 1
ATOM 2870 N N . THR B 1 66 ? 10 20.406 3.537 1 97.81 66 THR B N 1
ATOM 2871 C CA . THR B 1 66 ? 9.945 20.453 4.996 1 97.81 66 THR B CA 1
ATOM 2872 C C . THR B 1 66 ? 10.836 21.562 5.535 1 97.81 66 THR B C 1
ATOM 2874 O O . THR B 1 66 ? 11.688 22.094 4.816 1 97.81 66 THR B O 1
ATOM 2877 N N . ASN B 1 67 ? 10.586 22.016 6.777 1 96.88 67 ASN B N 1
ATOM 2878 C CA . ASN B 1 67 ? 11.516 22.938 7.426 1 96.88 67 ASN B CA 1
ATOM 2879 C C . ASN B 1 67 ? 12.391 22.219 8.453 1 96.88 67 ASN B C 1
ATOM 2881 O O . ASN B 1 67 ? 13.047 22.875 9.273 1 96.88 67 ASN B O 1
ATOM 2885 N N . LEU B 1 68 ? 12.32 20.859 8.406 1 95.38 68 LEU B N 1
ATOM 2886 C CA . LEU B 1 68 ? 13.203 20.016 9.211 1 95.38 68 LEU B CA 1
ATOM 2887 C C . LEU B 1 68 ? 14.414 19.562 8.406 1 95.38 68 LEU B C 1
ATOM 2889 O O . LEU B 1 68 ? 14.414 19.656 7.176 1 95.38 68 LEU B O 1
ATOM 2893 N N . PRO B 1 69 ? 15.484 19.172 9.148 1 92.62 69 PRO B N 1
ATOM 2894 C CA . PRO B 1 69 ? 16.641 18.656 8.414 1 92.62 69 PRO B CA 1
ATOM 2895 C C . PRO B 1 69 ? 16.297 17.469 7.531 1 92.62 69 PRO B C 1
ATOM 2897 O O . PRO B 1 69 ? 15.852 16.422 8.039 1 92.62 69 PRO B O 1
ATOM 2900 N N . ARG B 1 70 ? 16.609 17.594 6.344 1 88.31 70 ARG B N 1
ATOM 2901 C CA . ARG B 1 70 ? 16.188 16.609 5.348 1 88.31 70 ARG B CA 1
ATOM 2902 C C . ARG B 1 70 ? 16.891 15.273 5.559 1 88.31 70 ARG B C 1
ATOM 2904 O O . ARG B 1 70 ? 16.375 14.227 5.16 1 88.31 70 ARG B O 1
ATOM 2911 N N . GLU B 1 71 ? 18.062 15.336 6.113 1 86.38 71 GLU B N 1
ATOM 2912 C CA . GLU B 1 71 ? 18.859 14.125 6.293 1 86.38 71 GLU B CA 1
ATOM 2913 C C . GLU B 1 71 ? 18.156 13.117 7.191 1 86.38 71 GLU B C 1
ATOM 2915 O O . GLU B 1 71 ? 18.469 11.93 7.16 1 86.38 71 GLU B O 1
ATOM 2920 N N . LYS B 1 72 ? 17.156 13.602 7.914 1 86 72 LYS B N 1
ATOM 2921 C CA . LYS B 1 72 ? 16.438 12.734 8.844 1 86 72 LYS B CA 1
ATOM 2922 C C . LYS B 1 72 ? 15.344 11.953 8.125 1 86 72 LYS B C 1
ATOM 2924 O O . LYS B 1 72 ? 14.773 11.016 8.68 1 86 72 LYS B O 1
ATOM 2929 N N . PHE B 1 73 ? 15.117 12.367 6.922 1 90.94 73 PHE B N 1
ATOM 2930 C CA . PHE B 1 73 ? 13.969 11.812 6.211 1 90.94 73 PHE B CA 1
ATOM 2931 C C . PHE B 1 73 ? 14.406 11.164 4.902 1 90.94 73 PHE B C 1
ATOM 2933 O O . PHE B 1 73 ? 13.984 11.578 3.824 1 90.94 73 PHE B O 1
ATOM 2940 N N . SER B 1 74 ? 15.133 10.078 5.047 1 89.5 74 SER B N 1
ATOM 2941 C CA . SER B 1 74 ? 15.562 9.336 3.867 1 89.5 74 SER B CA 1
ATOM 2942 C C . SER B 1 74 ? 14.383 8.664 3.174 1 89.5 74 SER B C 1
ATOM 2944 O O . SER B 1 74 ? 13.453 8.195 3.834 1 89.5 74 SER B O 1
ATOM 2946 N N . ALA B 1 75 ? 14.5 8.594 1.947 1 89.62 75 ALA B N 1
ATOM 2947 C CA . ALA B 1 75 ? 13.43 8.008 1.151 1 89.62 75 ALA B CA 1
ATOM 2948 C C . ALA B 1 75 ? 13.133 6.578 1.6 1 89.62 75 ALA B C 1
ATOM 2950 O O . ALA B 1 75 ? 14.047 5.812 1.901 1 89.62 75 ALA B O 1
ATOM 2951 N N . ILE B 1 76 ? 11.852 6.301 1.646 1 91 76 ILE B N 1
ATOM 2952 C CA . ILE B 1 76 ? 11.383 4.949 1.937 1 91 76 ILE B CA 1
ATOM 2953 C C . ILE B 1 76 ? 11.125 4.203 0.63 1 91 76 ILE B C 1
ATOM 2955 O O . ILE B 1 76 ? 10.484 4.734 -0.279 1 91 76 ILE B O 1
ATOM 2959 N N . ARG B 1 77 ? 11.664 2.959 0.568 1 92.56 77 ARG B N 1
ATOM 2960 C CA . ARG B 1 77 ? 11.461 2.115 -0.606 1 92.56 77 ARG B CA 1
ATOM 2961 C C . ARG B 1 77 ? 11.242 0.661 -0.205 1 92.56 77 ARG B C 1
ATOM 2963 O O . ARG B 1 77 ? 11.938 0.139 0.667 1 92.56 77 ARG B O 1
ATOM 2970 N N . ASP B 1 78 ? 10.195 0.091 -0.789 1 93.12 78 ASP B N 1
ATOM 2971 C CA . ASP B 1 78 ? 9.914 -1.327 -0.598 1 93.12 78 ASP B CA 1
ATOM 2972 C C . ASP B 1 78 ? 9.609 -2.01 -1.93 1 93.12 78 ASP B C 1
ATOM 2974 O O . ASP B 1 78 ? 9.109 -1.372 -2.861 1 93.12 78 ASP B O 1
ATOM 2978 N N . GLU B 1 79 ? 9.961 -3.271 -1.908 1 95.31 79 GLU B N 1
ATOM 2979 C CA . GLU B 1 79 ? 9.633 -4.086 -3.074 1 95.31 79 GLU B CA 1
ATOM 2980 C C . GLU B 1 79 ? 8.977 -5.402 -2.662 1 95.31 79 GLU B C 1
ATOM 2982 O O . GLU B 1 79 ? 9.211 -5.898 -1.558 1 95.31 79 GLU B O 1
ATOM 2987 N N . ALA B 1 80 ? 8.164 -5.891 -3.443 1 96.5 80 ALA B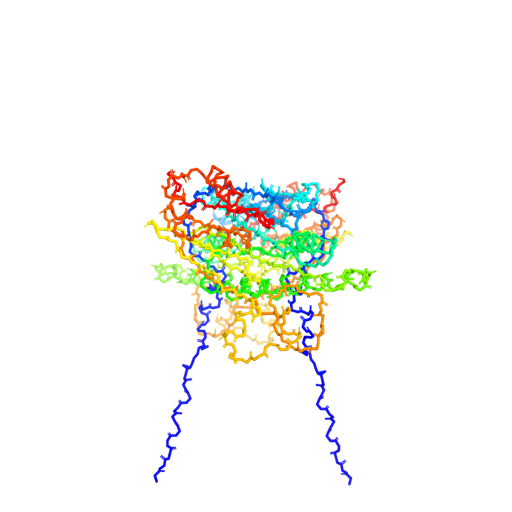 N 1
ATOM 2988 C CA . ALA B 1 80 ? 7.559 -7.211 -3.305 1 96.5 80 ALA B CA 1
ATOM 2989 C C . ALA B 1 80 ? 7.426 -7.902 -4.66 1 96.5 80 ALA B C 1
ATOM 2991 O O . ALA B 1 80 ? 7.504 -7.25 -5.703 1 96.5 80 ALA B O 1
ATOM 2992 N N . PHE B 1 81 ? 7.312 -9.219 -4.637 1 98.06 81 PHE B N 1
ATOM 2993 C CA . PHE B 1 81 ? 7.168 -10.008 -5.852 1 98.06 81 PHE B CA 1
ATOM 2994 C C . PHE B 1 81 ? 6.008 -10.992 -5.727 1 98.06 81 PHE B C 1
ATOM 2996 O O . PHE B 1 81 ? 5.68 -11.43 -4.621 1 98.06 81 PHE B O 1
ATOM 3003 N N . ALA B 1 82 ? 5.398 -11.25 -6.828 1 98.12 82 ALA B N 1
ATOM 3004 C CA . ALA B 1 82 ? 4.398 -12.312 -6.887 1 98.12 82 ALA B CA 1
ATOM 3005 C C . ALA B 1 82 ? 4.688 -13.281 -8.023 1 98.12 82 ALA B C 1
ATOM 3007 O O . ALA B 1 82 ? 4.918 -12.867 -9.164 1 98.12 82 ALA B O 1
ATOM 3008 N N . PHE B 1 83 ? 4.812 -14.547 -7.699 1 98.69 83 PHE B N 1
ATOM 3009 C CA . PHE B 1 83 ? 4.867 -15.633 -8.664 1 98.69 83 PHE B CA 1
ATOM 3010 C C . PHE B 1 83 ? 3.521 -16.344 -8.758 1 98.69 83 PHE B C 1
ATOM 3012 O O . PHE B 1 83 ? 2.992 -16.812 -7.742 1 98.69 83 PHE B O 1
ATOM 3019 N N . VAL B 1 84 ? 2.973 -16.453 -9.93 1 98.12 84 VAL B N 1
ATOM 3020 C CA . VAL B 1 84 ? 1.64 -17.031 -10.078 1 98.12 84 VAL B CA 1
ATOM 3021 C C . VAL B 1 84 ? 1.653 -18.078 -11.18 1 98.12 84 VAL B C 1
ATOM 3023 O O . VAL B 1 84 ? 2.262 -17.875 -12.234 1 98.12 84 VAL B O 1
ATOM 3026 N N . VAL B 1 85 ? 1.01 -19.219 -10.938 1 97.81 85 VAL B N 1
ATOM 3027 C CA . VAL B 1 85 ? 0.731 -20.203 -11.977 1 97.81 85 VAL B CA 1
ATOM 3028 C C . VAL B 1 85 ? -0.742 -20.609 -11.93 1 97.81 85 VAL B C 1
ATOM 3030 O O . VAL B 1 85 ? -1.323 -20.719 -10.844 1 97.81 85 VAL B O 1
ATOM 3033 N N . THR B 1 86 ? -1.324 -20.75 -13.039 1 95.5 86 THR B N 1
ATOM 3034 C CA . THR B 1 86 ? -2.688 -21.25 -13.18 1 95.5 86 THR B CA 1
ATOM 3035 C C . THR B 1 86 ? -2.748 -22.375 -14.211 1 95.5 86 THR B C 1
ATOM 3037 O O . THR B 1 86 ? -2.018 -22.344 -15.203 1 95.5 86 THR B O 1
ATOM 3040 N N . ASP B 1 87 ? -3.549 -23.312 -13.938 1 93.06 87 ASP B N 1
ATOM 3041 C CA . ASP B 1 87 ? -3.785 -24.453 -14.812 1 93.06 87 ASP B CA 1
ATOM 3042 C C . ASP B 1 87 ? -5.273 -24.609 -15.125 1 93.06 87 ASP B C 1
ATOM 3044 O O . ASP B 1 87 ? -6.051 -25.031 -14.258 1 93.06 87 ASP B O 1
ATOM 3048 N N . GLY B 1 88 ? -5.594 -24.406 -16.406 1 90.5 88 GLY B N 1
ATOM 3049 C CA . GLY B 1 88 ? -6.988 -24.438 -16.812 1 90.5 88 GLY B CA 1
ATOM 3050 C C . GLY B 1 88 ? -7.5 -25.828 -17.109 1 90.5 88 GLY B C 1
ATOM 3051 O O . GLY B 1 88 ? -6.766 -26.672 -17.625 1 90.5 88 GLY B O 1
ATOM 3052 N N . LEU B 1 89 ? -8.781 -26 -16.734 1 80.94 89 LEU B N 1
ATOM 3053 C CA . LEU B 1 89 ? -9.461 -27.266 -16.984 1 80.94 89 LEU B CA 1
ATOM 3054 C C . LEU B 1 89 ? -10.789 -27.031 -17.703 1 80.94 89 LEU B C 1
ATOM 3056 O O . LEU B 1 89 ? -11.5 -26.078 -17.406 1 80.94 89 LEU B O 1
ATOM 3060 N N . GLY B 1 90 ? -11.086 -27.891 -18.594 1 73 90 GLY B N 1
ATOM 3061 C CA . GLY B 1 90 ? -12.352 -27.844 -19.312 1 73 90 GLY B CA 1
ATOM 3062 C C . GLY B 1 90 ? -12.234 -28.328 -20.75 1 73 90 GLY B C 1
ATOM 3063 O O . GLY B 1 90 ? -11.133 -28.531 -21.25 1 73 90 GLY B O 1
ATOM 3064 N N . GLY B 1 91 ? -13.32 -28.781 -21.266 1 65.06 91 GLY B N 1
ATOM 3065 C CA . GLY B 1 91 ? -13.375 -29.203 -22.656 1 65.06 91 GLY B CA 1
ATOM 3066 C C . GLY B 1 91 ? -13.125 -28.062 -23.641 1 65.06 91 GLY B C 1
ATOM 3067 O O . GLY B 1 91 ? -13.398 -26.906 -23.328 1 65.06 91 GLY B O 1
ATOM 3068 N N . ALA B 1 92 ? -12.406 -28.359 -24.828 1 66.12 92 ALA B N 1
ATOM 3069 C CA . ALA B 1 92 ? -12.164 -27.422 -25.938 1 66.12 92 ALA B CA 1
ATOM 3070 C C . ALA B 1 92 ? -11.367 -26.219 -25.469 1 66.12 92 ALA B C 1
ATOM 3072 O O . ALA B 1 92 ? -10.258 -26.359 -24.938 1 66.12 92 ALA B O 1
ATOM 3073 N N . ALA B 1 93 ? -11.82 -25.078 -25.641 1 68.44 93 ALA B N 1
ATOM 3074 C CA . ALA B 1 93 ? -11.109 -23.828 -25.375 1 68.44 93 ALA B CA 1
ATOM 3075 C C . ALA B 1 93 ? -11.5 -23.266 -24.016 1 68.44 93 ALA B C 1
ATOM 3077 O O . ALA B 1 93 ? -11.023 -22.203 -23.609 1 68.44 93 ALA B O 1
ATOM 3078 N N . ALA B 1 94 ? -12.125 -24.047 -23.219 1 78.06 94 ALA B N 1
ATOM 3079 C CA . ALA B 1 94 ? -12.695 -23.531 -21.969 1 78.06 94 ALA B CA 1
ATOM 3080 C C . ALA B 1 94 ? -11.633 -23.438 -20.891 1 78.06 94 ALA B C 1
ATOM 3082 O O . ALA B 1 94 ? -11.633 -22.484 -20.094 1 78.06 94 ALA B O 1
ATOM 3083 N N . GLY B 1 95 ? -10.688 -24.375 -20.875 1 79.12 95 GLY B N 1
ATOM 3084 C CA . GLY B 1 95 ? -9.625 -24.328 -19.891 1 79.12 95 GLY B CA 1
ATOM 3085 C C . GLY B 1 95 ? -8.688 -23.141 -20.078 1 79.12 95 GLY B C 1
ATOM 3086 O O . GLY B 1 95 ? -8.336 -22.469 -19.109 1 79.12 95 GLY B O 1
ATOM 3087 N N . GLU B 1 96 ? -8.32 -22.953 -21.312 1 84.88 96 GLU B N 1
ATOM 3088 C CA . GLU B 1 96 ? -7.457 -21.828 -21.641 1 84.88 96 GLU B CA 1
ATOM 3089 C C . GLU B 1 96 ? -8.117 -20.5 -21.266 1 84.88 96 GLU B C 1
ATOM 3091 O O . GLU B 1 96 ? -7.457 -19.594 -20.75 1 84.88 96 GLU B O 1
ATOM 3096 N N . MET B 1 97 ? -9.305 -20.453 -21.484 1 85.44 97 MET B N 1
ATOM 3097 C CA . MET B 1 97 ? -10.055 -19.234 -21.156 1 85.44 97 MET B CA 1
ATOM 3098 C C . MET B 1 97 ? -10.102 -19.031 -19.641 1 85.44 97 MET B C 1
ATOM 3100 O O . MET B 1 97 ? -9.898 -17.906 -19.172 1 85.44 97 MET B O 1
ATOM 3104 N N . ALA B 1 98 ? -10.312 -20.047 -18.906 1 88.5 98 ALA B N 1
ATOM 3105 C CA . ALA B 1 98 ? -10.438 -19.953 -17.453 1 88.5 98 ALA B CA 1
ATOM 3106 C C . ALA B 1 98 ? -9.156 -19.422 -16.828 1 88.5 98 ALA B C 1
ATOM 3108 O O . ALA B 1 98 ? -9.188 -18.469 -16.062 1 88.5 98 ALA B O 1
ATOM 3109 N N . SER B 1 99 ? -8.023 -20.047 -17.125 1 92.69 99 SER B N 1
ATOM 3110 C CA . SER B 1 99 ? -6.746 -19.641 -16.562 1 92.69 99 SER B CA 1
ATOM 3111 C C . SER B 1 99 ? -6.391 -18.219 -16.953 1 92.69 99 SER B C 1
ATOM 3113 O O . SER B 1 99 ? -5.879 -17.438 -16.141 1 92.69 99 SER B O 1
ATOM 3115 N N . ARG B 1 100 ? -6.715 -17.891 -18.203 1 92.44 100 ARG B N 1
ATOM 3116 C CA . ARG B 1 100 ? -6.441 -16.547 -18.672 1 92.44 100 ARG B CA 1
ATOM 3117 C C . ARG B 1 100 ? -7.297 -15.516 -17.938 1 92.44 100 ARG B C 1
ATOM 3119 O O . ARG B 1 100 ? -6.789 -14.492 -17.484 1 92.44 100 ARG B O 1
ATOM 3126 N N . VAL B 1 101 ? -8.539 -15.781 -17.812 1 91.12 101 VAL B N 1
ATOM 3127 C CA . VAL B 1 101 ? -9.5 -14.867 -17.203 1 91.12 101 VAL B CA 1
ATOM 3128 C C . VAL B 1 101 ? -9.102 -14.602 -15.75 1 91.12 101 VAL B C 1
ATOM 3130 O O . VAL B 1 101 ? -9.156 -13.461 -15.289 1 91.12 101 VAL B O 1
ATOM 3133 N N . VAL B 1 102 ? -8.695 -15.602 -15.07 1 92.88 102 VAL B N 1
ATOM 3134 C CA . VAL B 1 102 ? -8.32 -15.469 -13.672 1 92.88 102 VAL B CA 1
ATOM 3135 C C . VAL B 1 102 ? -7.086 -14.578 -13.547 1 92.88 102 VAL B C 1
ATOM 3137 O O . VAL B 1 102 ? -7.016 -13.727 -12.656 1 92.88 102 VAL B O 1
ATOM 3140 N N . MET B 1 103 ? -6.156 -14.734 -14.438 1 95 103 MET B N 1
ATOM 3141 C CA . MET B 1 103 ? -4.945 -13.922 -14.422 1 95 103 MET B CA 1
ATOM 3142 C C . MET B 1 103 ? -5.27 -12.461 -14.711 1 95 103 MET B C 1
ATOM 3144 O O . MET B 1 103 ? -4.773 -11.57 -14.016 1 95 103 MET B O 1
ATOM 3148 N N . GLU B 1 104 ? -6.082 -12.258 -15.695 1 94.44 104 GLU B N 1
ATOM 3149 C CA . GLU B 1 104 ? -6.484 -10.906 -16.062 1 94.44 104 GLU B CA 1
ATOM 3150 C C . GLU B 1 104 ? -7.258 -10.242 -14.922 1 94.44 104 GLU B C 1
ATOM 3152 O O . GLU B 1 104 ? -7.035 -9.07 -14.617 1 94.44 104 GLU B O 1
ATOM 3157 N N . GLU B 1 105 ? -8.164 -11.016 -14.344 1 93.5 105 GLU B N 1
ATOM 3158 C CA . GLU B 1 105 ? -8.945 -10.484 -13.227 1 93.5 105 GLU B CA 1
ATOM 3159 C C . GLU B 1 105 ? -8.047 -10.141 -12.039 1 93.5 105 GLU B C 1
ATOM 3161 O O . GLU B 1 105 ? -8.234 -9.109 -11.398 1 93.5 105 GLU B O 1
ATOM 3166 N N . ALA B 1 106 ? -7.145 -11 -11.727 1 93.94 106 ALA B N 1
ATOM 3167 C CA . ALA B 1 106 ? -6.219 -10.734 -10.625 1 93.94 106 ALA B CA 1
ATOM 3168 C C . ALA B 1 106 ? -5.449 -9.438 -10.859 1 93.94 106 ALA B C 1
ATOM 3170 O O . ALA B 1 106 ? -5.23 -8.664 -9.922 1 93.94 106 ALA B O 1
ATOM 3171 N N . TRP B 1 107 ? -5.035 -9.242 -12.094 1 94.12 107 TRP B N 1
ATOM 3172 C CA . TRP B 1 107 ? -4.32 -8.023 -12.453 1 94.12 107 TRP B CA 1
ATOM 3173 C C . TRP B 1 107 ? -5.199 -6.793 -12.234 1 94.12 107 TRP B C 1
ATOM 3175 O O . TRP B 1 107 ? -4.766 -5.809 -11.633 1 94.12 107 TRP B O 1
ATOM 3185 N N . GLU B 1 108 ? -6.371 -6.859 -12.688 1 93.31 108 GLU B N 1
ATOM 3186 C CA . GLU B 1 108 ? -7.305 -5.746 -12.539 1 93.31 108 GLU B CA 1
ATOM 3187 C C . GLU B 1 108 ? -7.578 -5.457 -11.062 1 93.31 108 GLU B C 1
ATOM 3189 O O . GLU B 1 108 ? -7.641 -4.293 -10.656 1 93.31 108 GLU B O 1
ATOM 3194 N N . LEU B 1 109 ? -7.777 -6.508 -10.352 1 93 109 LEU B N 1
ATOM 3195 C CA . LEU B 1 109 ? -8.031 -6.352 -8.922 1 93 109 LEU B CA 1
ATOM 3196 C C . LEU B 1 109 ? -6.848 -5.699 -8.227 1 93 109 LEU B C 1
ATOM 3198 O O . LEU B 1 109 ? -7.023 -4.922 -7.285 1 93 109 LEU B O 1
ATOM 3202 N N . SER B 1 110 ? -5.66 -6.039 -8.625 1 93.56 110 SER B N 1
ATOM 3203 C CA . SER B 1 110 ? -4.473 -5.391 -8.078 1 93.56 110 SER B CA 1
ATOM 3204 C C . SER B 1 110 ? -4.512 -3.883 -8.297 1 93.56 110 SER B C 1
ATOM 3206 O O . SER B 1 110 ? -4.137 -3.113 -7.41 1 93.56 110 SER B O 1
ATOM 3208 N N . ALA B 1 111 ? -4.98 -3.516 -9.453 1 91.31 111 ALA B N 1
ATOM 3209 C CA . ALA B 1 111 ? -5.09 -2.096 -9.781 1 91.31 111 ALA B CA 1
ATOM 3210 C C . ALA B 1 111 ? -6.164 -1.418 -8.938 1 91.31 111 ALA B C 1
ATOM 3212 O O . ALA B 1 111 ? -6.043 -0.238 -8.602 1 91.31 111 ALA B O 1
ATOM 3213 N N . GLN B 1 112 ? -7.129 -2.162 -8.594 1 91.56 112 GLN B N 1
ATOM 3214 C CA . GLN B 1 112 ? -8.273 -1.62 -7.867 1 91.56 112 GLN B CA 1
ATOM 3215 C C . GLN B 1 112 ? -8.055 -1.696 -6.359 1 91.56 112 GLN B C 1
ATOM 3217 O O . GLN B 1 112 ? -8.828 -1.126 -5.586 1 91.56 112 GLN B O 1
ATOM 3222 N N . ALA B 1 113 ? -7.07 -2.389 -5.941 1 91.69 113 ALA B N 1
ATOM 3223 C CA . ALA B 1 113 ? -6.832 -2.549 -4.508 1 91.69 113 ALA B CA 1
ATOM 3224 C C . ALA B 1 113 ? -6.477 -1.217 -3.857 1 91.69 113 ALA B C 1
ATOM 3226 O O . ALA B 1 113 ? -5.57 -0.516 -4.32 1 91.69 113 ALA B O 1
ATOM 3227 N N . SER B 1 114 ? -7.168 -0.922 -2.705 1 90.44 114 SER B N 1
ATOM 3228 C CA . SER B 1 114 ? -6.93 0.339 -2.01 1 90.44 114 SER B CA 1
ATOM 3229 C C . SER B 1 114 ? -5.516 0.398 -1.441 1 90.44 114 SER B C 1
ATOM 3231 O O . SER B 1 114 ? -4.949 1.482 -1.288 1 90.44 114 SER B O 1
ATOM 3233 N N . SER B 1 115 ? -5.035 -0.748 -1.109 1 91.56 115 SER B N 1
ATOM 3234 C CA . SER B 1 115 ? -3.695 -0.874 -0.542 1 91.56 115 SER B CA 1
ATOM 3235 C C . SER B 1 115 ? -3.061 -2.209 -0.916 1 91.56 115 SER B C 1
ATOM 3237 O O . SER B 1 115 ? -3.762 -3.158 -1.272 1 91.56 115 SER B O 1
ATOM 3239 N N . TRP B 1 116 ? -1.767 -2.242 -0.944 1 92.62 116 TRP B N 1
ATOM 3240 C CA . TRP B 1 116 ? -0.992 -3.469 -1.096 1 92.62 116 TRP B CA 1
ATOM 3241 C C . TRP B 1 116 ? -0.184 -3.762 0.164 1 92.62 116 TRP B C 1
ATOM 3243 O O . TRP B 1 116 ? 0.401 -2.854 0.759 1 92.62 116 TRP B O 1
ATOM 3253 N N . VAL B 1 117 ? -0.242 -4.965 0.624 1 92.38 117 VAL B N 1
ATOM 3254 C CA . VAL B 1 117 ? 0.639 -5.348 1.725 1 92.38 117 VAL B CA 1
ATOM 3255 C C . VAL B 1 117 ? 2.066 -5.516 1.209 1 92.38 117 VAL B C 1
ATOM 3257 O O . VAL B 1 117 ? 2.32 -6.332 0.319 1 92.38 117 VAL B O 1
ATOM 3260 N N . MET B 1 118 ? 3.016 -4.742 1.769 1 93.44 118 MET B N 1
ATOM 3261 C CA . MET B 1 118 ? 4.371 -4.727 1.226 1 93.44 118 MET B CA 1
ATOM 3262 C C . MET B 1 118 ? 5.371 -5.262 2.246 1 93.44 118 MET B C 1
ATOM 3264 O O . MET B 1 118 ? 6.523 -5.531 1.908 1 93.44 118 MET B O 1
ATOM 3268 N N . GLN B 1 119 ? 4.922 -5.355 3.43 1 90.31 119 GLN B N 1
ATOM 3269 C CA . GLN B 1 119 ? 5.719 -5.938 4.508 1 90.31 119 GLN B CA 1
ATOM 3270 C C . GLN B 1 119 ? 4.898 -6.926 5.328 1 90.31 119 GLN B C 1
ATOM 3272 O O . GLN B 1 119 ? 3.727 -6.676 5.617 1 90.31 119 GLN B O 1
ATOM 3277 N N . PHE B 1 120 ? 5.617 -7.988 5.641 1 87.5 120 PHE B N 1
ATOM 3278 C CA . PHE B 1 120 ? 4.91 -9.031 6.375 1 87.5 120 PHE B CA 1
ATOM 3279 C C . PHE B 1 120 ? 5.188 -8.93 7.871 1 87.5 120 PHE B C 1
ATOM 3281 O O . PHE B 1 120 ? 6.328 -8.719 8.281 1 87.5 120 PHE B O 1
ATOM 3288 N N . HIS B 1 121 ? 4.047 -9.047 8.586 1 77.44 121 HIS B N 1
ATOM 3289 C CA . HIS B 1 121 ? 4.145 -9.312 10.016 1 77.44 121 HIS B CA 1
ATOM 3290 C C . HIS B 1 121 ? 2.99 -10.195 10.484 1 77.44 121 HIS B C 1
ATOM 3292 O O . HIS B 1 121 ? 1.955 -10.273 9.82 1 77.44 121 HIS B O 1
ATOM 3298 N N . ASN B 1 122 ? 3.197 -10.883 11.523 1 72.25 122 ASN B N 1
ATOM 3299 C CA . ASN B 1 122 ? 2.238 -11.859 12.023 1 72.25 122 ASN B CA 1
ATOM 3300 C C . ASN B 1 122 ? 0.858 -11.234 12.227 1 72.25 122 ASN B C 1
ATOM 3302 O O . ASN B 1 122 ? -0.16 -11.867 11.93 1 72.25 122 ASN B O 1
ATOM 3306 N N . LEU B 1 123 ? 0.83 -10.062 12.617 1 66.38 123 LEU B N 1
ATOM 3307 C CA . LEU B 1 123 ? -0.447 -9.398 12.867 1 66.38 123 LEU B CA 1
ATOM 3308 C C . LEU B 1 123 ? -1.129 -9.016 11.562 1 66.38 123 LEU B C 1
ATOM 3310 O O . LEU B 1 123 ? -2.342 -8.797 11.531 1 66.38 123 LEU B O 1
ATOM 3314 N N . SER B 1 124 ? -0.335 -8.984 10.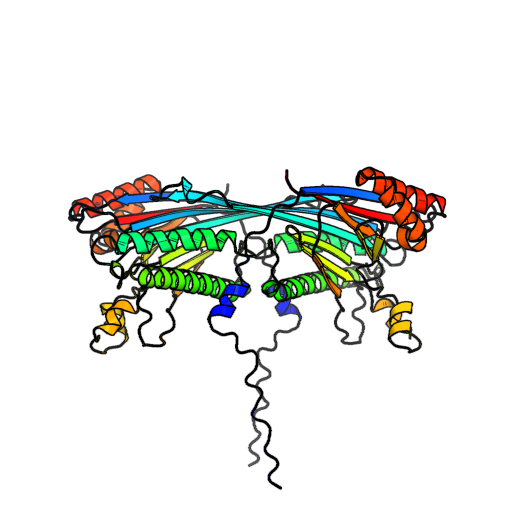523 1 67.56 124 SER B N 1
ATOM 3315 C CA . SER B 1 124 ? -0.869 -8.672 9.203 1 67.56 124 SER B CA 1
ATOM 3316 C C . SER B 1 124 ? -1.316 -9.93 8.469 1 67.56 124 SER B C 1
ATOM 3318 O O . SER B 1 124 ? -1.979 -9.852 7.434 1 67.56 124 SER B O 1
ATOM 3320 N N . SER B 1 125 ? -1.055 -11.047 9.094 1 75.88 125 SER B N 1
ATOM 3321 C CA . SER B 1 125 ? -1.348 -12.32 8.438 1 75.88 125 SER B CA 1
ATOM 3322 C C . SER B 1 125 ? -2.842 -12.477 8.188 1 75.88 125 SER B C 1
ATOM 3324 O O . SER B 1 125 ? -3.248 -12.953 7.121 1 75.88 125 SER B O 1
ATOM 3326 N N . GLN B 1 126 ? -3.537 -12.039 9.125 1 74.38 126 GLN B N 1
ATOM 3327 C CA . GLN B 1 126 ? -4.98 -12.156 8.961 1 74.38 126 GLN B CA 1
ATOM 3328 C C . GLN B 1 126 ? -5.488 -11.234 7.852 1 74.38 126 GLN B C 1
ATOM 3330 O O . GLN B 1 126 ? -6.328 -11.633 7.043 1 74.38 126 GLN B O 1
ATOM 3335 N N . GLN B 1 127 ? -4.945 -10.055 7.852 1 74.56 127 GLN B N 1
ATOM 3336 C CA . GLN B 1 127 ? -5.332 -9.109 6.816 1 74.56 127 GLN B CA 1
ATOM 3337 C C . GLN B 1 127 ? -4.965 -9.625 5.43 1 74.56 127 GLN B C 1
ATOM 3339 O O . GLN B 1 127 ? -5.746 -9.492 4.484 1 74.56 127 GLN B O 1
ATOM 3344 N N . LEU B 1 128 ? -3.848 -10.203 5.355 1 84.88 128 LEU B N 1
ATOM 3345 C CA . LEU B 1 128 ? -3.396 -10.734 4.074 1 84.88 128 LEU B CA 1
ATOM 3346 C C . LEU B 1 128 ? -4.273 -11.898 3.631 1 84.88 128 LEU B C 1
ATOM 3348 O O . LEU B 1 128 ? -4.637 -12 2.455 1 84.88 128 LEU B O 1
ATOM 3352 N N . ARG B 1 129 ? -4.578 -12.734 4.551 1 84.31 129 ARG B N 1
ATOM 3353 C CA . ARG B 1 129 ? -5.469 -13.852 4.238 1 84.31 129 ARG B CA 1
ATOM 3354 C C . ARG B 1 129 ? -6.812 -13.352 3.721 1 84.31 129 ARG B C 1
ATOM 3356 O O . ARG B 1 129 ? -7.32 -13.852 2.713 1 84.31 129 ARG B O 1
ATOM 3363 N N . GLU B 1 130 ? -7.301 -12.391 4.398 1 82.75 130 GLU B N 1
ATOM 3364 C CA . GLU B 1 130 ? -8.578 -11.82 3.984 1 82.75 130 GLU B CA 1
ATOM 3365 C C . GLU B 1 130 ? -8.492 -11.227 2.584 1 82.75 130 GLU B C 1
ATOM 3367 O O . GLU B 1 130 ? -9.43 -11.352 1.791 1 82.75 130 GLU B O 1
ATOM 3372 N N . ARG B 1 131 ? -7.473 -10.594 2.328 1 87.88 131 ARG B N 1
ATOM 3373 C CA . ARG B 1 131 ? -7.273 -10.016 1.004 1 87.88 131 ARG B CA 1
ATOM 3374 C C . ARG B 1 131 ? -7.207 -11.102 -0.065 1 87.88 131 ARG B C 1
ATOM 3376 O O . ARG B 1 131 ? -7.848 -10.984 -1.112 1 87.88 131 ARG B O 1
ATOM 3383 N N . LEU B 1 132 ? -6.457 -12.117 0.224 1 89.69 132 LEU B N 1
ATOM 3384 C CA . LEU B 1 132 ? -6.312 -13.211 -0.729 1 89.69 132 LEU B CA 1
ATOM 3385 C C . LEU B 1 132 ? -7.645 -13.922 -0.951 1 89.69 132 LEU B C 1
ATOM 3387 O O . LEU B 1 132 ? -7.969 -14.297 -2.078 1 89.69 132 LEU B O 1
ATOM 3391 N N . GLU B 1 133 ? -8.367 -14.062 0.052 1 85.88 133 GLU B N 1
ATOM 3392 C CA . GLU B 1 133 ? -9.703 -14.641 -0.062 1 85.88 133 GLU B CA 1
ATOM 3393 C C . GLU B 1 133 ? -10.609 -13.766 -0.932 1 85.88 133 GLU B C 1
ATOM 3395 O O . GLU B 1 133 ? -11.414 -14.281 -1.705 1 85.88 133 GLU B O 1
ATOM 3400 N N . SER B 1 134 ? -10.477 -12.539 -0.744 1 88.56 134 SER B N 1
ATOM 3401 C CA . SER B 1 134 ? -11.258 -11.617 -1.56 1 88.56 134 SER B CA 1
ATOM 3402 C C . SER B 1 134 ? -10.875 -11.719 -3.033 1 88.56 134 SER B C 1
ATOM 3404 O O . SER B 1 134 ? -11.742 -11.648 -3.91 1 88.56 134 SER B O 1
ATOM 3406 N N . TYR B 1 135 ? -9.602 -11.852 -3.301 1 91.5 135 TYR B N 1
ATOM 3407 C CA . TYR B 1 135 ? -9.164 -12.094 -4.672 1 91.5 135 TYR B CA 1
ATOM 3408 C C . TYR B 1 135 ? -9.82 -13.344 -5.246 1 91.5 135 TYR B C 1
ATOM 3410 O O . TYR B 1 135 ? -10.391 -13.297 -6.34 1 91.5 135 TYR B O 1
ATOM 3418 N N . ALA B 1 136 ? -9.734 -14.422 -4.492 1 88.75 136 ALA B N 1
ATOM 3419 C CA . ALA B 1 136 ? -10.297 -15.695 -4.934 1 88.75 136 ALA B CA 1
ATOM 3420 C C . ALA B 1 136 ? -11.789 -15.562 -5.223 1 88.75 136 ALA B C 1
ATOM 3422 O O . ALA B 1 136 ? -12.273 -16.062 -6.242 1 88.75 136 ALA B O 1
ATOM 3423 N N . LEU B 1 137 ? -12.438 -14.906 -4.367 1 86.69 137 LEU B N 1
ATOM 3424 C CA . LEU B 1 137 ? -13.875 -14.719 -4.52 1 86.69 137 LEU B CA 1
ATOM 3425 C C . LEU B 1 137 ? -14.195 -13.953 -5.797 1 86.69 137 LEU B C 1
ATOM 3427 O O . LEU B 1 137 ? -15.078 -14.352 -6.562 1 86.69 137 LEU B O 1
ATOM 3431 N N . ARG B 1 138 ? -13.523 -12.875 -5.992 1 89.69 138 ARG B N 1
ATOM 3432 C CA . ARG B 1 138 ? -13.773 -12.047 -7.164 1 89.69 138 ARG B CA 1
ATOM 3433 C C . ARG B 1 138 ? -13.406 -12.781 -8.445 1 89.69 138 ARG B C 1
ATOM 3435 O O . ARG B 1 138 ? -14.094 -12.656 -9.461 1 89.69 138 ARG B O 1
ATOM 3442 N N . MET B 1 139 ? -12.336 -13.492 -8.438 1 90.06 139 MET B N 1
ATOM 3443 C CA . MET B 1 139 ? -11.938 -14.289 -9.602 1 90.06 139 MET B CA 1
ATOM 3444 C C . MET B 1 139 ? -12.984 -15.352 -9.914 1 90.06 139 MET B C 1
ATOM 3446 O O . MET B 1 139 ? -13.336 -15.555 -11.078 1 90.06 139 MET B O 1
ATOM 3450 N N . GLN B 1 140 ? -13.469 -15.969 -8.93 1 86.44 140 GLN B N 1
ATOM 3451 C CA . GLN B 1 140 ? -14.523 -16.969 -9.109 1 86.44 140 GLN B CA 1
ATOM 3452 C C . GLN B 1 140 ? -15.781 -16.328 -9.695 1 86.44 140 GLN B C 1
ATOM 3454 O O . GLN B 1 140 ? -16.406 -16.906 -10.594 1 86.44 140 GLN B O 1
ATOM 3459 N N . GLN B 1 141 ? -16.141 -15.242 -9.117 1 86.06 141 GLN B N 1
ATOM 3460 C CA . GLN B 1 141 ? -17.312 -14.531 -9.625 1 86.06 141 GLN B CA 1
ATOM 3461 C C . GLN B 1 141 ? -17.172 -14.203 -11.109 1 86.06 141 GLN B C 1
ATOM 3463 O O . GLN B 1 141 ? -18.141 -14.297 -11.867 1 86.06 141 GLN B O 1
ATOM 3468 N N . LYS B 1 142 ? -16 -13.82 -11.453 1 89.31 142 LYS B N 1
ATOM 3469 C CA . LYS B 1 142 ? -15.742 -13.508 -12.859 1 89.31 142 LYS B CA 1
ATOM 3470 C C . LYS B 1 142 ? -15.922 -14.742 -13.734 1 89.31 142 LYS B C 1
ATOM 3472 O O . LYS B 1 142 ? -16.484 -14.664 -14.828 1 89.31 142 LYS B O 1
ATOM 3477 N N . LEU B 1 143 ? -15.453 -15.883 -13.328 1 87.12 143 LEU B N 1
ATOM 3478 C CA . LEU B 1 143 ? -15.609 -17.125 -14.07 1 87.12 143 LEU B CA 1
ATOM 3479 C C . LEU B 1 143 ? -17.094 -17.484 -14.219 1 87.12 143 LEU B C 1
ATOM 3481 O O . LEU B 1 143 ? -17.516 -17.938 -15.289 1 87.12 143 LEU B O 1
ATOM 3485 N N . VAL B 1 144 ? -17.812 -17.281 -13.172 1 83.56 144 VAL B N 1
ATOM 3486 C CA . VAL B 1 144 ? -19.25 -17.578 -13.188 1 83.56 144 VAL B CA 1
ATOM 3487 C C . VAL B 1 144 ? -19.938 -16.672 -14.211 1 83.56 144 VAL B C 1
ATOM 3489 O O . VAL B 1 144 ? -20.766 -17.141 -15 1 83.56 144 VAL B O 1
ATOM 3492 N N . GLN B 1 145 ? -19.609 -15.445 -14.172 1 85.69 145 GLN B N 1
ATOM 3493 C CA . GLN B 1 145 ? -20.188 -14.492 -15.109 1 85.69 145 GLN B CA 1
ATOM 3494 C C . GLN B 1 145 ? -19.922 -14.891 -16.547 1 85.69 145 GLN B C 1
ATOM 3496 O O . GLN B 1 145 ? -20.797 -14.789 -17.406 1 85.69 145 GLN B O 1
ATOM 3501 N N . ILE B 1 146 ? -18.766 -15.312 -16.828 1 84.5 146 ILE B N 1
ATOM 3502 C CA . ILE B 1 146 ? -18.375 -15.703 -18.172 1 84.5 146 ILE B CA 1
ATOM 3503 C C . ILE B 1 146 ? -19.156 -16.953 -18.594 1 84.5 146 ILE B C 1
ATOM 3505 O O . ILE B 1 146 ? -19.625 -17.047 -19.734 1 84.5 146 ILE B O 1
ATOM 3509 N N . SER B 1 147 ? -19.266 -17.891 -17.734 1 78.88 147 SER B N 1
ATOM 3510 C CA . SER B 1 147 ? -19.969 -19.125 -18.031 1 78.88 147 SER B CA 1
ATOM 3511 C C . SER B 1 147 ? -21.438 -18.875 -18.312 1 78.88 147 SER B C 1
ATOM 3513 O O . SER B 1 147 ? -22.078 -19.609 -19.078 1 78.88 147 SER B O 1
ATOM 3515 N N . GLU B 1 148 ? -21.969 -17.922 -17.641 1 81.62 148 GLU B N 1
ATOM 3516 C CA . GLU B 1 148 ? -23.344 -17.547 -17.891 1 81.62 148 GLU B CA 1
ATOM 3517 C C . GLU B 1 148 ? -23.516 -16.906 -19.266 1 81.62 148 GLU B C 1
ATOM 3519 O O . GLU B 1 148 ? -24.531 -17.125 -19.938 1 81.62 148 GLU B O 1
ATOM 3524 N N . ARG B 1 149 ? -22.516 -16.219 -19.656 1 83.88 149 ARG B N 1
ATOM 3525 C CA . ARG B 1 149 ? -22.578 -15.539 -20.938 1 83.88 149 ARG B CA 1
ATOM 3526 C C . ARG B 1 149 ? -22.266 -16.516 -22.078 1 83.88 149 ARG B C 1
ATOM 3528 O O . ARG B 1 149 ? -22.797 -16.375 -23.172 1 83.88 149 ARG B O 1
ATOM 3535 N N . TYR B 1 150 ? -21.359 -17.438 -21.781 1 81.62 150 TYR B N 1
ATOM 3536 C CA . TYR B 1 150 ? -20.953 -18.422 -22.781 1 81.62 150 TYR B CA 1
ATOM 3537 C C . TYR B 1 150 ? -21.203 -19.844 -22.266 1 81.62 150 TYR B C 1
ATOM 3539 O O . TYR B 1 150 ? -20.312 -20.469 -21.703 1 81.62 150 TYR B O 1
ATOM 3547 N N . PRO B 1 151 ? -22.328 -20.391 -22.594 1 77.06 151 PRO B N 1
ATOM 3548 C CA . PRO B 1 151 ? -22.734 -21.672 -22.047 1 77.06 151 PRO B CA 1
ATOM 3549 C C . PRO B 1 151 ? -21.781 -22.812 -22.422 1 77.06 151 PRO B C 1
ATOM 3551 O O . PRO B 1 151 ? -21.672 -23.797 -21.688 1 77.06 151 PRO B O 1
ATOM 3554 N N . ASN B 1 152 ? -21.094 -22.641 -23.5 1 76.5 152 ASN B N 1
ATOM 3555 C CA . ASN B 1 152 ? -20.156 -23.672 -23.938 1 76.5 152 ASN B CA 1
ATOM 3556 C C . ASN B 1 152 ? -18.938 -23.766 -23.031 1 76.5 152 ASN B C 1
ATOM 3558 O O . ASN B 1 152 ? -18.125 -24.672 -23.156 1 76.5 152 ASN B O 1
ATOM 3562 N N . THR B 1 153 ? -18.875 -22.875 -22.156 1 75.38 153 THR B N 1
ATOM 3563 C CA . THR B 1 153 ? -17.75 -22.859 -21.234 1 75.38 153 THR B CA 1
ATOM 3564 C C . THR B 1 153 ? -18.141 -23.438 -19.875 1 75.38 153 THR B C 1
ATOM 3566 O O . THR B 1 153 ? -17.375 -23.375 -18.922 1 75.38 153 THR B O 1
ATOM 3569 N N . LYS B 1 154 ? -19.359 -23.891 -19.891 1 72.31 154 LYS B N 1
ATOM 3570 C CA . LYS B 1 154 ? -19.797 -24.484 -18.641 1 72.31 154 LYS B CA 1
ATOM 3571 C C . LYS B 1 154 ? -18.875 -25.609 -18.188 1 72.31 154 LYS B C 1
ATOM 3573 O O . LYS B 1 154 ? -18.438 -26.422 -19.016 1 72.31 154 LYS B O 1
ATOM 3578 N N . GLY B 1 155 ? -18.453 -25.562 -16.891 1 73 155 GLY B N 1
ATOM 3579 C CA . GLY B 1 155 ? -17.562 -26.562 -16.344 1 73 155 GLY B CA 1
ATOM 3580 C C . GLY B 1 155 ? -16.094 -26.141 -16.391 1 73 155 GLY B C 1
ATOM 3581 O O . GLY B 1 155 ? -15.219 -26.891 -15.984 1 73 155 GLY B O 1
ATOM 3582 N N . MET B 1 156 ? -15.945 -24.906 -16.875 1 79.12 156 MET B N 1
ATOM 3583 C CA . MET B 1 156 ? -14.57 -24.438 -16.938 1 79.12 156 MET B CA 1
ATOM 3584 C C . MET B 1 156 ? -14.039 -24.125 -15.539 1 79.12 156 MET B C 1
ATOM 3586 O O . MET B 1 156 ? -14.805 -23.734 -14.656 1 79.12 156 MET B O 1
ATOM 3590 N N . GLY B 1 157 ? -12.766 -24.406 -15.305 1 84.56 157 GLY B N 1
ATOM 3591 C CA . GLY B 1 157 ? -12.102 -24.109 -14.047 1 84.56 157 GLY B CA 1
ATOM 3592 C C . GLY B 1 157 ? -10.594 -23.969 -14.188 1 84.56 157 GLY B C 1
ATOM 3593 O O . GLY B 1 157 ? -10.047 -24.172 -15.266 1 84.56 157 GLY B O 1
ATOM 3594 N N . THR B 1 158 ? -10 -23.484 -13.211 1 90.38 158 THR B N 1
ATOM 3595 C CA . THR B 1 158 ? -8.555 -23.312 -13.219 1 90.38 158 THR B CA 1
ATOM 3596 C C . THR B 1 158 ? -7.996 -23.375 -11.797 1 90.38 158 THR B C 1
ATOM 3598 O O . THR B 1 158 ? -8.711 -23.078 -10.836 1 90.38 158 THR B O 1
ATOM 3601 N N . THR B 1 159 ? -6.801 -23.828 -11.664 1 90.62 159 THR B N 1
ATOM 3602 C CA . THR B 1 159 ? -6.078 -23.688 -10.406 1 90.62 159 THR B CA 1
ATOM 3603 C C . THR B 1 159 ? -5.578 -22.25 -10.234 1 90.62 159 THR B C 1
ATOM 3605 O O . THR B 1 159 ? -5.656 -21.438 -11.156 1 90.62 159 THR B O 1
ATOM 3608 N N . TRP B 1 160 ? -5.242 -21.938 -9.07 1 93.31 160 TRP B N 1
ATOM 3609 C CA . TRP B 1 160 ? -4.59 -20.688 -8.734 1 93.31 160 TRP B CA 1
ATOM 3610 C C . TRP B 1 160 ? -3.562 -20.891 -7.625 1 93.31 160 TRP B C 1
ATOM 3612 O O . TRP B 1 160 ? -3.924 -21.156 -6.48 1 93.31 160 TRP B O 1
ATOM 3622 N N . THR B 1 161 ? -2.305 -20.812 -7.941 1 95.31 161 THR B N 1
ATOM 3623 C CA . THR B 1 161 ? -1.222 -20.875 -6.969 1 95.31 161 THR B CA 1
ATOM 3624 C C . THR B 1 161 ? -0.33 -19.641 -7.062 1 95.31 161 THR B C 1
ATOM 3626 O O . THR B 1 161 ? 0.222 -19.359 -8.125 1 95.31 161 THR B O 1
ATOM 3629 N N . THR B 1 162 ? -0.237 -18.953 -5.949 1 97.12 162 THR B N 1
ATOM 3630 C CA . THR B 1 162 ? 0.535 -17.719 -5.91 1 97.12 162 THR B CA 1
ATOM 3631 C C . THR B 1 162 ? 1.502 -17.719 -4.73 1 97.12 162 THR B C 1
ATOM 3633 O O . THR B 1 162 ? 1.153 -18.156 -3.635 1 97.12 162 THR B O 1
ATOM 3636 N N . ALA B 1 163 ? 2.744 -17.297 -4.953 1 98.06 163 ALA B N 1
ATOM 3637 C CA . ALA B 1 163 ? 3.705 -16.953 -3.91 1 98.06 163 ALA B CA 1
ATOM 3638 C C . ALA B 1 163 ? 3.941 -15.438 -3.867 1 98.06 163 ALA B C 1
ATOM 3640 O O . ALA B 1 163 ? 4.43 -14.852 -4.836 1 98.06 163 ALA B O 1
ATOM 3641 N N . TYR B 1 164 ? 3.496 -14.875 -2.824 1 96.94 164 TYR B N 1
ATOM 3642 C CA . TYR B 1 164 ? 3.721 -13.445 -2.613 1 96.94 164 TYR B CA 1
ATOM 3643 C C . TYR B 1 164 ? 4.902 -13.211 -1.68 1 96.94 164 TYR B C 1
ATOM 3645 O O . TYR B 1 164 ? 4.855 -13.578 -0.503 1 96.94 164 TYR B O 1
ATOM 3653 N N . ILE B 1 165 ? 5.957 -12.547 -2.24 1 97.31 165 ILE B N 1
ATOM 3654 C CA . ILE B 1 165 ? 7.23 -12.422 -1.535 1 97.31 165 ILE B CA 1
ATOM 3655 C C . ILE B 1 165 ? 7.395 -11 -1.016 1 97.31 165 ILE B C 1
ATOM 3657 O O . ILE B 1 165 ? 7.387 -10.039 -1.795 1 97.31 165 ILE B O 1
ATOM 3661 N N . MET B 1 166 ? 7.52 -10.844 0.2 1 94.88 166 MET B N 1
ATOM 3662 C CA . MET B 1 166 ? 7.801 -9.586 0.891 1 94.88 166 MET B CA 1
ATOM 3663 C C . MET B 1 166 ? 9.07 -9.695 1.727 1 94.88 166 MET B C 1
ATOM 3665 O O . MET B 1 166 ? 9.039 -10.188 2.857 1 94.88 166 MET B O 1
ATOM 3669 N N . GLY B 1 167 ? 10.125 -9.156 1.204 1 93.69 167 GLY B N 1
ATOM 3670 C CA . GLY B 1 167 ? 11.398 -9.406 1.87 1 93.69 167 GLY B CA 1
ATOM 3671 C C . GLY B 1 167 ? 11.719 -10.883 2.016 1 93.69 167 GLY B C 1
ATOM 3672 O O . GLY B 1 167 ? 11.695 -11.625 1.033 1 93.69 167 GLY B O 1
ATOM 3673 N N . TRP B 1 168 ? 11.914 -11.328 3.258 1 94.75 168 TRP B N 1
ATOM 3674 C CA . TRP B 1 168 ? 12.289 -12.719 3.514 1 94.75 168 TRP B CA 1
ATOM 3675 C C . TRP B 1 168 ? 11.062 -13.547 3.881 1 94.75 168 TRP B C 1
ATOM 3677 O O . TRP B 1 168 ? 11.195 -14.648 4.426 1 94.75 168 TRP B O 1
ATOM 3687 N N . ASP B 1 169 ? 9.914 -12.992 3.639 1 93.81 169 ASP B N 1
ATOM 3688 C CA . ASP B 1 169 ? 8.664 -13.703 3.902 1 93.81 169 ASP B CA 1
ATOM 3689 C C . ASP B 1 169 ? 7.922 -14.008 2.604 1 93.81 169 ASP B C 1
ATOM 3691 O O . ASP B 1 169 ? 7.828 -13.148 1.723 1 93.81 169 ASP B O 1
ATOM 3695 N N . ALA B 1 170 ? 7.434 -15.188 2.498 1 96.25 170 ALA B N 1
ATOM 3696 C CA . ALA B 1 170 ? 6.594 -15.594 1.372 1 96.25 170 ALA B CA 1
ATOM 3697 C C . ALA B 1 170 ? 5.262 -16.156 1.855 1 96.25 170 ALA B C 1
ATOM 3699 O O . ALA B 1 170 ? 5.219 -16.938 2.807 1 96.25 170 ALA B O 1
ATOM 3700 N N . VAL B 1 171 ? 4.234 -15.703 1.262 1 95.38 171 VAL B N 1
ATOM 3701 C CA . VAL B 1 171 ? 2.904 -16.25 1.529 1 95.38 171 VAL B CA 1
ATOM 3702 C C . VAL B 1 171 ? 2.395 -17 0.301 1 95.38 171 VAL B C 1
ATOM 3704 O O . VAL B 1 171 ? 2.293 -16.422 -0.786 1 95.38 171 VAL B O 1
ATOM 3707 N N . ILE B 1 172 ? 2.068 -18.266 0.532 1 95.75 172 ILE B N 1
ATOM 3708 C CA . ILE B 1 172 ? 1.594 -19.125 -0.549 1 95.75 172 ILE B CA 1
ATOM 3709 C C . ILE B 1 172 ? 0.077 -19.266 -0.464 1 95.75 172 ILE B C 1
ATOM 3711 O O . ILE B 1 172 ? -0.457 -19.688 0.568 1 95.75 172 ILE B O 1
ATOM 3715 N N . ALA B 1 173 ? -0.583 -18.891 -1.51 1 93.06 173 ALA B N 1
ATOM 3716 C CA . ALA B 1 173 ? -2.02 -19.109 -1.646 1 93.06 173 ALA B CA 1
ATOM 3717 C C . ALA B 1 173 ? -2.318 -20.062 -2.801 1 93.06 173 ALA B C 1
ATOM 3719 O O . ALA B 1 173 ? -1.801 -19.891 -3.906 1 93.06 173 ALA B O 1
ATOM 3720 N N . HIS B 1 174 ? -3.15 -21.047 -2.521 1 90.69 174 HIS B N 1
ATOM 3721 C CA . HIS B 1 174 ? -3.322 -21.969 -3.627 1 90.69 174 HIS B CA 1
ATOM 3722 C C . HIS B 1 174 ? -4.703 -22.625 -3.594 1 90.69 174 HIS B C 1
ATOM 3724 O O . HIS B 1 174 ? -5.258 -22.859 -2.518 1 90.69 174 HIS B O 1
ATOM 3730 N N . ILE B 1 175 ? -5.219 -22.859 -4.691 1 88.38 175 ILE B N 1
ATOM 3731 C CA . ILE B 1 175 ? -6.41 -23.641 -5.016 1 88.38 175 ILE B CA 1
ATOM 3732 C C . ILE B 1 175 ? -6.105 -24.594 -6.168 1 88.38 175 ILE B C 1
ATOM 3734 O O . ILE B 1 175 ? -5.633 -24.172 -7.227 1 88.38 175 ILE B O 1
ATOM 3738 N N . GLY B 1 176 ? -6.328 -25.938 -5.914 1 88.38 176 GLY B N 1
ATOM 3739 C CA . GLY B 1 176 ? -6.145 -26.891 -6.996 1 88.38 176 GLY B CA 1
ATOM 3740 C C . GLY B 1 176 ? -4.938 -27.797 -6.797 1 88.38 176 GLY B C 1
ATOM 3741 O O . GLY B 1 176 ? -4.609 -28.156 -5.664 1 88.38 176 GLY B O 1
ATOM 3742 N N . ASP B 1 177 ? -4.391 -28.203 -7.977 1 87.06 177 ASP B N 1
ATOM 3743 C CA . ASP B 1 177 ? -3.346 -29.219 -7.84 1 87.06 177 ASP B CA 1
ATOM 3744 C C . ASP B 1 177 ? -2.023 -28.719 -8.43 1 87.06 177 ASP B C 1
ATOM 3746 O O . ASP B 1 177 ? -1.085 -29.5 -8.594 1 87.06 177 ASP B O 1
ATOM 3750 N N . SER B 1 178 ? -2.025 -27.438 -8.828 1 93.44 178 SER B N 1
ATOM 3751 C CA . SER B 1 178 ? -0.696 -26.859 -9.016 1 93.44 178 SER B CA 1
ATOM 3752 C C . SER B 1 178 ? 0.072 -26.812 -7.699 1 93.44 178 SER B C 1
ATOM 3754 O O . SER B 1 178 ? -0.531 -26.766 -6.625 1 93.44 178 SER B O 1
ATOM 3756 N N . ARG B 1 179 ? 1.384 -26.859 -7.781 1 94.56 179 ARG B N 1
ATOM 3757 C CA . ARG B 1 179 ? 2.123 -27.016 -6.531 1 94.56 179 ARG B CA 1
ATOM 3758 C C . ARG B 1 179 ? 3.174 -25.922 -6.371 1 94.56 179 ARG B C 1
ATOM 3760 O O . ARG B 1 179 ? 3.609 -25.328 -7.359 1 94.56 179 ARG B O 1
ATOM 3767 N N . ALA B 1 180 ? 3.506 -25.672 -5.18 1 97.81 180 ALA B N 1
ATOM 3768 C CA . ALA B 1 180 ? 4.656 -24.859 -4.785 1 97.81 180 ALA B CA 1
ATOM 3769 C C . ALA B 1 180 ? 5.621 -25.656 -3.918 1 97.81 180 ALA B C 1
ATOM 3771 O O . ALA B 1 180 ? 5.195 -26.422 -3.049 1 97.81 180 ALA B O 1
ATOM 3772 N N . TYR B 1 181 ? 6.918 -25.531 -4.191 1 98.19 181 TYR B N 1
ATOM 3773 C CA . TYR B 1 181 ? 7.977 -26.188 -3.439 1 98.19 181 TYR B CA 1
ATOM 3774 C C . TYR B 1 181 ? 9.016 -25.188 -2.953 1 98.19 181 TYR B C 1
ATOM 3776 O O . TYR B 1 181 ? 9.242 -24.156 -3.598 1 98.19 181 TYR B O 1
ATOM 3784 N N . ILE B 1 182 ? 9.57 -25.5 -1.852 1 98.5 182 ILE B N 1
ATOM 3785 C CA . ILE B 1 182 ? 10.781 -24.797 -1.424 1 98.5 182 ILE B CA 1
ATOM 3786 C C . ILE B 1 182 ? 11.969 -25.766 -1.467 1 98.5 182 ILE B C 1
ATOM 3788 O O . ILE B 1 182 ? 11.875 -26.906 -1.014 1 98.5 182 ILE B O 1
ATOM 3792 N N . PHE B 1 183 ? 13 -25.391 -2.154 1 98.38 183 PHE B N 1
ATOM 3793 C CA . PHE B 1 183 ? 14.266 -26.109 -2.211 1 98.38 183 PHE B CA 1
ATOM 3794 C C . PHE B 1 183 ? 15.312 -25.438 -1.322 1 98.38 183 PHE B C 1
ATOM 3796 O O . PHE B 1 183 ? 15.711 -24.312 -1.575 1 98.38 183 PHE B O 1
ATOM 3803 N N . ARG B 1 184 ? 15.703 -26.125 -0.312 1 97.19 184 ARG B N 1
ATOM 3804 C CA . ARG B 1 184 ? 16.641 -25.609 0.686 1 97.19 184 ARG B CA 1
ATOM 3805 C C . ARG B 1 184 ? 17.656 -26.672 1.074 1 97.19 184 ARG B C 1
ATOM 3807 O O . ARG B 1 184 ? 17.281 -27.781 1.481 1 97.19 184 ARG B O 1
ATOM 3814 N N . ASP B 1 185 ? 18.875 -26.344 0.938 1 95.5 185 ASP B N 1
ATOM 3815 C CA . ASP B 1 185 ? 19.953 -27.234 1.362 1 95.5 185 ASP B CA 1
ATOM 3816 C C . ASP B 1 185 ? 19.797 -28.609 0.731 1 95.5 185 ASP B C 1
ATOM 3818 O O . ASP B 1 185 ? 19.891 -29.625 1.425 1 95.5 185 ASP B O 1
ATOM 3822 N N . GLY B 1 186 ? 19.453 -28.641 -0.412 1 96 186 GLY B N 1
ATOM 3823 C CA . GLY B 1 186 ? 19.406 -29.875 -1.168 1 96 186 GLY B CA 1
ATOM 3824 C C . GLY B 1 186 ? 18.125 -30.656 -0.94 1 96 186 GLY B C 1
ATOM 3825 O O . GLY B 1 186 ? 18 -31.797 -1.388 1 96 186 GLY B O 1
ATOM 3826 N N . LYS B 1 187 ? 17.172 -30.141 -0.243 1 97.25 187 LYS B N 1
ATOM 3827 C CA . LYS B 1 187 ? 15.906 -30.812 0.034 1 97.25 187 LYS B CA 1
ATOM 3828 C C . LYS B 1 187 ? 14.734 -30.047 -0.571 1 97.25 187 LYS B C 1
ATOM 3830 O O . LYS B 1 187 ? 14.727 -28.812 -0.564 1 97.25 187 LYS B O 1
ATOM 3835 N N . LEU B 1 188 ? 13.82 -30.828 -1.1 1 97.62 188 LEU B N 1
ATOM 3836 C CA . LEU B 1 188 ? 12.609 -30.281 -1.692 1 97.62 188 LEU B CA 1
ATOM 3837 C C . LEU B 1 188 ? 11.398 -30.547 -0.803 1 97.62 188 LEU B C 1
ATOM 3839 O O . LEU B 1 188 ? 11.117 -31.688 -0.455 1 97.62 188 LEU B O 1
ATOM 3843 N N . LYS B 1 189 ? 10.703 -29.516 -0.395 1 97.25 189 LYS B N 1
ATOM 3844 C CA . LYS B 1 189 ? 9.5 -29.625 0.42 1 97.25 189 LYS B CA 1
ATOM 3845 C C . LYS B 1 189 ? 8.297 -29.016 -0.286 1 97.25 189 LYS B C 1
ATOM 3847 O O . LYS B 1 189 ? 8.344 -27.859 -0.718 1 97.25 189 LYS B O 1
ATOM 3852 N N . GLN B 1 190 ? 7.266 -29.781 -0.415 1 96.25 190 GLN B N 1
ATOM 3853 C CA . GLN B 1 190 ? 6.031 -29.25 -0.987 1 96.25 190 GLN B CA 1
ATOM 3854 C C . GLN B 1 190 ? 5.301 -28.344 0.009 1 96.25 190 GLN B C 1
ATOM 3856 O O . GLN B 1 190 ? 5.105 -28.734 1.165 1 96.25 190 GLN B O 1
ATOM 3861 N N . LEU B 1 191 ? 4.902 -27.203 -0.439 1 95.19 191 LEU B N 1
ATOM 3862 C CA . LEU B 1 191 ? 4.273 -26.219 0.437 1 95.19 191 LEU B CA 1
ATOM 3863 C C . LEU B 1 191 ? 2.754 -26.25 0.297 1 95.19 191 LEU B C 1
ATOM 3865 O O . LEU B 1 191 ? 2.035 -25.719 1.14 1 95.19 191 LEU B O 1
ATOM 3869 N N . THR B 1 192 ? 2.254 -26.844 -0.764 1 88.81 192 THR B N 1
ATOM 3870 C CA . THR B 1 192 ? 0.826 -26.906 -1.05 1 88.81 192 THR B CA 1
ATOM 3871 C C . THR B 1 192 ? 0.28 -28.297 -0.777 1 88.81 192 THR B C 1
ATOM 3873 O O . THR B 1 192 ? 1.048 -29.25 -0.618 1 88.81 192 THR B O 1
ATOM 3876 N N . ARG B 1 193 ? -1.065 -28.328 -0.59 1 78.88 193 ARG B N 1
ATOM 3877 C CA . ARG B 1 193 ? -1.787 -29.594 -0.525 1 78.88 193 ARG B CA 1
ATOM 3878 C C . ARG B 1 193 ? -2.732 -29.734 -1.712 1 78.88 193 ARG B C 1
ATOM 3880 O O . ARG B 1 193 ? -3.514 -28.844 -2.01 1 78.88 193 ARG B O 1
ATOM 3887 N N . ASP B 1 194 ? -2.527 -30.891 -2.332 1 71.44 194 ASP B N 1
ATOM 3888 C CA . ASP B 1 194 ? -3.34 -31.109 -3.523 1 71.44 194 ASP B CA 1
ATOM 3889 C C . ASP B 1 194 ? -4.824 -31.188 -3.168 1 71.44 194 ASP B C 1
ATOM 3891 O O . ASP B 1 194 ? -5.199 -31.906 -2.236 1 71.44 194 ASP B O 1
ATOM 3895 N N . HIS B 1 195 ? -5.605 -30.297 -3.797 1 61.53 195 HIS B N 1
ATOM 3896 C CA . HIS B 1 195 ? -7.055 -30.344 -3.611 1 61.53 195 HIS B CA 1
ATOM 3897 C C . HIS B 1 195 ? -7.711 -31.266 -4.637 1 61.53 195 HIS B C 1
ATOM 3899 O O . HIS B 1 195 ? -8.406 -30.797 -5.539 1 61.53 195 HIS B O 1
ATOM 3905 N N . THR B 1 196 ? -7.184 -32.375 -5.027 1 55.5 196 THR B N 1
ATOM 3906 C CA . THR B 1 196 ? -7.77 -33.281 -6.031 1 55.5 196 THR B CA 1
ATOM 3907 C C . THR B 1 196 ? -8.898 -34.094 -5.426 1 55.5 196 THR B C 1
ATOM 3909 O O . THR B 1 196 ? -9 -34.219 -4.203 1 55.5 196 THR B O 1
ATOM 3912 N N . LEU B 1 197 ? -9.945 -34.438 -6.391 1 47.28 197 LEU B N 1
ATOM 3913 C CA . LEU B 1 197 ? -10.969 -35.375 -5.938 1 47.28 197 LEU B CA 1
ATOM 3914 C C . LEU B 1 197 ? -10.344 -36.531 -5.156 1 47.28 197 LEU B C 1
ATOM 3916 O O . LEU B 1 197 ? -10.867 -36.938 -4.117 1 47.28 197 LEU B O 1
ATOM 3920 N N . ALA B 1 198 ? -9.352 -36.938 -5.773 1 44.88 198 ALA B N 1
ATOM 3921 C CA . ALA B 1 198 ? -8.68 -38.094 -5.141 1 44.88 198 ALA B CA 1
ATOM 3922 C C . ALA B 1 198 ? -8.156 -37.719 -3.756 1 44.88 198 ALA B C 1
ATOM 3924 O O . ALA B 1 198 ? -8.305 -38.469 -2.801 1 44.88 198 ALA B O 1
ATOM 3925 N N . GLN B 1 199 ? -7.703 -36.438 -3.684 1 51.78 199 GLN B N 1
ATOM 3926 C CA . GLN B 1 199 ? -7.191 -36.031 -2.381 1 51.78 199 GLN B CA 1
ATOM 3927 C C . GLN B 1 199 ? -8.328 -35.75 -1.408 1 51.78 199 GLN B C 1
ATOM 3929 O O . GLN B 1 199 ? -8.234 -36.062 -0.22 1 51.78 199 GLN B O 1
ATOM 3934 N N . ALA B 1 200 ? -9.297 -35.094 -1.984 1 49.72 200 ALA B N 1
ATOM 3935 C CA . ALA B 1 200 ? -10.477 -34.906 -1.146 1 49.72 200 ALA B CA 1
ATOM 3936 C C . ALA B 1 200 ? -11.031 -36.219 -0.646 1 49.72 200 ALA B C 1
ATOM 3938 O O . ALA B 1 200 ? -11.469 -36.344 0.503 1 49.72 200 ALA B O 1
ATOM 3939 N N . MET B 1 201 ? -11.039 -37.188 -1.641 1 45.81 201 MET B N 1
ATOM 3940 C CA . MET B 1 201 ? -11.484 -38.531 -1.267 1 45.81 201 MET B CA 1
ATOM 3941 C C . MET B 1 201 ? -10.578 -39.125 -0.191 1 45.81 201 MET B C 1
ATOM 3943 O O . MET B 1 201 ? -11.055 -39.781 0.73 1 45.81 201 MET B O 1
ATOM 3947 N N . LYS B 1 202 ? -9.328 -38.938 -0.326 1 50.44 202 LYS B N 1
ATOM 3948 C CA . LYS B 1 202 ? -8.391 -39.469 0.655 1 50.44 202 LYS B CA 1
ATOM 3949 C C . LYS B 1 202 ? -8.555 -38.781 2.006 1 50.44 202 LYS B C 1
ATOM 3951 O O . LYS B 1 202 ? -8.492 -39.438 3.053 1 50.44 202 LYS B O 1
ATOM 3956 N N . ASP B 1 203 ? -8.867 -37.594 1.82 1 51.47 203 ASP B N 1
ATOM 3957 C CA . ASP B 1 203 ? -8.938 -36.875 3.076 1 51.47 203 ASP B CA 1
ATOM 3958 C C . ASP B 1 203 ? -10.273 -37.094 3.771 1 51.47 203 ASP B C 1
ATOM 3960 O O . ASP B 1 203 ? -10.359 -37.031 5 1 51.47 203 ASP B O 1
ATOM 3964 N N . SER B 1 204 ? -11.383 -37.25 2.916 1 46.75 204 SER B N 1
ATOM 3965 C CA . SER B 1 204 ? -12.711 -37.438 3.5 1 46.75 204 SER B CA 1
ATOM 3966 C C . SER B 1 204 ? -13.047 -38.906 3.684 1 46.75 204 SER B C 1
ATOM 3968 O O . SER B 1 204 ? -14.039 -39.25 4.324 1 46.75 204 SER B O 1
ATOM 3970 N N . GLY B 1 205 ? -12.312 -39.781 3.312 1 47.06 205 GLY B N 1
ATOM 3971 C CA . GLY B 1 205 ? -12.617 -41.188 3.355 1 47.06 205 GLY B CA 1
ATOM 3972 C C . GLY B 1 205 ? -13.797 -41.594 2.484 1 47.06 205 GLY B C 1
ATOM 3973 O O . GLY B 1 205 ? -14.266 -42.719 2.533 1 47.06 205 GLY B O 1
ATOM 3974 N N . MET B 1 206 ? -14.695 -40.688 2.035 1 42 206 MET B N 1
ATOM 3975 C CA . MET B 1 206 ? -15.953 -41.062 1.394 1 42 206 MET B CA 1
ATOM 3976 C C . MET B 1 206 ? -15.797 -41.125 -0.121 1 42 206 MET B C 1
ATOM 3978 O O . MET B 1 206 ? -14.906 -40.469 -0.686 1 42 206 MET B O 1
ATOM 3982 N N . THR B 1 207 ? -16.547 -42.062 -0.874 1 40.81 207 THR B N 1
ATOM 3983 C CA . THR B 1 207 ? -16.672 -42.281 -2.309 1 40.81 207 THR B CA 1
ATOM 3984 C C . THR B 1 207 ? -17.156 -41 -3.014 1 40.81 207 THR B C 1
ATOM 3986 O O . THR B 1 207 ? -18.188 -40.438 -2.633 1 40.81 207 THR B O 1
ATOM 3989 N N . PRO B 1 208 ? -16.422 -40.344 -3.85 1 44.62 208 PRO B N 1
ATOM 3990 C CA . PRO B 1 208 ? -16.688 -39.031 -4.438 1 44.62 208 PRO B CA 1
ATOM 3991 C C . PRO B 1 208 ? -17.891 -39.031 -5.387 1 44.62 208 PRO B C 1
ATOM 3993 O O . PRO B 1 208 ? -18.016 -39.938 -6.215 1 44.62 208 PRO B O 1
ATOM 3996 N N . GLY B 1 209 ? -19.078 -38.688 -5.035 1 38.66 209 GLY B N 1
ATOM 3997 C CA . GLY B 1 209 ? -20.062 -38.406 -6.062 1 38.66 209 GLY B CA 1
ATOM 3998 C C . GLY B 1 209 ? -19.609 -37.375 -7.086 1 38.66 209 GLY B C 1
ATOM 3999 O O . GLY B 1 209 ? -18.562 -36.75 -6.918 1 38.66 209 GLY B O 1
ATOM 4000 N N . VAL B 1 210 ? -20.172 -37.281 -8.359 1 37.44 210 VAL B N 1
ATOM 4001 C CA . VAL B 1 210 ? -19.891 -36.438 -9.508 1 37.44 210 VAL B CA 1
ATOM 4002 C C . VAL B 1 210 ? -19.609 -35 -9.031 1 37.44 210 VAL B C 1
ATOM 4004 O O . VAL B 1 210 ? -18.75 -34.312 -9.586 1 37.44 210 VAL B O 1
ATOM 4007 N N . ALA B 1 211 ? -20.328 -34.469 -8.148 1 39.81 211 ALA B N 1
ATOM 4008 C CA . ALA B 1 211 ? -20.297 -33.125 -7.617 1 39.81 211 ALA B CA 1
ATOM 4009 C C . ALA B 1 211 ? -18.969 -32.812 -6.926 1 39.81 211 ALA B C 1
ATOM 4011 O O . ALA B 1 211 ? -18.5 -31.688 -6.918 1 39.81 211 ALA B O 1
ATOM 4012 N N . ASP B 1 212 ? -18.297 -33.781 -6.48 1 43.38 212 ASP B N 1
ATOM 4013 C CA . ASP B 1 212 ? -17.109 -33.719 -5.625 1 43.38 212 ASP B CA 1
ATOM 4014 C C . ASP B 1 212 ? -15.859 -33.438 -6.438 1 43.38 212 ASP B C 1
ATOM 4016 O O . ASP B 1 212 ? -14.836 -33 -5.887 1 43.38 212 ASP B O 1
ATOM 4020 N N . ARG B 1 213 ? -15.953 -33.656 -7.637 1 42.06 213 ARG B N 1
ATOM 4021 C CA . ARG B 1 213 ? -14.789 -33.625 -8.508 1 42.06 213 ARG B CA 1
ATOM 4022 C C . ARG B 1 213 ? -14.281 -32.188 -8.664 1 42.06 213 ARG B C 1
ATOM 4024 O O . ARG B 1 213 ? -13.156 -31.969 -9.102 1 42.06 213 ARG B O 1
ATOM 4031 N N . PHE B 1 214 ? -15.188 -31.25 -8.508 1 44.12 214 PHE B N 1
ATOM 4032 C CA . PHE B 1 214 ? -14.852 -29.891 -8.906 1 44.12 214 PHE B CA 1
ATOM 4033 C C . PHE B 1 214 ? -14.602 -29.016 -7.684 1 44.12 214 PHE B C 1
ATOM 4035 O O . PHE B 1 214 ? -14.367 -27.812 -7.812 1 44.12 214 PHE B O 1
ATOM 4042 N N . HIS B 1 215 ? -14.742 -29.609 -6.473 1 46.28 215 HIS B N 1
ATOM 4043 C CA . HIS B 1 215 ? -14.68 -28.797 -5.266 1 46.28 215 HIS B CA 1
ATOM 4044 C C . HIS B 1 215 ? -13.289 -28.203 -5.082 1 46.28 215 HIS B C 1
ATOM 4046 O O . HIS B 1 215 ? -13.07 -27.359 -4.195 1 46.28 215 HIS B O 1
ATOM 4052 N N . HIS B 1 216 ? -12.406 -28.531 -5.965 1 50.75 216 HIS B N 1
ATOM 4053 C CA . HIS B 1 216 ? -11.031 -28.219 -5.578 1 50.75 216 HIS B CA 1
ATOM 4054 C C . HIS B 1 216 ? -10.398 -27.234 -6.547 1 50.75 216 HIS B C 1
ATOM 4056 O O . HIS B 1 216 ? -9.172 -27.141 -6.629 1 50.75 216 HIS B O 1
ATOM 4062 N N . LEU B 1 217 ? -11.328 -26.562 -7.523 1 56.22 217 LEU B N 1
ATOM 4063 C CA . LEU B 1 217 ? -10.82 -25.609 -8.492 1 56.22 217 LEU B CA 1
ATOM 4064 C C . LEU B 1 217 ? -11.57 -24.281 -8.383 1 56.22 217 LEU B C 1
ATOM 4066 O O . LEU B 1 217 ? -12.633 -24.219 -7.766 1 56.22 217 LEU B O 1
ATOM 4070 N N . LEU B 1 218 ? -10.914 -23.141 -8.68 1 52.97 218 LEU B N 1
ATOM 4071 C CA . LEU B 1 218 ? -11.727 -21.969 -8.984 1 52.97 218 LEU B CA 1
ATOM 4072 C C . LEU B 1 218 ? -12.703 -22.266 -10.117 1 52.97 218 LEU B C 1
ATOM 4074 O O . LEU B 1 218 ? -12.305 -22.359 -11.281 1 52.97 218 LEU B O 1
ATOM 4078 N N . THR B 1 219 ? -13.828 -23.125 -9.93 1 54.97 219 THR B N 1
ATOM 4079 C CA . THR B 1 219 ? -14.781 -23.531 -10.961 1 54.97 219 THR B CA 1
ATOM 4080 C C . THR B 1 219 ? -16 -22.609 -10.953 1 54.97 219 THR B C 1
ATOM 4082 O O . THR B 1 219 ? -16.219 -21.875 -10 1 54.97 219 THR B O 1
ATOM 4085 N N . ASN B 1 220 ? -16.703 -22.391 -12.328 1 43.19 220 ASN B N 1
ATOM 4086 C CA . ASN B 1 220 ? -18.016 -21.781 -12.516 1 43.19 220 ASN B CA 1
ATOM 4087 C C . ASN B 1 220 ? -19.125 -22.609 -11.867 1 43.19 220 ASN B C 1
ATOM 4089 O O . ASN B 1 220 ? -20.312 -22.391 -12.117 1 43.19 220 ASN B O 1
ATOM 4093 N N . VAL B 1 221 ? -18.906 -23.734 -11.617 1 37.91 221 VAL B N 1
ATOM 4094 C CA . VAL B 1 221 ? -20.125 -24.391 -11.156 1 37.91 221 VAL B CA 1
ATOM 4095 C C . VAL B 1 221 ? -20.5 -23.891 -9.766 1 37.91 221 VAL B C 1
ATOM 4097 O O . VAL B 1 221 ? -19.75 -24.109 -8.805 1 37.91 221 VAL B O 1
ATOM 4100 N N . LEU B 1 222 ? -21.25 -22.828 -9.828 1 36.28 222 LEU B N 1
ATOM 4101 C CA . LEU B 1 222 ? -22 -22.453 -8.633 1 36.28 222 LEU B CA 1
ATOM 4102 C C . LEU B 1 222 ? -22.641 -23.688 -7.996 1 36.28 222 LEU B C 1
ATOM 4104 O O . LEU B 1 222 ? -23.531 -23.547 -7.141 1 36.28 222 LEU B O 1
ATOM 4108 N N . ASP B 1 223 ? -22.797 -24.75 -8.828 1 33.97 223 ASP B N 1
ATOM 4109 C CA . ASP B 1 223 ? -23.797 -25.531 -8.094 1 33.97 223 ASP B CA 1
ATOM 4110 C C . ASP B 1 223 ? -23.641 -25.328 -6.586 1 33.97 223 ASP B C 1
ATOM 4112 O O . ASP B 1 223 ? -22.578 -24.891 -6.117 1 33.97 223 ASP B O 1
ATOM 4116 N N . SER B 1 224 ? -24.547 -26.188 -5.918 1 31.05 224 SER B N 1
ATOM 4117 C CA . SER B 1 224 ? -25.297 -26.25 -4.664 1 31.05 224 SER B CA 1
ATOM 4118 C C . SER B 1 224 ? -24.391 -25.953 -3.469 1 31.05 224 SER B C 1
ATOM 4120 O O . SER B 1 224 ? -24.875 -25.609 -2.393 1 31.05 224 SER B O 1
ATOM 4122 N N . ILE B 1 225 ? -23.469 -27.062 -3.109 1 29.98 225 ILE B N 1
ATOM 4123 C CA . ILE B 1 225 ? -23.188 -27.031 -1.677 1 29.98 225 ILE B CA 1
ATOM 4124 C C . ILE B 1 225 ? -22.406 -25.766 -1.327 1 29.98 225 ILE B C 1
ATOM 4126 O O . ILE B 1 225 ? -21.484 -25.391 -2.051 1 29.98 225 ILE B O 1
ATOM 4130 N N . GLY B 1 226 ? -22.859 -24.781 -0.632 1 35.09 226 GLY B N 1
ATOM 4131 C CA . GLY B 1 226 ? -22.438 -23.844 0.401 1 35.09 226 GLY B CA 1
ATOM 4132 C C . GLY B 1 226 ? -20.953 -23.875 0.668 1 35.09 226 GLY B C 1
ATOM 4133 O O . GLY B 1 226 ? -20.5 -23.5 1.752 1 35.09 226 GLY B O 1
ATOM 4134 N N . GLY B 1 227 ? -20.156 -24.766 -0.073 1 38 227 GLY B N 1
ATOM 4135 C CA . GLY B 1 227 ? -18.859 -24.984 0.542 1 38 227 GLY B CA 1
ATOM 4136 C C . GLY B 1 227 ? -17.859 -23.891 0.236 1 38 227 GLY B C 1
ATOM 4137 O O . GLY B 1 227 ? -17.922 -23.25 -0.814 1 38 227 GLY B O 1
ATOM 4138 N N . GLU B 1 228 ? -17.453 -23.172 1.06 1 48.25 228 GLU B N 1
ATOM 4139 C CA . GLU B 1 228 ? -16.422 -22.156 1.273 1 48.25 228 GLU B CA 1
ATOM 4140 C C . GLU B 1 228 ? -15.164 -22.484 0.479 1 48.25 228 GLU B C 1
ATOM 4142 O O . GLU B 1 228 ? -14.641 -23.594 0.556 1 48.25 228 GLU B O 1
ATOM 4147 N N . THR B 1 229 ? -15.094 -22.047 -1.009 1 55.72 229 THR B N 1
ATOM 4148 C CA . THR B 1 229 ? -13.75 -22.109 -1.581 1 55.72 229 THR B CA 1
ATOM 4149 C C . THR B 1 229 ? -12.695 -22.109 -0.482 1 55.72 229 THR B C 1
ATOM 4151 O O . THR B 1 229 ? -12.664 -21.188 0.344 1 55.72 229 THR B O 1
ATOM 4154 N N . ILE B 1 230 ? -12.062 -23.297 -0.36 1 65.94 230 ILE B N 1
ATOM 4155 C CA . ILE B 1 230 ? -11.039 -23.422 0.669 1 65.94 230 ILE B CA 1
ATOM 4156 C C . ILE B 1 230 ? -9.703 -22.922 0.126 1 65.94 230 ILE B C 1
ATOM 4158 O O . ILE B 1 230 ? -9.086 -23.578 -0.722 1 65.94 230 ILE B O 1
ATOM 4162 N N . LEU B 1 231 ? -9.445 -21.672 0.146 1 82.31 231 LEU B N 1
ATOM 4163 C CA . LEU B 1 231 ? -8.109 -21.125 -0.089 1 82.31 231 LEU B CA 1
ATOM 4164 C C . LEU B 1 231 ? -7.145 -21.562 1.011 1 82.31 231 LEU B C 1
ATOM 4166 O O . LEU B 1 231 ? -7.402 -21.328 2.193 1 82.31 231 LEU B O 1
ATOM 4170 N N . ASP B 1 232 ? -6.148 -22.375 0.555 1 86.94 232 ASP B N 1
ATOM 4171 C CA . ASP B 1 232 ? -5.074 -22.688 1.497 1 86.94 232 ASP B CA 1
ATOM 4172 C C . ASP B 1 232 ? -3.994 -21.609 1.47 1 86.94 232 ASP B C 1
ATOM 4174 O O . ASP B 1 232 ? -3.514 -21.219 0.399 1 86.94 232 ASP B O 1
ATOM 4178 N N . VAL B 1 233 ? -3.738 -21.109 2.637 1 90 233 VAL B N 1
ATOM 4179 C CA . VAL B 1 233 ? -2.715 -20.078 2.752 1 90 233 VAL B CA 1
ATOM 4180 C C . VAL B 1 233 ? -1.625 -20.531 3.719 1 90 233 VAL B C 1
ATOM 4182 O O . VAL B 1 233 ? -1.921 -20.984 4.828 1 90 233 VAL B O 1
ATOM 4185 N N . GLU B 1 234 ? -0.368 -20.438 3.258 1 90.19 234 GLU B N 1
ATOM 4186 C CA . GLU B 1 234 ? 0.779 -20.812 4.074 1 90.19 234 GLU B CA 1
ATOM 4187 C C . GLU B 1 234 ? 1.854 -19.734 4.062 1 90.19 234 GLU B C 1
ATOM 4189 O O . GLU B 1 234 ? 2.113 -19.125 3.023 1 90.19 234 GLU B O 1
ATOM 4194 N N . HIS B 1 235 ? 2.396 -19.547 5.219 1 92.62 235 HIS B N 1
ATOM 4195 C CA . HIS B 1 235 ? 3.527 -18.641 5.324 1 92.62 235 HIS B CA 1
ATOM 4196 C C . HIS B 1 235 ? 4.848 -19.391 5.402 1 92.62 235 HIS B C 1
ATOM 4198 O O . HIS B 1 235 ? 4.934 -20.422 6.074 1 92.62 235 HIS B O 1
ATOM 4204 N N . VAL B 1 236 ? 5.875 -18.875 4.723 1 94.31 236 VAL B N 1
ATOM 4205 C CA . VAL B 1 236 ? 7.219 -19.438 4.738 1 94.31 236 VAL B CA 1
ATOM 4206 C C . VAL B 1 236 ? 8.242 -18.344 4.98 1 94.31 236 VAL B C 1
ATOM 4208 O O . VAL B 1 236 ? 8.219 -17.312 4.312 1 94.31 236 VAL B O 1
ATOM 4211 N N . SER B 1 237 ? 9.094 -18.562 5.961 1 94.62 237 SER B N 1
ATOM 4212 C CA . SER B 1 237 ? 10.258 -17.688 6.141 1 94.62 237 SER B CA 1
ATOM 4213 C C . SER B 1 237 ? 11.406 -18.125 5.23 1 94.62 237 SER B C 1
ATOM 4215 O O . SER B 1 237 ? 11.922 -19.234 5.355 1 94.62 237 SER B O 1
ATOM 4217 N N . LEU B 1 238 ? 11.828 -17.25 4.363 1 96.94 238 LEU B N 1
ATOM 4218 C CA . LEU B 1 238 ? 12.875 -17.562 3.396 1 96.94 238 LEU B CA 1
ATOM 4219 C C . LEU B 1 238 ? 14.258 -17.344 4.008 1 96.94 238 LEU B C 1
ATOM 4221 O O . LEU B 1 238 ? 14.398 -16.562 4.961 1 96.94 238 LEU B O 1
ATOM 4225 N N . GLN B 1 239 ? 15.18 -18.031 3.486 1 97 239 GLN B N 1
ATOM 4226 C CA . GLN B 1 239 ? 16.578 -17.906 3.865 1 97 239 GLN B CA 1
ATOM 4227 C C . GLN B 1 239 ? 17.469 -17.75 2.639 1 97 239 GLN B C 1
ATOM 4229 O O . GLN B 1 239 ? 17.062 -18.047 1.518 1 97 239 GLN B O 1
ATOM 4234 N N . HIS B 1 240 ? 18.703 -17.266 2.939 1 96.88 240 HIS B N 1
ATOM 4235 C CA . HIS B 1 240 ? 19.672 -17.125 1.864 1 96.88 240 HIS B CA 1
ATOM 4236 C C . HIS B 1 240 ? 19.875 -18.438 1.127 1 96.88 240 HIS B C 1
ATOM 4238 O O . HIS B 1 240 ? 20.172 -19.453 1.748 1 96.88 240 HIS B O 1
ATOM 4244 N N . GLY B 1 241 ? 19.672 -18.375 -0.144 1 97.06 241 GLY B N 1
ATOM 4245 C CA . GLY B 1 241 ? 19.906 -19.562 -0.96 1 97.06 241 GLY B CA 1
ATOM 4246 C C . GLY B 1 241 ? 18.641 -20.344 -1.266 1 97.06 241 GLY B C 1
ATOM 4247 O O . GLY B 1 241 ? 18.641 -21.219 -2.125 1 97.06 241 GLY B O 1
ATOM 4248 N N . ASP B 1 242 ? 17.562 -20 -0.578 1 98.38 242 ASP B N 1
ATOM 4249 C CA . ASP B 1 242 ? 16.297 -20.672 -0.83 1 98.38 242 ASP B CA 1
ATOM 4250 C C . ASP B 1 242 ? 15.852 -20.484 -2.279 1 98.38 242 ASP B C 1
ATOM 4252 O O . ASP B 1 242 ? 16.141 -19.453 -2.895 1 98.38 242 ASP B O 1
ATOM 4256 N N . ARG B 1 243 ? 15.227 -21.5 -2.793 1 98.62 243 ARG B N 1
ATOM 4257 C CA . ARG B 1 243 ? 14.57 -21.422 -4.094 1 98.62 243 ARG B CA 1
ATOM 4258 C C . ARG B 1 243 ? 13.109 -21.844 -4.004 1 98.62 243 ARG B C 1
ATOM 4260 O O . ARG B 1 243 ? 12.789 -22.859 -3.375 1 98.62 243 ARG B O 1
ATOM 4267 N N . LEU B 1 244 ? 12.258 -21.031 -4.5 1 98.62 244 LEU B N 1
ATOM 4268 C CA . LEU B 1 244 ? 10.82 -21.297 -4.523 1 98.62 244 LEU B CA 1
ATOM 4269 C C . LEU B 1 244 ? 10.367 -21.688 -5.926 1 98.62 244 LEU B C 1
ATOM 4271 O O . LEU B 1 244 ? 10.539 -20.922 -6.875 1 98.62 244 LEU B O 1
ATOM 4275 N N . LEU B 1 245 ? 9.773 -22.875 -6.027 1 98.81 245 LEU B N 1
ATOM 4276 C CA . LEU B 1 245 ? 9.32 -23.406 -7.309 1 98.81 245 LEU B CA 1
ATOM 4277 C C . LEU B 1 245 ? 7.801 -23.516 -7.344 1 98.81 245 LEU B C 1
ATOM 4279 O O . LEU B 1 245 ? 7.203 -24.156 -6.48 1 98.81 245 LEU B O 1
ATOM 4283 N N . LEU B 1 246 ? 7.16 -22.859 -8.25 1 98.75 246 LEU B N 1
ATOM 4284 C CA . LEU B 1 246 ? 5.758 -23.094 -8.586 1 98.75 246 LEU B CA 1
ATOM 4285 C C . LEU B 1 246 ? 5.629 -23.828 -9.906 1 98.75 246 LEU B C 1
ATOM 4287 O O . LEU B 1 246 ? 6.348 -23.531 -10.867 1 98.75 246 LEU B O 1
ATOM 4291 N N . CYS B 1 247 ? 4.688 -24.797 -9.992 1 98.38 247 CYS B N 1
ATOM 4292 C CA . CYS B 1 247 ? 4.547 -25.531 -11.242 1 98.38 247 CYS B CA 1
ATOM 4293 C C . CYS B 1 247 ? 3.131 -26.078 -11.398 1 98.38 247 CYS B C 1
ATOM 4295 O O . CYS B 1 247 ? 2.41 -26.234 -10.406 1 98.38 247 CYS B O 1
ATOM 4297 N N . THR B 1 248 ? 2.732 -26.234 -12.57 1 96.12 248 THR B N 1
ATOM 4298 C CA . THR B 1 248 ? 1.503 -26.969 -12.852 1 96.12 248 THR B CA 1
ATOM 4299 C C . THR B 1 248 ? 1.743 -28.469 -12.789 1 96.12 248 THR B C 1
ATOM 4301 O O . THR B 1 248 ? 2.881 -28.922 -12.625 1 96.12 248 THR B O 1
ATOM 4304 N N . ASP B 1 249 ? 0.697 -29.203 -12.859 1 92.56 249 ASP B N 1
ATOM 4305 C CA . ASP B 1 249 ? 0.796 -30.656 -12.648 1 92.56 249 ASP B CA 1
ATOM 4306 C C . ASP B 1 249 ? 1.576 -31.312 -13.781 1 92.56 249 ASP B C 1
ATOM 4308 O O . ASP B 1 249 ? 2.062 -32.438 -13.625 1 92.56 249 ASP B O 1
ATOM 4312 N N . GLY B 1 250 ? 1.808 -30.656 -14.906 1 95.62 250 GLY B N 1
ATOM 4313 C CA . GLY B 1 250 ? 2.619 -31.188 -15.992 1 95.62 250 GLY B CA 1
ATOM 4314 C C . GLY B 1 250 ? 4.043 -31.5 -15.578 1 95.62 250 GLY B C 1
ATOM 4315 O O . GLY B 1 250 ? 4.715 -32.312 -16.203 1 95.62 250 GLY B O 1
ATOM 4316 N N . LEU B 1 251 ? 4.504 -30.781 -14.594 1 97.62 251 LEU B N 1
ATOM 4317 C CA . LEU B 1 251 ? 5.828 -31.109 -14.062 1 97.62 251 LEU B CA 1
ATOM 4318 C C . LEU B 1 251 ? 5.75 -32.219 -13.023 1 97.62 251 LEU B C 1
ATOM 4320 O O . LEU B 1 251 ? 6.383 -33.25 -13.172 1 97.62 251 LEU B O 1
ATOM 4324 N N . SER B 1 252 ? 4.961 -31.984 -12 1 94.69 252 SER B N 1
ATOM 4325 C CA . SER B 1 252 ? 4.926 -32.875 -10.836 1 94.69 252 SER B CA 1
ATOM 4326 C C . SER B 1 252 ? 4.457 -34.281 -11.219 1 94.69 252 SER B C 1
ATOM 4328 O O . SER B 1 252 ? 4.824 -35.25 -10.578 1 94.69 252 SER B O 1
ATOM 4330 N N . ASP B 1 253 ? 3.668 -34.344 -12.25 1 93.06 253 ASP B N 1
ATOM 4331 C CA . ASP B 1 253 ? 3.193 -35.656 -12.688 1 93.06 253 ASP B CA 1
ATOM 4332 C C . ASP B 1 253 ? 4.25 -36.375 -13.531 1 93.06 253 ASP B C 1
ATO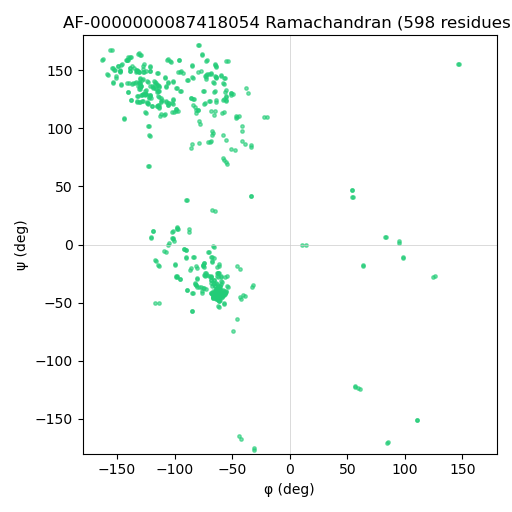M 4334 O O . ASP B 1 253 ? 4.289 -37.594 -13.578 1 93.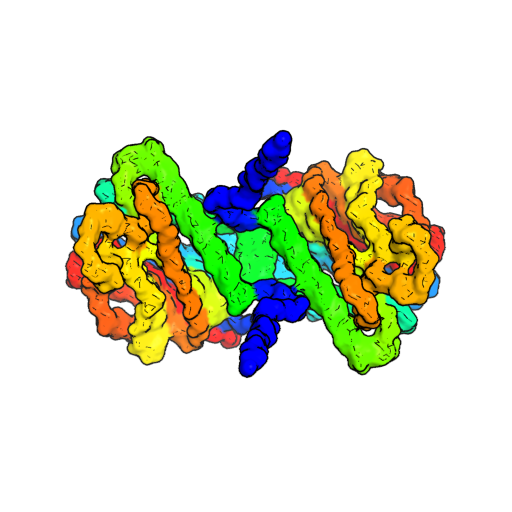06 253 ASP B O 1
ATOM 4338 N N . MET B 1 254 ? 5.082 -35.688 -14.227 1 95.44 254 MET B N 1
ATOM 4339 C CA . MET B 1 254 ? 5.984 -36.25 -15.219 1 95.44 254 MET B CA 1
ATOM 4340 C C . MET B 1 254 ? 7.379 -36.438 -14.633 1 95.44 254 MET B C 1
ATOM 4342 O O . MET B 1 254 ? 8.133 -37.312 -15.102 1 95.44 254 MET B O 1
ATOM 4346 N N . VAL B 1 255 ? 7.742 -35.625 -13.648 1 97.62 255 VAL B N 1
ATOM 4347 C CA . VAL B 1 255 ? 9.102 -35.656 -13.109 1 97.62 255 VAL B CA 1
ATOM 4348 C C . VAL B 1 255 ? 9.062 -36 -11.625 1 97.62 255 VAL B C 1
ATOM 4350 O O . VAL B 1 255 ? 8.508 -35.25 -10.82 1 97.62 255 VAL B O 1
ATOM 4353 N N . PRO B 1 256 ? 9.695 -37.094 -11.289 1 97.12 256 PRO B N 1
ATOM 4354 C CA . PRO B 1 256 ? 9.734 -37.438 -9.859 1 97.12 256 PRO B CA 1
ATOM 4355 C C . PRO B 1 256 ? 10.516 -36.406 -9.039 1 97.12 256 PRO B C 1
ATOM 4357 O O . PRO B 1 256 ? 11.43 -35.781 -9.555 1 97.12 256 PRO B O 1
ATOM 4360 N N . GLU B 1 257 ? 10.203 -36.344 -7.828 1 96.81 257 GLU B N 1
ATOM 4361 C CA . GLU B 1 257 ? 10.773 -35.344 -6.941 1 96.81 257 GLU B CA 1
ATOM 4362 C C . GLU B 1 257 ? 12.297 -35.438 -6.887 1 96.81 257 GLU B C 1
ATOM 4364 O O . GLU B 1 257 ? 12.992 -34.438 -6.82 1 96.81 257 GLU B O 1
ATOM 4369 N N . ASN B 1 258 ? 12.766 -36.656 -6.82 1 97.31 258 ASN B N 1
ATOM 4370 C CA . ASN B 1 258 ? 14.211 -36.844 -6.746 1 97.31 258 ASN B CA 1
ATOM 4371 C C . ASN B 1 258 ? 14.914 -36.25 -7.957 1 97.31 258 ASN B C 1
ATOM 4373 O O . ASN B 1 258 ? 16.031 -35.719 -7.836 1 97.31 258 ASN B O 1
ATOM 4377 N N . LYS B 1 259 ? 14.266 -36.312 -9.102 1 97.94 259 LYS B N 1
ATOM 4378 C CA . LYS B 1 259 ? 14.852 -35.719 -10.305 1 97.94 259 LYS B CA 1
ATOM 4379 C C . LYS B 1 259 ? 14.766 -34.219 -10.281 1 97.94 259 LYS B C 1
ATOM 4381 O O . LYS B 1 259 ? 15.68 -33.531 -10.75 1 97.94 259 LYS B O 1
ATOM 4386 N N . ILE B 1 260 ? 13.688 -33.688 -9.773 1 98.38 260 ILE B N 1
ATOM 4387 C CA . ILE B 1 260 ? 13.578 -32.25 -9.594 1 98.38 260 ILE B CA 1
ATOM 4388 C C . ILE B 1 260 ? 14.719 -31.75 -8.703 1 98.38 260 ILE B C 1
ATOM 4390 O O . ILE B 1 260 ? 15.383 -30.766 -9.023 1 98.38 260 ILE B O 1
ATOM 4394 N N . VAL B 1 261 ? 15.008 -32.469 -7.613 1 98.31 261 VAL B N 1
ATOM 4395 C CA . VAL B 1 261 ? 16.062 -32.125 -6.668 1 98.31 261 VAL B CA 1
ATOM 4396 C C . VAL B 1 261 ? 17.422 -32.125 -7.383 1 98.31 261 VAL B C 1
ATOM 4398 O O . VAL B 1 261 ? 18.234 -31.219 -7.195 1 98.31 261 VAL B O 1
ATOM 4401 N N . GLU B 1 262 ? 17.578 -33.125 -8.172 1 98.19 262 GLU B N 1
ATOM 4402 C CA . GLU B 1 262 ? 18.844 -33.25 -8.898 1 98.19 262 GLU B CA 1
ATOM 4403 C C . GLU B 1 262 ? 19.062 -32.062 -9.828 1 98.19 262 GLU B C 1
ATOM 4405 O O . GLU B 1 262 ? 20.141 -31.484 -9.836 1 98.19 262 GLU B O 1
ATOM 4410 N N . ILE B 1 263 ? 18.078 -31.719 -10.539 1 98.25 263 ILE B N 1
ATOM 4411 C CA . ILE B 1 263 ? 18.172 -30.609 -11.492 1 98.25 263 ILE B CA 1
ATOM 4412 C C . ILE B 1 263 ? 18.391 -29.297 -10.75 1 98.25 263 ILE B C 1
ATOM 4414 O O . ILE B 1 263 ? 19.281 -28.516 -11.094 1 98.25 263 ILE B O 1
ATOM 4418 N N . MET B 1 264 ? 17.625 -29.109 -9.703 1 97.44 264 MET B N 1
ATOM 4419 C CA . MET B 1 264 ? 17.719 -27.875 -8.914 1 97.44 264 MET B CA 1
ATOM 4420 C C . MET B 1 264 ? 19.078 -27.766 -8.242 1 97.44 264 MET B C 1
ATOM 4422 O O . MET B 1 264 ? 19.594 -26.656 -8.07 1 97.44 264 MET B O 1
ATOM 4426 N N . GLY B 1 265 ? 19.641 -28.812 -7.816 1 96.69 265 GLY B N 1
ATOM 4427 C CA . GLY B 1 265 ? 20.953 -28.828 -7.188 1 96.69 265 GLY B CA 1
ATOM 4428 C C . GLY B 1 265 ? 22.078 -28.594 -8.164 1 96.69 265 GLY B C 1
ATOM 4429 O O . GLY B 1 265 ? 23.141 -28.062 -7.781 1 96.69 265 GLY B O 1
ATOM 4430 N N . SER B 1 266 ? 21.859 -28.922 -9.406 1 97.12 266 SER B N 1
ATOM 4431 C CA . SER B 1 266 ? 22.938 -28.891 -10.391 1 97.12 266 SER B CA 1
ATOM 4432 C C . SER B 1 266 ? 22.906 -27.594 -11.203 1 97.12 266 SER B C 1
ATOM 4434 O O . SER B 1 266 ? 23.922 -27.172 -11.758 1 97.12 266 SER B O 1
ATOM 4436 N N . VAL B 1 267 ? 21.734 -27.016 -11.352 1 97.5 267 VAL B N 1
ATOM 4437 C CA . VAL B 1 267 ? 21.562 -25.812 -12.164 1 97.5 267 VAL B CA 1
ATOM 4438 C C . VAL B 1 267 ? 21.203 -24.625 -11.266 1 97.5 267 VAL B C 1
ATOM 4440 O O . VAL B 1 267 ? 20.062 -24.531 -10.789 1 97.5 267 VAL B O 1
ATOM 4443 N N . ASP B 1 268 ? 22.047 -23.703 -11.117 1 95.56 268 ASP B N 1
ATOM 4444 C CA . ASP B 1 268 ? 21.875 -22.625 -10.156 1 95.56 268 ASP B CA 1
ATOM 4445 C C . ASP B 1 268 ? 21.016 -21.5 -10.734 1 95.56 268 ASP B C 1
ATOM 4447 O O . ASP B 1 268 ? 20.188 -20.922 -10.031 1 95.56 268 ASP B O 1
ATOM 4451 N N . GLU B 1 269 ? 21.266 -21.156 -12.016 1 97.44 269 GLU B N 1
ATOM 4452 C CA . GLU B 1 269 ? 20.562 -20.047 -12.656 1 97.44 269 GLU B CA 1
ATOM 4453 C C . GLU B 1 269 ? 19.094 -20.375 -12.883 1 97.44 269 GLU B C 1
ATOM 4455 O O . GLU B 1 269 ? 18.766 -21.359 -13.562 1 97.44 269 GLU B O 1
ATOM 4460 N N . PRO B 1 270 ? 18.188 -19.578 -12.375 1 98.44 270 PRO B N 1
ATOM 4461 C CA . PRO B 1 270 ? 16.766 -19.922 -12.367 1 98.44 270 PRO B CA 1
ATOM 4462 C C . PRO B 1 270 ? 16.219 -20.172 -13.766 1 98.44 270 PRO B C 1
ATOM 4464 O O . PRO B 1 270 ? 15.469 -21.125 -13.977 1 98.44 270 PRO B O 1
ATOM 4467 N N . ARG B 1 271 ? 16.562 -19.375 -14.75 1 98 271 ARG B N 1
ATOM 4468 C CA . ARG B 1 271 ? 16.047 -19.562 -16.109 1 98 271 ARG B CA 1
ATOM 4469 C C . ARG B 1 271 ? 16.5 -20.891 -16.688 1 98 271 ARG B C 1
ATOM 4471 O O . ARG B 1 271 ? 15.695 -21.609 -17.297 1 98 271 ARG B O 1
ATOM 4478 N N . ALA B 1 272 ? 17.703 -21.156 -16.469 1 98.56 272 ALA B N 1
ATOM 4479 C CA . ALA B 1 272 ? 18.266 -22.422 -16.953 1 98.56 272 ALA B CA 1
ATOM 4480 C C . ALA B 1 272 ? 17.609 -23.609 -16.234 1 98.56 272 ALA B C 1
ATOM 4482 O O . ALA B 1 272 ? 17.359 -24.641 -16.859 1 98.56 272 ALA B O 1
ATOM 4483 N N . ALA B 1 273 ? 17.438 -23.438 -14.984 1 98.62 273 ALA B N 1
ATOM 4484 C CA . ALA B 1 273 ? 16.797 -24.5 -14.219 1 98.62 273 ALA B CA 1
ATOM 4485 C C . ALA B 1 273 ? 15.383 -24.766 -14.727 1 98.62 273 ALA B C 1
ATOM 4487 O O . ALA B 1 273 ? 14.969 -25.922 -14.867 1 98.62 273 ALA B O 1
ATOM 4488 N N . CYS B 1 274 ? 14.656 -23.734 -15 1 98.75 274 CYS B N 1
ATOM 4489 C CA . CYS B 1 274 ? 13.305 -23.875 -15.531 1 98.75 274 CYS B CA 1
ATOM 4490 C C . CYS B 1 274 ? 13.312 -24.641 -16.859 1 98.75 274 CYS B C 1
ATOM 4492 O O . CYS B 1 274 ? 12.5 -25.547 -17.062 1 98.75 274 CYS B O 1
ATOM 4494 N N . ARG B 1 275 ? 14.219 -24.312 -17.719 1 98.38 275 ARG B N 1
ATOM 4495 C CA . ARG B 1 275 ? 14.328 -24.984 -19 1 98.38 275 ARG B CA 1
ATOM 4496 C C . ARG B 1 275 ? 14.648 -26.453 -18.828 1 98.38 275 ARG B C 1
ATOM 4498 O O . ARG B 1 275 ? 14.102 -27.297 -19.531 1 98.38 275 ARG B O 1
ATOM 4505 N N . ALA B 1 276 ? 15.508 -26.703 -17.906 1 98.69 276 ALA B N 1
ATOM 4506 C CA . ALA B 1 276 ? 15.891 -28.094 -17.641 1 98.69 276 ALA B CA 1
ATOM 4507 C C . ALA B 1 276 ? 14.703 -28.891 -17.125 1 98.69 276 ALA B C 1
ATOM 4509 O O . ALA B 1 276 ? 14.516 -30.047 -17.5 1 98.69 276 ALA B O 1
ATOM 4510 N N . LEU B 1 277 ? 13.969 -28.297 -16.234 1 98.69 277 LEU B N 1
ATOM 4511 C CA . LEU B 1 277 ? 12.797 -28.969 -15.688 1 98.69 277 LEU B CA 1
ATOM 4512 C C . LEU B 1 277 ? 11.781 -29.281 -16.781 1 98.69 277 LEU B C 1
ATOM 4514 O O . LEU B 1 277 ? 11.242 -30.391 -16.844 1 98.69 277 LEU B O 1
ATOM 4518 N N . ILE B 1 278 ? 11.531 -28.297 -17.656 1 98.5 278 ILE B N 1
ATOM 4519 C CA . ILE B 1 278 ? 10.586 -28.484 -18.75 1 98.5 278 ILE B CA 1
ATOM 4520 C C . ILE B 1 278 ? 11.086 -29.578 -19.688 1 98.5 278 ILE B C 1
ATOM 4522 O O . ILE B 1 278 ? 10.32 -30.469 -20.094 1 98.5 278 ILE B O 1
ATOM 4526 N N . ALA B 1 279 ? 12.352 -29.5 -20.031 1 98.38 279 ALA B N 1
ATOM 4527 C CA . ALA B 1 279 ? 12.945 -30.5 -20.906 1 98.38 279 ALA B CA 1
ATOM 4528 C C . ALA B 1 279 ? 12.773 -31.906 -20.344 1 98.38 279 ALA B C 1
ATOM 4530 O O . ALA B 1 279 ? 12.477 -32.844 -21.078 1 98.38 279 ALA B O 1
ATOM 4531 N N . LYS B 1 280 ? 12.969 -32.031 -19.078 1 98.31 280 LYS B N 1
ATOM 4532 C CA . LYS B 1 280 ? 12.82 -33.344 -18.438 1 98.31 280 LYS B CA 1
ATOM 4533 C C . LYS B 1 280 ? 11.383 -33.812 -18.5 1 98.31 280 LYS B C 1
ATOM 4535 O O . LYS B 1 280 ? 11.133 -35 -18.719 1 98.31 280 LYS B O 1
ATOM 4540 N N . ALA B 1 281 ? 10.445 -32.938 -18.25 1 98.19 281 ALA B N 1
ATOM 4541 C CA . ALA B 1 281 ? 9.031 -33.312 -18.359 1 98.19 281 ALA B CA 1
ATOM 4542 C C . ALA B 1 281 ? 8.695 -33.812 -19.766 1 98.19 281 ALA B C 1
ATOM 4544 O O . ALA B 1 281 ? 7.977 -34.781 -19.938 1 98.19 281 ALA B O 1
ATOM 4545 N N . LEU B 1 282 ? 9.203 -33.156 -20.781 1 97.56 282 LEU B N 1
ATOM 4546 C CA . LEU B 1 282 ? 8.969 -33.531 -22.172 1 97.56 282 LEU B CA 1
ATOM 4547 C C . LEU B 1 282 ? 9.609 -34.875 -22.484 1 97.56 282 LEU B C 1
ATOM 4549 O O . LEU B 1 282 ? 9 -35.719 -23.156 1 97.56 282 LEU B O 1
ATOM 4553 N N . GLU B 1 283 ? 10.789 -35.031 -21.969 1 97.81 283 GLU B N 1
ATOM 4554 C CA . GLU B 1 283 ? 11.492 -36.312 -22.156 1 97.81 283 GLU B CA 1
ATOM 4555 C C . GLU B 1 283 ? 10.688 -37.469 -21.578 1 97.81 283 GLU B C 1
ATOM 4557 O O . GLU B 1 283 ? 10.766 -38.594 -22.078 1 97.81 283 GLU B O 1
ATOM 4562 N N . ASN B 1 284 ? 9.961 -37.156 -20.547 1 97.19 284 ASN B N 1
ATOM 4563 C CA . ASN B 1 284 ? 9.188 -38.188 -19.875 1 97.19 284 ASN B CA 1
ATOM 4564 C C . ASN B 1 284 ? 7.809 -38.375 -20.5 1 97.19 284 ASN B C 1
ATOM 4566 O O . ASN B 1 284 ? 6.914 -38.969 -19.891 1 97.19 284 ASN B O 1
ATOM 4570 N N . GLY B 1 285 ? 7.566 -37.781 -21.656 1 94.25 285 GLY B N 1
ATOM 4571 C CA . GLY B 1 285 ? 6.34 -38.031 -22.406 1 94.25 285 GLY B CA 1
ATOM 4572 C C . GLY B 1 285 ? 5.586 -36.781 -22.75 1 94.25 285 GLY B C 1
ATOM 4573 O O . GLY B 1 285 ? 4.805 -36.75 -23.719 1 94.25 285 GLY B O 1
ATOM 4574 N N . GLY B 1 286 ? 5.758 -35.688 -21.891 1 93.81 286 GLY B N 1
ATOM 4575 C CA . GLY B 1 286 ? 5.125 -34.406 -22.188 1 93.81 286 GLY B CA 1
ATOM 4576 C C . GLY B 1 286 ? 3.625 -34.531 -22.406 1 93.81 286 GLY B C 1
ATOM 4577 O O . GLY B 1 286 ? 3.084 -34 -23.359 1 93.81 286 GLY B O 1
ATOM 4578 N N . LYS B 1 287 ? 2.936 -35.219 -21.578 1 92.75 287 LYS B N 1
ATOM 4579 C CA . LYS B 1 287 ? 1.533 -35.562 -21.766 1 92.75 287 LYS B CA 1
ATOM 4580 C C . LYS B 1 287 ? 0.622 -34.344 -21.547 1 92.75 287 LYS B C 1
ATOM 4582 O O . LYS B 1 287 ? -0.507 -34.344 -22.031 1 92.75 287 LYS B O 1
ATOM 4587 N N . ASP B 1 288 ? 1.087 -33.406 -20.734 1 93 288 ASP B N 1
ATOM 4588 C CA . ASP B 1 288 ? 0.289 -32.25 -20.391 1 93 288 ASP B CA 1
ATOM 4589 C C . ASP B 1 288 ? 1.092 -30.953 -20.562 1 93 288 ASP B C 1
ATOM 4591 O O . ASP B 1 288 ? 2.305 -31 -20.781 1 93 288 ASP B O 1
ATOM 4595 N N . ASN B 1 289 ? 0.315 -29.844 -20.578 1 96.06 289 ASN B N 1
ATOM 4596 C CA . ASN B 1 289 ? 1.024 -28.578 -20.5 1 96.06 289 ASN B CA 1
ATOM 4597 C C . ASN B 1 289 ? 1.905 -28.5 -19.25 1 96.06 289 ASN B C 1
ATOM 4599 O O . ASN B 1 289 ? 1.572 -29.078 -18.219 1 96.06 289 ASN B O 1
ATOM 4603 N N . VAL B 1 290 ? 3.041 -27.906 -19.359 1 97.94 290 VAL B N 1
ATOM 4604 C CA . VAL B 1 290 ? 3.959 -27.797 -18.234 1 97.94 290 VAL B CA 1
ATOM 4605 C C . VAL B 1 290 ? 4.426 -26.344 -18.078 1 97.94 290 VAL B C 1
ATOM 4607 O O . VAL B 1 290 ? 4.91 -25.734 -19.031 1 97.94 290 VAL B O 1
ATOM 4610 N N . THR B 1 291 ? 4.195 -25.797 -16.938 1 98.56 291 THR B N 1
ATOM 4611 C CA . THR B 1 291 ? 4.59 -24.438 -16.594 1 98.56 291 THR B CA 1
ATOM 4612 C C . THR B 1 291 ? 5.324 -24.391 -15.266 1 98.56 291 THR B C 1
ATOM 4614 O O . THR B 1 291 ? 4.895 -25.016 -14.297 1 98.56 291 THR B O 1
ATOM 4617 N N . VAL B 1 292 ? 6.473 -23.641 -15.25 1 98.75 292 VAL B N 1
ATOM 4618 C CA . VAL B 1 292 ? 7.266 -23.547 -14.031 1 98.75 292 VAL B CA 1
ATOM 4619 C C . VAL B 1 292 ? 7.707 -22.094 -13.82 1 98.75 292 VAL B C 1
ATOM 4621 O O . VAL B 1 292 ? 8.023 -21.391 -14.781 1 98.75 292 VAL B O 1
ATOM 4624 N N . VAL B 1 293 ? 7.66 -21.609 -12.625 1 98.88 293 VAL B N 1
ATOM 4625 C CA . VAL B 1 293 ? 8.242 -20.344 -12.164 1 98.88 293 VAL B CA 1
ATOM 4626 C C . VAL B 1 293 ? 9.164 -20.609 -10.977 1 98.88 293 VAL B C 1
ATOM 4628 O O . VAL B 1 293 ? 8.781 -21.297 -10.023 1 98.88 293 VAL B O 1
ATOM 4631 N N . LEU B 1 294 ? 10.367 -20.078 -11.07 1 98.88 294 LEU B N 1
ATOM 4632 C CA . LEU B 1 294 ? 11.375 -20.344 -10.055 1 98.88 294 LEU B CA 1
ATOM 4633 C C . LEU B 1 294 ? 11.984 -19.031 -9.555 1 98.88 294 LEU B C 1
ATOM 4635 O O . LEU B 1 294 ? 12.375 -18.188 -10.352 1 98.88 294 LEU B O 1
ATOM 4639 N N . GLY B 1 295 ? 11.992 -18.875 -8.234 1 98.62 295 GLY B N 1
ATOM 4640 C CA . GLY B 1 295 ? 12.672 -17.75 -7.613 1 98.62 295 GLY B CA 1
ATOM 4641 C C . GLY B 1 295 ? 13.82 -18.172 -6.715 1 98.62 295 GLY B C 1
ATOM 4642 O O . GLY B 1 295 ? 13.719 -19.172 -5.988 1 98.62 295 GLY B O 1
ATOM 4643 N N . LYS B 1 296 ? 14.914 -17.422 -6.82 1 98.56 296 LYS B N 1
ATOM 4644 C CA . LYS B 1 296 ? 16.062 -17.578 -5.93 1 98.56 296 LYS B CA 1
ATOM 4645 C C . LYS B 1 296 ? 16.266 -16.344 -5.066 1 98.56 296 LYS B C 1
ATOM 4647 O O . LYS B 1 296 ? 16.219 -15.219 -5.566 1 98.56 296 LYS B O 1
ATOM 4652 N N . PHE B 1 297 ? 16.562 -16.594 -3.787 1 98.19 297 PHE B N 1
ATOM 4653 C CA . PHE B 1 297 ? 16.641 -15.492 -2.828 1 98.19 297 PHE B CA 1
ATOM 4654 C C . PHE B 1 297 ? 18.016 -15.445 -2.168 1 98.19 297 PHE B C 1
ATOM 4656 O O . PHE B 1 297 ? 18.484 -16.438 -1.623 1 98.19 297 PHE B O 1
ATOM 4663 N N . THR B 1 298 ? 18.594 -14.234 -2.264 1 97.25 298 THR B N 1
ATOM 4664 C CA . THR B 1 298 ? 19.906 -14.047 -1.651 1 97.25 298 THR B CA 1
ATOM 4665 C C . THR B 1 298 ? 19.984 -12.695 -0.943 1 97.25 298 THR B C 1
ATOM 4667 O O . THR B 1 298 ? 19.125 -11.844 -1.13 1 97.25 298 THR B O 1
ATOM 4670 N N . ASP B 1 299 ? 20.906 -12.531 -0.056 1 92.94 299 ASP B N 1
ATOM 4671 C CA . ASP B 1 299 ? 21.172 -11.25 0.597 1 92.94 299 ASP B CA 1
ATOM 4672 C C . ASP B 1 299 ? 21.641 -10.203 -0.412 1 92.94 299 ASP B C 1
ATOM 4674 O O . ASP B 1 299 ? 22.281 -10.539 -1.41 1 92.94 299 ASP B O 1
ATOM 4678 N N . ILE B 1 300 ? 21.156 -8.945 -0.113 1 84.31 300 ILE B N 1
ATOM 4679 C CA . ILE B 1 300 ? 21.719 -7.852 -0.897 1 84.31 300 ILE B CA 1
ATOM 4680 C C . ILE B 1 300 ? 23.109 -7.492 -0.367 1 84.31 300 ILE B C 1
ATOM 4682 O O . ILE B 1 300 ? 23.297 -7.328 0.841 1 84.31 300 ILE B O 1
ATOM 4686 N N . GLU B 1 301 ? 24.312 -7.844 -0.985 1 63.69 301 GLU B N 1
ATOM 4687 C CA . GLU B 1 301 ? 25.656 -7.484 -0.551 1 63.69 301 GLU B CA 1
ATOM 4688 C C . GLU B 1 301 ? 25.797 -5.977 -0.351 1 63.69 301 GLU B C 1
ATOM 4690 O O . GLU B 1 301 ? 25.109 -5.195 -1.014 1 63.69 301 GLU B O 1
#

Foldseek 3Di:
DPPCDPPDPPDDPPDPVRVCVLPDDPDDAAKDKAKAKDWDFFDADDDALKDKDKDKDKDKDDDPDDPDDRVVPDIDIFMKMKIKMKFKDDPDCLGSVLRVLLVVLLVVVVVVDPDDDQADDPSCVVVVVVVVLVSLVRSLVSQLVVCVVPVNNAFMWMKMWMWMGRGQKTKIKIFAAWWKWKADPLDIDTPDDHQALVVVCVVVVDDQDPVSGPLRTSHSPPDDDPDRSDIDMDMDGHDAFMKMKIKGVLQPVQDPPNVLSVLCVVDPRNNVSNVVSVVSSNVSPRNGMMIMMMMHIHGDD/DPPPPPPDPPDDPPDPVRVCVLPDDPDDAAKDKAKAKDWDFFDADDDALKDKDKDKDKDKDDDPDDPDDRVVPDIDIFMKMKIKMKFKDDPDCLGSVLRVLLVVLLVVVVVVDPDDDQADDPSCVVVVVVVVLVSLVRSLVSQLVVCVVPVNNAFMFMKMWMWMGRGQKTKIKIFAAWWKWKADPLDIDTPDDHQALVVVCVVVVDDDDPVSGPLRTSHNPPDDDPDRSDIDMDMDGHDAFMKMKIKGVLQPVQDPPNVLSVLCVVDPRNNVSNVVSQVSSNVSPRNGMMIMMMMHIHGDD

pLDDT: mean 82.09, std 21.19, range [24.11, 98.88]

Radius of gyration: 28.76 Å; Cα contacts (8 Å, |Δi|>4): 1333; chains: 2; bounding box: 80×85×76 Å

Solvent-accessible surface area (backbone atoms only — not comparable to full-atom values): 31402 Å² total; per-residue (Å²): 134,81,80,72,69,74,73,77,79,87,65,90,64,71,54,86,76,51,64,40,50,46,44,45,34,77,85,72,67,68,56,36,77,47,65,18,64,43,73,43,34,45,72,63,47,91,62,58,25,57,41,43,39,33,37,40,35,39,38,36,39,40,72,76,44,58,82,59,73,62,86,78,53,65,70,40,76,49,53,29,37,35,43,35,44,22,41,27,36,46,69,87,68,20,5,34,46,34,17,49,49,41,53,52,43,51,52,52,46,61,65,16,30,22,50,56,80,49,44,76,42,78,63,34,46,59,56,49,50,52,51,52,50,30,49,52,50,52,35,29,52,51,43,32,54,47,26,70,74,37,64,85,31,59,68,17,17,16,24,42,34,35,40,40,33,23,50,51,34,32,40,37,38,38,31,15,59,46,42,35,31,42,39,47,93,84,39,76,42,74,72,56,72,63,37,37,42,66,41,49,24,65,71,62,72,48,85,71,55,84,78,47,59,53,70,28,38,52,36,35,62,71,65,80,74,86,66,71,83,70,72,47,74,42,80,44,80,58,51,78,66,25,29,42,38,37,32,29,48,28,37,67,74,43,39,55,66,69,56,53,42,51,46,57,71,71,36,81,54,36,47,60,29,31,51,49,54,50,52,49,14,44,72,58,59,10,71,38,37,29,36,38,39,32,37,38,33,35,72,63,129,133,82,79,73,68,73,73,77,78,88,64,89,65,69,55,85,77,50,63,40,51,46,44,45,35,78,84,72,67,69,57,36,78,47,66,18,64,43,72,45,34,43,72,62,46,92,62,57,24,56,40,45,40,33,35,40,36,40,38,36,38,41,72,75,46,58,83,59,73,63,86,78,53,67,70,40,76,48,53,29,39,34,42,36,44,23,41,27,34,45,68,87,66,20,6,37,46,34,18,48,50,40,51,53,44,51,53,52,47,60,64,18,30,23,51,57,80,48,46,76,41,78,63,35,45,61,56,50,50,52,50,53,50,30,50,53,50,52,36,29,51,51,44,33,54,47,27,71,74,37,64,85,30,60,67,17,16,16,25,42,34,35,40,40,32,24,51,51,35,33,39,36,39,37,31,16,56,48,41,36,32,41,37,48,95,82,39,76,42,73,72,55,70,62,36,37,44,68,40,49,26,65,70,63,71,48,86,72,56,85,78,47,57,52,72,29,37,53,36,34,63,70,66,80,76,86,66,70,82,68,72,46,73,45,80,44,81,59,49,78,66,28,29,41,38,38,31,31,50,28,37,68,75,45,39,56,66,72,56,52,43,51,47,55,70,72,32,80,54,38,47,60,30,32,50,50,54,52,50,48,15,45,74,58,58,12,71,37,38,31,36,38,40,31,37,38,35,34,71,64,129

Secondary structure (DSSP, 8-state):
---------------HHHHHTTTB-PPPPPEEEEEEEEEE--SS-SS--EEEEEEEEEEEEEEEEESS-GGGSPPEEEEEEEEEEEEEESSTTHHHHHHHHHHHHHHHHHHHBSEEE-S--HHHHHHHHHHHHHHHHHHHHHHHHHHHH-GGGTT-EE-EEEEEEETTEEEEEEESS-EEEEEETTEEEE-S----HHHHHHHH-S---GGGGGTTSEES---S-------EEEEEE--TT-EEEEE-HHHHTTS-HHHHHHHHHH--SHHHHHHHHHHHHHHTT--S-EEEEEEEEEE--/---------------HHHHHTTTB------EEEEEEEEEE--SS-SS--EEEEEEEEEEEEEEEEESS-GGG-PPEEEEEEEEEEEEEESSTTHHHHHHHHHHHHHHHHHHHBSEEE-S--GGGHHHHHHHHHHHHHHHHHHHHHHHHH-GGGTT-EE-EEEEEEETTEEEEEEESS-EEEEEETTEEEE-S----HHHHHHHH-S---GGGGGTTSEES---S-------EEEEEE--TT-EEEEE-HHHHTTS-HHHHHHHHHH--SHHHHHHHHHHHHHHTT--S-EEEEEEEEEE--

InterPro domains:
  IPR001932 PPM-type phosphatase-like domain [PF13672] (79-259)
  IPR001932 PPM-type phosphatase-like domain [PS51746] (34-297)
  IPR001932 PPM-type phosphatase-like domain [SM00331] (68-297)
  IPR001932 PPM-type phosphatase-like domain [SM00332] (30-295)
  IPR001932 PPM-type phosphatase-like domain [cd00143] (34-294)
  IPR015655 Protein phosphatase 2C [PTHR47992] (48-294)
  IPR036457 PPM-type phosphatase-like domain superfamily [G3DSA:3.60.40.10] (22-299)
  IPR036457 PPM-type phosphatase-like domain superfamily [SSF81606] (32-297)

Organism: NCBI:txid2527985

Nearest PDB structures (foldseek):
  2y09-assembly1_A  TM=8.497E-01  e=8.893E-21  Synechococcus elongatus
  1txo-assembly1_A  TM=8.116E-01  e=1.274E-21  Mycobacterium tuberculosis
  2j86-assembly2_B  TM=8.416E-01  e=3.426E-19  Synechococcus elongatus
  2pk0-assembly3_C  TM=8.443E-01  e=5.820E-19  Streptococcus agalactiae A909
  4oic-assembly1_B  TM=6.496E-01  e=4.210E-14  Oryza sativa Japonica Group